Protein AF-0000000085040928 (afdb_homodimer)

pLDDT: mean 96.96, std 4.63, range [49.91, 98.94]

Foldseek 3Di:
DAFAEEEEDDDDCNLQLVVLCVQVPGHHQAYADAPVVQAQPDRPPGGHHYHLPDVVVLVCDPPRHAYAYRDLPLVVSVVSQVVNCVVVVDFHAERAHPQEAADPQEAEEGREAHGHQEYAEHCEYHEYNEYEDANEYHYHNEYAYYSEYAEHNEYHYAQEYEYAQEYHYALEYEDHNEYEEANEYEYHNEYDDHHHYHNFYWYDDPTDTDDD/DAFAEEEEDDDDCNLQLVVLCVLVPGHHQAYADAPPVQAQPDRPPGGHHYHLVPVVVLVCDPPRHAYAYRDLPLVVSVVSQVVNCVVVVDFHAERAHPQEAADPQEAEEGREAHGHHEYAEHCEYAEYNEYEDANEYHYHNEYAYYSEYAEHNEYHYAQEYEYAQEYHYALEYEDHNEYEEANEYEYHNEYDDHHHYHNFYWYDDPTDTDDD

Organism: Cyclobacterium marinum (strain ATCC 25205 / DSM 745 / LMG 13164 / NCIMB 1802) (NCBI:txid880070)

InterPro domains:
  IPR001451 Hexapeptide repeat [PF00132] (106-139)
  IPR001451 Hexapeptide repeat [PF00132] (159-193)
  IPR011004 Trimeric LpxA-like superfamily [SSF51161] (4-210)
  IPR018357 Hexapeptide transferase, conserved site [PS00101] (168-196)
  IPR020019 Acyltransferase PglD-like [TIGR03570] (5-208)
  IPR020019 Acyltransferase PglD-like [cd03360] (7-206)
  IPR050179 Transferase hexapeptide repeat [PTHR43300] (86-212)

Nearest PDB structures (foldseek):
  4eab-assembly1_A  TM=9.393E-01  e=4.333E-16  Caulobacter vibrioides
  4m99-assembly1_B  TM=9.397E-01  e=4.665E-15  Neisseria gonorrhoeae FA 1090
  4m98-assembly1_A  TM=9.317E-01  e=4.550E-14  Neisseria gonorrhoeae FA 1090
  4mzu-assembly2_G  TM=4.873E-01  e=1.053E-05  Shewanella denitrificans OS217
  5dg3-assembly2_D  TM=4.605E-01  e=7.445E-06  Pseudomonas paraeruginosa PA7

Radius of gyration: 23.44 Å; Cα contacts (8 Å, |Δi|>4): 1261; chains: 2; bounding box: 53×74×44 Å

Structure (mmCIF, N/CA/C/O backbone):
data_AF-0000000085040928-model_v1
#
loop_
_entity.id
_entity.type
_entity.pdbx_description
1 polymer 'Sugar O-acyltransferase, sialic acid O-acetyltransferase NeuD family'
#
loop_
_atom_site.group_PDB
_atom_site.id
_atom_site.type_symbol
_atom_site.label_atom_id
_atom_site.label_alt_id
_atom_site.label_comp_id
_atom_site.label_asym_id
_atom_site.label_entity_id
_atom_site.label_seq_id
_atom_site.pdbx_PDB_ins_code
_atom_site.Cartn_x
_atom_site.Cartn_y
_atom_site.Cartn_z
_atom_site.occupancy
_atom_site.B_iso_or_equiv
_atom_site.auth_seq_id
_atom_site.auth_comp_id
_atom_site.auth_asym_id
_atom_site.auth_atom_id
_atom_site.pdbx_PDB_model_num
ATOM 1 N N . MET A 1 1 ? -24.172 20.688 5.977 1 49.91 1 MET A N 1
ATOM 2 C CA . MET A 1 1 ? -23.266 20.797 4.836 1 49.91 1 MET A CA 1
ATOM 3 C C . MET A 1 1 ? -21.812 20.75 5.289 1 49.91 1 MET A C 1
ATOM 5 O O . MET A 1 1 ? -21.5 21.141 6.414 1 49.91 1 MET A O 1
ATOM 9 N N . GLU A 1 2 ? -20.875 19.922 4.578 1 79.88 2 GLU A N 1
ATOM 10 C CA . GLU A 1 2 ? -19.469 19.891 4.98 1 79.88 2 GLU A CA 1
ATOM 11 C C . GLU A 1 2 ? -18.859 21.281 4.969 1 79.88 2 GLU A C 1
ATOM 13 O O . GLU A 1 2 ? -19.203 22.125 4.125 1 79.88 2 GLU A O 1
ATOM 18 N N . LYS A 1 3 ? -18.297 21.766 6.109 1 93.69 3 LYS A N 1
ATOM 19 C CA . LYS A 1 3 ? -17.656 23.062 6.254 1 93.69 3 LYS A CA 1
ATOM 20 C C . LYS A 1 3 ? -16.656 23.312 5.129 1 93.69 3 LYS A C 1
ATOM 22 O O . LYS A 1 3 ? -15.922 22.406 4.734 1 93.69 3 LYS A O 1
ATOM 27 N N . PRO A 1 4 ? -16.766 24.547 4.609 1 97.62 4 PRO A N 1
ATOM 28 C CA . PRO A 1 4 ? -15.727 24.875 3.637 1 97.62 4 PRO A CA 1
ATOM 29 C C . PRO A 1 4 ? -14.32 24.812 4.23 1 97.62 4 PRO A C 1
ATOM 31 O O . PRO A 1 4 ? -14.156 24.859 5.453 1 97.62 4 PRO A O 1
ATOM 34 N N . ILE A 1 5 ? -13.359 24.797 3.352 1 98.38 5 ILE A N 1
ATOM 35 C CA . ILE A 1 5 ? -11.984 24.625 3.787 1 98.38 5 ILE A CA 1
ATOM 36 C C . ILE A 1 5 ? -11.18 25.875 3.475 1 98.38 5 ILE A C 1
ATOM 38 O O . ILE A 1 5 ? -11.297 26.453 2.387 1 98.38 5 ILE A O 1
ATOM 42 N N . ILE A 1 6 ? -10.398 26.328 4.398 1 98.44 6 ILE A N 1
ATOM 43 C CA . ILE A 1 6 ? -9.367 27.328 4.152 1 98.44 6 ILE A CA 1
ATOM 44 C C . ILE A 1 6 ? -7.996 26.641 4.105 1 98.44 6 ILE A C 1
ATOM 46 O O . ILE A 1 6 ? -7.621 25.922 5.031 1 98.44 6 ILE A O 1
ATOM 50 N N . ILE A 1 7 ? -7.297 26.891 3.021 1 98.69 7 ILE A N 1
ATOM 51 C CA . ILE A 1 7 ? -5.992 26.266 2.84 1 98.69 7 ILE A CA 1
ATOM 52 C C . ILE A 1 7 ? -4.887 27.234 3.238 1 98.69 7 ILE A C 1
ATOM 54 O O . ILE A 1 7 ? -4.82 28.359 2.723 1 98.69 7 ILE A O 1
ATOM 58 N N . PHE A 1 8 ? -4.098 26.797 4.191 1 98.56 8 PHE A N 1
ATOM 59 C CA . PHE A 1 8 ? -2.934 27.562 4.617 1 98.56 8 PHE A CA 1
ATOM 60 C C . PHE A 1 8 ? -1.719 27.234 3.758 1 98.56 8 PHE A C 1
ATOM 62 O O . PHE A 1 8 ? -1.2 26.109 3.814 1 98.56 8 PHE A O 1
ATOM 69 N N . GLY A 1 9 ? -1.235 28.156 3.049 1 98.06 9 GLY A N 1
ATOM 70 C CA . GLY A 1 9 ? -0.211 27.984 2.033 1 98.06 9 GLY A CA 1
ATOM 71 C C . GLY A 1 9 ? -0.75 28.078 0.619 1 98.06 9 GLY A C 1
ATOM 72 O O . GLY A 1 9 ? -1.802 27.516 0.309 1 98.06 9 GLY A O 1
ATOM 73 N N . ALA A 1 10 ? -0.018 28.828 -0.24 1 97.88 10 ALA A N 1
ATOM 74 C CA . ALA A 1 10 ? -0.491 29.031 -1.607 1 97.88 10 ALA A CA 1
ATOM 75 C C . ALA A 1 10 ? 0.589 28.672 -2.621 1 97.88 10 ALA A C 1
ATOM 77 O O . ALA A 1 10 ? 0.497 29.031 -3.795 1 97.88 10 ALA A O 1
ATOM 78 N N . LYS A 1 11 ? 1.646 28 -2.176 1 96.38 11 LYS A N 1
ATOM 79 C CA . LYS A 1 11 ? 2.738 27.531 -3.021 1 96.38 11 LYS A CA 1
ATOM 80 C C . LYS A 1 11 ? 2.939 26.031 -2.865 1 96.38 11 LYS A C 1
ATOM 82 O O . LYS A 1 11 ? 2.281 25.391 -2.043 1 96.38 11 LYS A O 1
ATOM 87 N N . GLY A 1 12 ? 3.768 25.5 -3.693 1 96.12 12 GLY A N 1
ATOM 88 C CA . GLY A 1 12 ? 4.109 24.094 -3.527 1 96.12 12 GLY A CA 1
ATOM 89 C C . GLY A 1 12 ? 2.922 23.172 -3.682 1 96.12 12 GLY A C 1
ATOM 90 O O . GLY A 1 12 ? 2.295 23.125 -4.742 1 96.12 12 GLY A O 1
ATOM 91 N N . ILE A 1 13 ? 2.482 22.531 -2.543 1 98.06 13 ILE A N 1
ATOM 92 C CA . ILE A 1 13 ? 1.459 21.484 -2.635 1 98.06 13 ILE A CA 1
ATOM 93 C C . ILE A 1 13 ? 0.075 22.125 -2.488 1 98.06 13 ILE A C 1
ATOM 95 O O . ILE A 1 13 ? -0.921 21.406 -2.328 1 98.06 13 ILE A O 1
ATOM 99 N N . ALA A 1 14 ? -0.025 23.422 -2.543 1 98.38 14 ALA A N 1
ATOM 100 C CA . ALA A 1 14 ? -1.311 24.109 -2.414 1 98.38 14 ALA A CA 1
ATOM 101 C C . ALA A 1 14 ? -2.248 23.734 -3.559 1 98.38 14 ALA A C 1
ATOM 103 O O . ALA A 1 14 ? -3.414 23.406 -3.33 1 98.38 14 ALA A O 1
ATOM 104 N N . HIS A 1 15 ? -1.739 23.828 -4.766 1 98.06 15 HIS A N 1
ATOM 105 C CA . HIS A 1 15 ? -2.557 23.531 -5.934 1 98.06 15 HIS A CA 1
ATOM 106 C C . HIS A 1 15 ? -3.008 22.078 -5.934 1 98.06 15 HIS A C 1
ATOM 108 O O . HIS A 1 15 ? -4.195 21.781 -6.102 1 98.06 15 HIS A O 1
ATOM 114 N N . PRO A 1 16 ? -2.156 21.094 -5.664 1 98.56 16 PRO A N 1
ATOM 115 C CA . PRO A 1 16 ? -2.621 19.703 -5.547 1 98.56 16 PRO A CA 1
ATOM 116 C C . PRO A 1 16 ? -3.602 19.516 -4.391 1 98.56 16 PRO A C 1
ATOM 118 O O . PRO A 1 16 ? -4.508 18.672 -4.484 1 98.56 16 PRO A O 1
ATOM 121 N N . ALA A 1 17 ? -3.402 20.234 -3.322 1 98.69 17 ALA A N 1
ATOM 122 C CA . ALA A 1 17 ? -4.355 20.141 -2.221 1 98.69 17 ALA A CA 1
ATOM 123 C C . ALA A 1 17 ? -5.75 20.578 -2.662 1 98.69 17 ALA A C 1
ATOM 125 O O . ALA A 1 17 ? -6.742 19.906 -2.346 1 98.69 17 ALA A O 1
ATOM 126 N N . LEU A 1 18 ? -5.781 21.641 -3.402 1 98.5 18 LEU A N 1
ATOM 127 C CA . LEU A 1 18 ? -7.055 22.094 -3.951 1 98.5 18 LEU A CA 1
ATOM 128 C C . LEU A 1 18 ? -7.688 21.016 -4.82 1 98.5 18 LEU A C 1
ATOM 130 O O . LEU A 1 18 ? -8.883 20.75 -4.707 1 98.5 18 LEU A O 1
ATOM 134 N N . GLU A 1 19 ? -6.918 20.391 -5.652 1 98.25 19 GLU A N 1
ATOM 135 C CA . GLU A 1 19 ? -7.398 19.328 -6.527 1 98.25 19 GLU A CA 1
ATOM 136 C C . GLU A 1 19 ? -7.992 18.172 -5.723 1 98.25 19 GLU A C 1
ATOM 138 O O . GLU A 1 19 ? -9.008 17.609 -6.109 1 98.25 19 GLU A O 1
ATOM 143 N N . ILE A 1 20 ? -7.352 17.859 -4.637 1 98.62 20 ILE A N 1
ATOM 144 C CA . ILE A 1 20 ? -7.828 16.781 -3.781 1 98.62 20 ILE A CA 1
ATOM 145 C C . ILE A 1 20 ? -9.203 17.125 -3.221 1 98.62 20 ILE A C 1
ATOM 147 O O . ILE A 1 20 ? -10.133 16.312 -3.285 1 98.62 20 ILE A O 1
ATOM 151 N N . PHE A 1 21 ? -9.359 18.297 -2.691 1 98.25 21 PHE A N 1
ATOM 152 C CA . PHE A 1 21 ? -10.648 18.703 -2.137 1 98.25 21 PHE A CA 1
ATOM 153 C C . PHE A 1 21 ? -11.711 18.766 -3.229 1 98.25 21 PHE A C 1
ATOM 155 O O . PHE A 1 21 ? -12.852 18.344 -3.014 1 98.25 21 PHE A O 1
ATOM 162 N N . ASN A 1 22 ? -11.297 19.203 -4.438 1 97.38 22 ASN A N 1
ATOM 163 C CA . ASN A 1 22 ? -12.211 19.25 -5.57 1 97.38 22 ASN A CA 1
ATOM 164 C C . ASN A 1 22 ? -12.68 17.844 -5.977 1 97.38 22 ASN A C 1
ATOM 166 O O . ASN A 1 22 ? -13.812 17.672 -6.422 1 97.38 22 ASN A O 1
ATOM 170 N N . SER A 1 23 ? -11.836 16.938 -5.77 1 97.38 23 SER A N 1
ATOM 171 C CA . SER A 1 23 ? -12.148 15.57 -6.176 1 97.38 23 SER A CA 1
ATOM 172 C C . SER A 1 23 ? -13.305 15.008 -5.355 1 97.38 23 SER A C 1
ATOM 174 O O . SER A 1 23 ? -13.93 14.016 -5.75 1 97.38 23 SER A O 1
ATOM 176 N N . HIS A 1 24 ? -13.617 15.578 -4.238 1 97 24 HIS A N 1
ATOM 177 C CA . HIS A 1 24 ? -14.75 15.211 -3.402 1 97 24 HIS A CA 1
ATOM 178 C C . HIS A 1 24 ? -15.852 16.266 -3.467 1 97 24 HIS A C 1
ATOM 180 O O . HIS A 1 24 ? -16.75 16.281 -2.625 1 97 24 HIS A O 1
ATOM 186 N N . ASP A 1 25 ? -15.703 17.219 -4.305 1 96.25 25 ASP A N 1
ATOM 187 C CA . ASP A 1 25 ? -16.625 18.344 -4.457 1 96.25 25 ASP A CA 1
ATOM 188 C C . ASP A 1 25 ? -16.703 19.172 -3.174 1 96.25 25 ASP A C 1
ATOM 190 O O . ASP A 1 25 ? -17.766 19.688 -2.824 1 96.25 25 ASP A O 1
ATOM 194 N N . ALA A 1 26 ? -15.641 19.156 -2.418 1 96.44 26 ALA A N 1
ATOM 195 C CA . ALA A 1 26 ? -15.586 20 -1.227 1 96.44 26 ALA A CA 1
ATOM 196 C C . ALA A 1 26 ? -15.383 21.469 -1.599 1 96.44 26 ALA A C 1
ATOM 198 O O . ALA A 1 26 ? -14.664 21.781 -2.553 1 96.44 26 ALA A O 1
ATOM 199 N N . VAL A 1 27 ? -15.898 22.328 -0.844 1 96.81 27 VAL A N 1
ATOM 200 C CA . VAL A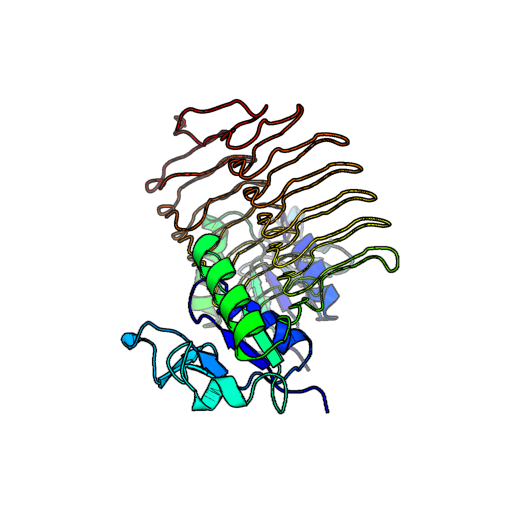 1 27 ? -15.789 23.766 -1.12 1 96.81 27 VAL A CA 1
ATOM 201 C C . VAL A 1 27 ? -14.555 24.328 -0.431 1 96.81 27 VAL A C 1
ATOM 203 O O . VAL A 1 27 ? -14.391 24.188 0.783 1 96.81 27 VAL A O 1
ATOM 206 N N . VAL A 1 28 ? -13.75 24.938 -1.222 1 98.06 28 VAL A N 1
ATOM 207 C CA . VAL A 1 28 ? -12.594 25.641 -0.688 1 98.06 28 VAL A CA 1
ATOM 208 C C . VAL A 1 28 ? -12.867 27.141 -0.679 1 98.06 28 VAL A C 1
ATOM 210 O O . VAL A 1 28 ? -13.086 27.75 -1.732 1 98.06 28 VAL A O 1
ATOM 213 N N . TYR A 1 29 ? -12.844 27.703 0.513 1 97.69 29 TYR A N 1
ATOM 214 C CA . TYR A 1 29 ? -13.156 29.125 0.706 1 97.69 29 TYR A CA 1
ATOM 215 C C . TYR A 1 29 ? -12.055 30 0.125 1 97.69 29 TYR A C 1
ATOM 217 O O . TYR A 1 29 ? -12.344 31.047 -0.457 1 97.69 29 TYR A O 1
ATOM 225 N N . GLY A 1 30 ? -10.789 29.625 0.306 1 98.38 30 GLY A N 1
ATOM 226 C CA . GLY A 1 30 ? -9.648 30.375 -0.196 1 98.38 30 GLY A CA 1
ATOM 227 C C . GLY A 1 30 ? -8.328 29.906 0.391 1 98.38 30 GLY A C 1
ATOM 228 O O . GLY A 1 30 ? -8.289 28.953 1.162 1 98.38 30 GLY A O 1
ATOM 229 N N . PHE A 1 31 ? -7.312 30.625 -0.064 1 98.62 31 PHE A N 1
ATOM 230 C CA . PHE A 1 31 ? -5.957 30.375 0.415 1 98.62 31 PHE A CA 1
ATOM 231 C C . PHE A 1 31 ? -5.48 31.516 1.298 1 98.62 31 PHE A C 1
ATOM 233 O O . PHE A 1 31 ? -5.926 32.656 1.144 1 98.62 31 PHE A O 1
ATOM 240 N N . LEU A 1 32 ? -4.613 31.188 2.236 1 98.31 32 LEU A N 1
ATOM 241 C CA . LEU A 1 32 ? -3.85 32.188 2.98 1 98.31 32 LEU A CA 1
ATOM 242 C C . LEU A 1 32 ? -2.35 31.984 2.783 1 98.31 32 LEU A C 1
ATOM 244 O O . LEU A 1 32 ? -1.872 30.844 2.754 1 98.31 32 LEU A O 1
ATOM 248 N N . ASP A 1 33 ? -1.615 33.094 2.59 1 97.81 33 ASP A N 1
ATOM 249 C CA . ASP A 1 33 ? -0.166 33.031 2.418 1 97.81 33 ASP A CA 1
ATOM 250 C C . ASP A 1 33 ? 0.478 34.344 2.857 1 97.81 33 ASP A C 1
ATOM 252 O O . ASP A 1 33 ? -0.072 35.438 2.621 1 97.81 33 ASP A O 1
ATOM 256 N N . ASP A 1 34 ? 1.644 34.219 3.355 1 96.06 34 ASP A N 1
ATOM 257 C CA . ASP A 1 34 ? 2.291 35.438 3.871 1 96.06 34 ASP A CA 1
ATOM 258 C C . ASP A 1 34 ? 2.928 36.25 2.744 1 96.06 34 ASP A C 1
ATOM 260 O O . ASP A 1 34 ? 3.279 37.406 2.932 1 96.06 34 ASP A O 1
ATOM 264 N N . ASP A 1 35 ? 3.148 35.594 1.638 1 96.69 35 ASP A N 1
ATOM 265 C CA . ASP A 1 35 ? 3.693 36.312 0.49 1 96.69 35 ASP A CA 1
ATOM 266 C C . ASP A 1 35 ? 2.67 37.281 -0.088 1 96.69 35 ASP A C 1
ATOM 268 O O . ASP A 1 35 ? 1.792 36.875 -0.857 1 96.69 35 ASP A O 1
ATOM 272 N N . ALA A 1 36 ? 2.809 38.531 0.121 1 95.94 36 ALA A N 1
ATOM 273 C CA . ALA A 1 36 ? 1.86 39.562 -0.263 1 95.94 36 ALA A CA 1
ATOM 274 C C . ALA A 1 36 ? 1.718 39.625 -1.78 1 95.94 36 ALA A C 1
ATOM 276 O O . ALA A 1 36 ? 0.669 40.031 -2.291 1 95.94 36 ALA A O 1
ATOM 277 N N . SER A 1 37 ? 2.729 39.281 -2.463 1 97.38 37 SER A N 1
ATOM 278 C CA . SER A 1 37 ? 2.703 39.344 -3.92 1 97.38 37 SER A CA 1
ATOM 279 C C . SER A 1 37 ? 1.68 38.375 -4.504 1 97.38 37 SER A C 1
ATOM 281 O O . SER A 1 37 ? 1.268 38.5 -5.656 1 97.38 37 SER A O 1
ATOM 283 N N . LEU A 1 38 ? 1.277 37.406 -3.639 1 97.06 38 LEU A N 1
ATOM 284 C CA . LEU A 1 38 ? 0.316 36.406 -4.09 1 97.06 38 LEU A CA 1
ATOM 285 C C . LEU A 1 38 ? -1.11 36.844 -3.773 1 97.06 38 LEU A C 1
ATOM 287 O O . LEU A 1 38 ? -2.068 36.281 -4.312 1 97.06 38 LEU A O 1
ATOM 291 N N . HIS A 1 39 ? -1.273 37.812 -2.93 1 96.31 39 HIS A N 1
ATOM 292 C CA . HIS A 1 39 ? -2.605 38.219 -2.484 1 96.31 39 HIS A CA 1
ATOM 293 C C . HIS A 1 39 ? -3.438 38.75 -3.645 1 96.31 39 HIS A C 1
ATOM 295 O O . HIS A 1 39 ? -2.92 39.438 -4.508 1 96.31 39 HIS A O 1
ATOM 301 N N . GLN A 1 40 ? -4.773 38.406 -3.727 1 94.12 40 GLN A N 1
ATOM 302 C CA . GLN A 1 40 ? -5.75 38.781 -4.734 1 94.12 40 GLN A CA 1
ATOM 303 C C . GLN A 1 40 ? -5.52 38.031 -6.047 1 94.12 40 GLN A C 1
ATOM 305 O O . GLN A 1 40 ? -6.191 38.312 -7.047 1 94.12 40 GLN A O 1
ATOM 310 N N . LYS A 1 41 ? -4.48 37.25 -6.055 1 97.44 41 LYS A N 1
ATOM 311 C CA . LYS A 1 41 ? -4.367 36.281 -7.137 1 97.44 41 LYS A CA 1
ATOM 312 C C . LYS A 1 41 ? -5.188 35.031 -6.844 1 97.44 41 LYS A C 1
ATOM 314 O O . LYS A 1 41 ? -5.949 35 -5.875 1 97.44 41 LYS A O 1
ATOM 319 N N . GLU A 1 42 ? -5.188 34.125 -7.766 1 97.88 42 GLU A N 1
ATOM 320 C CA . GLU A 1 42 ? -6.004 32.938 -7.582 1 97.88 42 GLU A CA 1
ATOM 321 C C . GLU A 1 42 ? -5.242 31.688 -7.988 1 97.88 42 GLU A C 1
ATOM 323 O O . GLU A 1 42 ? -4.285 31.75 -8.758 1 97.88 42 GLU A O 1
ATOM 328 N N . ILE A 1 43 ? -5.57 30.656 -7.414 1 97.44 43 ILE A N 1
ATOM 329 C CA . ILE A 1 43 ? -5.23 29.328 -7.883 1 97.44 43 ILE A CA 1
ATOM 330 C C . ILE A 1 43 ? -6.488 28.609 -8.367 1 97.44 43 ILE A C 1
ATOM 332 O O . ILE A 1 43 ? -7.387 28.312 -7.582 1 97.44 43 ILE A O 1
ATOM 336 N N . ASN A 1 44 ? -6.605 28.297 -9.648 1 96.5 44 ASN A N 1
ATOM 337 C CA . ASN A 1 44 ? -7.754 27.625 -10.258 1 96.5 44 ASN A CA 1
ATOM 338 C C . ASN A 1 44 ? -9.07 28.234 -9.789 1 96.5 44 ASN A C 1
ATOM 340 O O . ASN A 1 44 ? -9.961 27.516 -9.32 1 96.5 44 ASN A O 1
ATOM 344 N N . ASN A 1 45 ? -9.219 29.5 -9.75 1 96.19 45 ASN A N 1
ATOM 345 C CA . ASN A 1 45 ? -10.414 30.297 -9.5 1 96.19 45 ASN A CA 1
ATOM 346 C C . ASN A 1 45 ? -10.719 30.406 -8.008 1 96.19 45 ASN A C 1
ATOM 348 O O . ASN A 1 45 ? -11.836 30.75 -7.621 1 96.19 45 ASN A O 1
ATOM 352 N N . VAL A 1 46 ? -9.766 30.031 -7.172 1 98.12 46 VAL A N 1
ATOM 353 C CA . VAL A 1 46 ? -9.914 30.234 -5.734 1 98.12 46 VAL A CA 1
ATOM 354 C C . VAL A 1 46 ? -8.938 31.297 -5.254 1 98.12 46 VAL A C 1
ATOM 356 O O . VAL A 1 46 ? -7.73 31.203 -5.508 1 98.12 46 VAL A O 1
ATOM 359 N N . ALA A 1 47 ? -9.383 32.219 -4.551 1 98.19 47 ALA A N 1
ATOM 360 C CA . ALA A 1 47 ? -8.617 33.406 -4.25 1 98.19 47 ALA A CA 1
ATOM 361 C C . ALA A 1 47 ? -7.617 33.156 -3.125 1 98.19 47 ALA A C 1
ATOM 363 O O . ALA A 1 47 ? -7.898 32.406 -2.197 1 98.19 47 ALA A O 1
ATOM 364 N N . ILE A 1 48 ? -6.477 33.781 -3.227 1 98.5 48 ILE A N 1
ATOM 365 C CA . ILE A 1 48 ? -5.562 33.938 -2.104 1 98.5 48 ILE A CA 1
ATOM 366 C C . ILE A 1 48 ? -5.941 35.188 -1.294 1 98.5 48 ILE A C 1
ATOM 368 O O . ILE A 1 48 ? -5.645 36.312 -1.695 1 98.5 48 ILE A O 1
ATOM 372 N N . LEU A 1 49 ? -6.484 35 -0.146 1 97.56 49 LEU A N 1
ATOM 373 C CA . LEU A 1 49 ? -7.305 35.969 0.557 1 97.56 49 LEU A CA 1
ATOM 374 C C . LEU A 1 49 ? -6.438 36.938 1.355 1 97.56 49 LEU A C 1
ATOM 376 O O . LEU A 1 49 ? -6.777 38.125 1.498 1 97.56 49 LEU A O 1
ATOM 380 N N . GLY A 1 50 ? -5.355 36.406 1.921 1 96.94 50 GLY A N 1
ATOM 381 C CA . GLY A 1 50 ? -4.562 37.25 2.809 1 96.94 50 GLY A CA 1
ATOM 382 C C . GLY A 1 50 ? -3.469 36.469 3.529 1 96.94 50 GLY A C 1
ATOM 383 O O . GLY A 1 50 ? -2.982 35.469 3.031 1 96.94 50 GLY A O 1
ATOM 384 N N . LYS A 1 51 ? -3.08 37.062 4.645 1 96.62 51 LYS A N 1
ATOM 385 C CA . LYS A 1 51 ? -1.956 36.5 5.379 1 96.62 51 LYS A CA 1
ATOM 386 C C . LYS A 1 51 ? -2.41 35.344 6.273 1 96.62 51 LYS A C 1
ATOM 388 O O . LYS A 1 51 ? -3.586 35.25 6.625 1 96.62 51 LYS A O 1
ATOM 393 N N . LEU A 1 52 ? -1.503 34.531 6.691 1 95.25 52 LEU A N 1
ATOM 394 C CA . LEU A 1 52 ? -1.763 33.312 7.457 1 95.25 52 LEU A CA 1
ATOM 395 C C . LEU A 1 52 ? -2.357 33.656 8.82 1 95.25 52 LEU A C 1
ATOM 397 O O . LEU A 1 52 ? -3.271 32.969 9.289 1 95.25 52 LEU A O 1
ATOM 401 N N . GLU A 1 53 ? -1.879 34.688 9.438 1 94.38 53 GLU A N 1
ATOM 402 C CA . GLU A 1 53 ? -2.324 35.031 10.789 1 94.38 53 GLU A CA 1
ATOM 403 C C . GLU A 1 53 ? -3.367 36.125 10.781 1 94.38 53 GLU A C 1
ATOM 405 O O . GLU A 1 53 ? -3.51 36.875 11.766 1 94.38 53 GLU A O 1
ATOM 410 N N . ASP A 1 54 ? -4.008 36.281 9.656 1 93.88 54 ASP A N 1
ATOM 411 C CA . ASP A 1 54 ? -5.105 37.25 9.602 1 93.88 54 ASP A CA 1
ATOM 412 C C . ASP A 1 54 ? -6.234 36.844 10.547 1 93.88 54 ASP A C 1
ATOM 414 O O . ASP A 1 54 ? -6.859 35.781 10.359 1 93.88 54 ASP A O 1
ATOM 418 N N . ASP A 1 55 ? -6.629 37.688 11.453 1 94.06 55 ASP A N 1
ATOM 419 C CA . ASP A 1 55 ? -7.598 37.344 12.5 1 94.06 55 ASP A CA 1
ATOM 420 C C . ASP A 1 55 ? -8.992 37.156 11.906 1 94.06 55 ASP A C 1
ATOM 422 O O . ASP A 1 55 ? -9.773 36.344 12.43 1 94.06 55 ASP A O 1
ATOM 426 N N . GLY A 1 56 ? -9.234 37.906 10.914 1 95.06 56 GLY A N 1
ATOM 427 C CA . GLY A 1 56 ? -10.531 37.781 10.266 1 95.06 56 GLY A CA 1
ATOM 428 C C . GLY A 1 56 ? -10.789 36.375 9.727 1 95.06 56 GLY A C 1
ATOM 429 O O . GLY A 1 56 ? -11.891 35.844 9.867 1 95.06 56 GLY A O 1
ATOM 430 N N . PHE A 1 57 ? -9.812 35.812 9.188 1 95.69 57 PHE A N 1
ATOM 431 C CA . PHE A 1 57 ? -9.961 34.469 8.625 1 95.69 57 PHE A CA 1
ATOM 432 C C . PHE A 1 57 ? -9.75 33.406 9.703 1 95.69 57 PHE A C 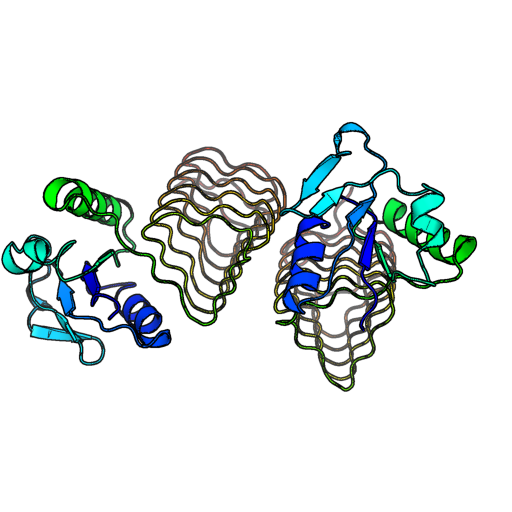1
ATOM 434 O O . PHE A 1 57 ? -10.422 32.375 9.711 1 95.69 57 PHE A O 1
ATOM 441 N N . LEU A 1 58 ? -8.812 33.625 10.602 1 95.94 58 LEU A N 1
ATOM 442 C CA . LEU A 1 58 ? -8.516 32.688 11.664 1 95.94 58 LEU A CA 1
ATOM 443 C C . LEU A 1 58 ? -9.75 32.438 12.523 1 95.94 58 LEU A C 1
ATOM 445 O O . LEU A 1 58 ? -9.977 31.297 12.961 1 95.94 58 LEU A O 1
ATOM 449 N N . LYS A 1 59 ? -10.555 33.406 12.719 1 95.44 59 LYS A N 1
ATOM 450 C CA . LYS A 1 59 ? -11.727 33.281 13.578 1 95.44 59 LYS A CA 1
ATOM 451 C C . LYS A 1 59 ? -12.766 32.375 12.961 1 95.44 59 LYS A C 1
ATOM 453 O O . LYS A 1 59 ? -13.648 31.859 13.664 1 95.44 59 LYS A O 1
ATOM 458 N N . LEU A 1 60 ? -12.68 32.188 11.672 1 95.88 60 LEU A N 1
ATOM 459 C CA . LEU A 1 60 ? -13.625 31.312 10.977 1 95.88 60 LEU A CA 1
ATOM 460 C C . LEU A 1 60 ? -13.297 29.844 11.195 1 95.88 60 LEU A C 1
ATOM 462 O O . LEU A 1 60 ? -14.156 28.984 11.039 1 95.88 60 LEU A O 1
ATOM 466 N N . ILE A 1 61 ? -12.086 29.562 11.539 1 96.31 61 ILE A N 1
ATOM 467 C CA . ILE A 1 61 ? -11.609 28.188 11.672 1 96.31 61 ILE A CA 1
ATOM 468 C C . ILE A 1 61 ? -12.211 27.547 12.914 1 96.31 61 ILE A C 1
ATOM 470 O O . ILE A 1 61 ? -12.156 28.125 14.008 1 96.31 61 ILE A O 1
ATOM 474 N N . GLY A 1 62 ? -12.68 26.375 12.75 1 94.31 62 GLY A N 1
ATOM 475 C CA . GLY A 1 62 ? -13.336 25.672 13.844 1 94.31 62 GLY A CA 1
ATOM 476 C C . GLY A 1 62 ? -14.828 25.969 13.922 1 94.31 62 GLY A C 1
ATOM 477 O O . GLY A 1 62 ? -15.617 25.078 14.234 1 94.31 62 GLY A O 1
ATOM 478 N N . LYS A 1 63 ? -15.297 27.156 13.555 1 91.69 63 LYS A N 1
ATOM 479 C CA . LYS A 1 63 ? -16.688 27.578 13.648 1 91.69 63 LYS A CA 1
ATOM 480 C C . LYS A 1 63 ? -17.406 27.422 12.305 1 91.69 63 LYS A C 1
ATOM 482 O O . LYS A 1 63 ? -18.344 26.641 12.18 1 91.69 63 LYS A O 1
ATOM 487 N N . LYS A 1 64 ? -16.875 28 11.367 1 95.38 64 LYS A N 1
ATOM 488 C CA . LYS A 1 64 ? -17.547 28.078 10.07 1 95.38 64 LYS A CA 1
ATOM 489 C C . LYS A 1 64 ? -16.75 27.312 9 1 95.38 64 LYS A C 1
ATOM 491 O O . LYS A 1 64 ? -17.328 26.875 8 1 95.38 64 LYS A O 1
ATOM 496 N N . CYS A 1 65 ? -15.43 27.266 9.234 1 97.56 65 CYS A N 1
ATOM 497 C CA . CYS A 1 65 ? -14.547 26.641 8.25 1 97.56 65 CYS A CA 1
ATOM 498 C C . CYS A 1 65 ? -13.633 25.625 8.898 1 97.56 65 CYS A C 1
ATOM 500 O O . CYS A 1 65 ? -13.438 25.641 10.109 1 97.56 65 CYS A O 1
ATOM 502 N N . GLU A 1 66 ? -13.133 24.703 8.078 1 97.75 66 GLU A N 1
ATOM 503 C CA . GLU A 1 66 ? -12.016 23.828 8.43 1 97.75 66 GLU A CA 1
ATOM 504 C C . GLU A 1 66 ? -10.703 24.344 7.828 1 97.75 66 GLU A C 1
ATOM 506 O O . GLU A 1 66 ? -10.719 25.188 6.941 1 97.75 66 GLU A O 1
ATOM 511 N N . ALA A 1 67 ? -9.641 23.812 8.398 1 98.31 67 ALA A N 1
ATOM 512 C CA . ALA A 1 67 ? -8.336 24.25 7.934 1 98.31 67 ALA A CA 1
ATOM 513 C C . ALA A 1 67 ? -7.5 23.062 7.438 1 98.31 67 ALA A C 1
ATOM 515 O O . ALA A 1 67 ? -7.547 21.984 8.016 1 98.31 67 ALA A O 1
ATOM 516 N N . PHE A 1 68 ? -6.785 23.344 6.379 1 98.75 68 PHE A N 1
ATOM 517 C CA . PHE A 1 68 ? -5.75 22.438 5.906 1 98.75 68 PHE A CA 1
ATOM 518 C C . PHE A 1 68 ? -4.438 23.188 5.672 1 98.75 68 PHE A C 1
ATOM 520 O O . PHE A 1 68 ? -4.434 24.281 5.109 1 98.75 68 PHE A O 1
ATOM 527 N N . VAL A 1 69 ? -3.336 22.531 6.117 1 98.69 69 VAL A N 1
ATOM 528 C CA . VAL A 1 69 ? -2.023 23.141 5.945 1 98.69 69 VAL A CA 1
ATOM 529 C C . VAL A 1 69 ? -1.341 22.562 4.707 1 98.69 69 VAL A C 1
ATOM 531 O O . VAL A 1 69 ? -0.949 21.406 4.695 1 98.69 69 VAL A O 1
ATOM 534 N N . ALA A 1 70 ? -1.153 23.406 3.641 1 98.56 70 ALA A N 1
ATOM 535 C CA . ALA A 1 70 ? -0.562 22.984 2.375 1 98.56 70 ALA A CA 1
ATOM 536 C C . ALA A 1 70 ? 0.843 23.547 2.207 1 98.56 70 ALA A C 1
ATOM 538 O O . ALA A 1 70 ? 1.117 24.266 1.236 1 98.56 70 ALA A O 1
ATOM 539 N N . VAL A 1 71 ? 1.718 23.172 3.094 1 97 71 VAL A N 1
ATOM 540 C CA . VAL A 1 71 ? 3.117 23.594 3.096 1 97 71 VAL A CA 1
ATOM 541 C C . VAL A 1 71 ? 4.02 22.359 3.18 1 97 71 VAL A C 1
ATOM 543 O O . VAL A 1 71 ? 3.809 21.484 4.02 1 97 71 VAL A O 1
ATOM 546 N N . ASP A 1 72 ? 5.016 22.25 2.295 1 95.44 72 ASP A N 1
ATOM 547 C CA . ASP A 1 72 ? 5.824 21.031 2.285 1 95.44 72 ASP A CA 1
ATOM 548 C C . ASP A 1 72 ? 7.137 21.234 3.037 1 95.44 72 ASP A C 1
ATOM 550 O O . ASP A 1 72 ? 7.883 20.281 3.266 1 95.44 72 ASP A O 1
ATOM 554 N N . ASP A 1 73 ? 7.379 22.516 3.461 1 94.38 73 ASP A N 1
ATOM 555 C CA . ASP A 1 73 ? 8.484 22.734 4.383 1 94.38 73 ASP A CA 1
ATOM 556 C C . ASP A 1 73 ? 8.141 22.234 5.785 1 94.38 73 ASP A C 1
ATOM 558 O O . ASP A 1 73 ? 7.176 22.688 6.395 1 94.38 73 ASP A O 1
ATOM 562 N N . PRO A 1 74 ? 9 21.297 6.25 1 93.81 74 PRO A N 1
ATOM 563 C CA . PRO A 1 74 ? 8.609 20.641 7.496 1 93.81 74 PRO A CA 1
ATOM 564 C C . PRO A 1 74 ? 8.531 21.594 8.68 1 93.81 74 PRO A C 1
ATOM 566 O O . PRO A 1 74 ? 7.59 21.531 9.477 1 93.81 74 PRO A O 1
ATOM 569 N N . LYS A 1 75 ? 9.438 22.469 8.797 1 93.75 75 LYS A N 1
ATOM 570 C CA . LYS A 1 75 ? 9.453 23.391 9.922 1 93.75 75 LYS A CA 1
ATOM 571 C C . LYS A 1 75 ? 8.289 24.375 9.836 1 93.75 75 LYS A C 1
ATOM 573 O O . LYS A 1 75 ? 7.629 24.656 10.836 1 93.75 75 LYS A O 1
ATOM 578 N N . TYR A 1 76 ? 8.156 24.828 8.648 1 95.56 76 TYR A N 1
ATOM 579 C CA . TYR A 1 76 ? 7.07 25.781 8.453 1 95.56 76 TYR A CA 1
ATOM 580 C C . TYR A 1 76 ? 5.715 25.125 8.672 1 95.56 76 TYR A C 1
ATOM 582 O O . TYR A 1 76 ? 4.828 25.703 9.312 1 95.56 76 TYR A O 1
ATOM 590 N N . ARG A 1 77 ? 5.484 23.969 8.203 1 97.62 77 ARG A N 1
ATOM 591 C CA . ARG A 1 77 ? 4.254 23.203 8.422 1 97.62 77 ARG A CA 1
ATOM 592 C C . ARG A 1 77 ? 3.986 23.016 9.906 1 97.62 77 ARG A C 1
ATOM 594 O O . ARG A 1 77 ? 2.873 23.25 10.375 1 97.62 77 ARG A O 1
ATOM 601 N N . GLU A 1 78 ? 4.98 22.641 10.57 1 97.12 78 GLU A N 1
ATOM 602 C CA . GLU A 1 78 ? 4.852 22.438 12.008 1 97.12 78 GLU A CA 1
ATOM 603 C C . GLU A 1 78 ? 4.41 23.719 12.711 1 97.12 78 GLU A C 1
ATOM 605 O O . GLU A 1 78 ? 3.566 23.688 13.602 1 97.12 78 GLU A O 1
ATOM 610 N N . SER A 1 79 ? 4.984 24.797 12.32 1 96.94 79 SER A N 1
ATOM 611 C CA . SER A 1 79 ? 4.656 26.078 12.938 1 96.94 79 SER A CA 1
ATOM 612 C C . SER A 1 79 ? 3.197 26.438 12.703 1 96.94 79 SER A C 1
ATOM 614 O O . SER A 1 79 ? 2.535 26.969 13.602 1 96.94 79 SER A O 1
ATOM 616 N N . LEU A 1 80 ? 2.703 26.188 11.539 1 97.44 80 LEU A N 1
ATOM 617 C CA . LEU A 1 80 ? 1.317 26.516 11.211 1 97.44 80 LEU A CA 1
ATOM 618 C C . LEU A 1 80 ? 0.356 25.609 11.969 1 97.44 80 LEU A C 1
ATOM 620 O O . LEU A 1 80 ? -0.706 26.047 12.414 1 97.44 80 LEU A O 1
ATOM 624 N N . VAL A 1 81 ? 0.71 24.359 12.109 1 98.06 81 VAL A N 1
ATOM 625 C CA . VAL A 1 81 ? -0.094 23.422 12.891 1 98.06 81 VAL A CA 1
ATOM 626 C C . VAL A 1 81 ? -0.197 23.906 14.336 1 98.06 81 VAL A C 1
ATOM 628 O O . VAL A 1 81 ? -1.287 23.922 14.914 1 98.06 81 VAL A O 1
ATOM 631 N N . LYS A 1 82 ? 0.926 24.312 14.812 1 97.31 82 LYS A N 1
ATOM 632 C CA . LYS A 1 82 ? 0.957 24.828 16.172 1 97.31 82 LYS A CA 1
ATOM 633 C C . LYS A 1 82 ? 0.066 26.062 16.312 1 97.31 82 LYS A C 1
ATOM 635 O O . LYS A 1 82 ? -0.674 26.188 17.297 1 97.31 82 LYS A O 1
ATOM 640 N N . LEU A 1 83 ? 0.205 26.906 15.383 1 96 83 LEU A N 1
ATOM 641 C CA . LEU A 1 83 ? -0.605 28.125 15.367 1 96 83 LEU A CA 1
ATOM 642 C C . LEU A 1 83 ? -2.09 27.781 15.438 1 96 83 LEU A C 1
ATOM 644 O O . LEU A 1 83 ? -2.816 28.328 16.266 1 96 83 LEU A O 1
ATOM 648 N N . LEU A 1 84 ? -2.572 26.859 14.617 1 97.25 84 LEU A N 1
ATOM 649 C CA . LEU A 1 84 ? -3.979 26.484 14.555 1 97.25 84 LEU A CA 1
ATOM 650 C C . LEU A 1 84 ? -4.418 25.812 15.852 1 97.25 84 LEU A C 1
ATOM 652 O O . LEU A 1 84 ? -5.516 26.062 16.344 1 97.25 84 LEU A O 1
ATOM 656 N N . ASN A 1 85 ? -3.545 24.984 16.344 1 96.88 85 ASN A N 1
ATOM 657 C CA . ASN A 1 85 ? -3.844 24.281 17.594 1 96.88 85 ASN A CA 1
ATOM 658 C C . ASN A 1 85 ? -3.99 25.266 18.75 1 96.88 85 ASN A C 1
ATOM 660 O O . ASN A 1 85 ? -4.91 25.125 19.562 1 96.88 85 ASN A O 1
ATOM 664 N N . GLU A 1 86 ? -3.096 26.188 18.812 1 95.75 86 GLU A N 1
ATOM 665 C CA . GLU A 1 86 ? -3.027 27.078 19.953 1 95.75 86 GLU A CA 1
ATOM 666 C C . GLU A 1 86 ? -4.066 28.188 19.859 1 95.75 86 GLU A C 1
ATOM 668 O O . GLU A 1 86 ? -4.73 28.516 20.844 1 95.75 86 GLU A O 1
ATOM 673 N N . ARG A 1 87 ? -4.258 28.703 18.719 1 94.69 87 ARG A N 1
ATOM 674 C CA . ARG A 1 87 ? -5.094 29.891 18.562 1 94.69 87 ARG A CA 1
ATOM 675 C C . ARG A 1 87 ? -6.551 29.5 18.328 1 94.69 87 ARG A C 1
ATOM 677 O O . ARG A 1 87 ? -7.461 30.234 18.734 1 94.69 87 ARG A O 1
ATOM 684 N N . ARG A 1 88 ? -6.77 28.391 17.703 1 95.25 88 ARG A N 1
ATOM 685 C CA . ARG A 1 88 ? -8.141 28.062 17.312 1 95.25 88 ARG A CA 1
ATOM 686 C C . ARG A 1 88 ? -8.578 26.75 17.953 1 95.25 88 ARG A C 1
ATOM 688 O O . ARG A 1 88 ? -9.75 26.375 17.891 1 95.25 88 ARG A O 1
ATOM 695 N N . LYS A 1 89 ? -7.66 25.969 18.562 1 96.25 89 LYS A N 1
ATOM 696 C CA . LYS A 1 89 ? -7.922 24.719 19.25 1 96.25 89 LYS A CA 1
ATOM 697 C C . LYS A 1 89 ? -8.531 23.688 18.297 1 96.25 89 LYS A C 1
ATOM 699 O O . LYS A 1 89 ? -9.469 22.969 18.672 1 96.25 89 LYS A O 1
ATOM 704 N N . VAL A 1 90 ? -8.008 23.672 17.062 1 95.75 90 VAL A N 1
ATOM 705 C CA . VAL A 1 90 ? -8.492 22.703 16.078 1 95.75 90 VAL A CA 1
ATOM 706 C C . VAL A 1 90 ? -7.305 21.984 15.438 1 95.75 90 VAL A C 1
ATOM 708 O O . VAL A 1 90 ? -6.18 22.484 15.445 1 95.75 90 VAL A O 1
ATOM 711 N N . GLN A 1 91 ? -7.59 20.734 14.969 1 96.88 91 GLN A N 1
ATOM 712 C CA . GLN A 1 91 ? -6.641 20.016 14.125 1 96.88 91 GLN A CA 1
ATOM 713 C C . GLN A 1 91 ? -6.938 20.234 12.648 1 96.88 91 GLN A C 1
ATOM 715 O O . GLN A 1 91 ? -8.102 20.25 12.234 1 96.88 91 GLN A O 1
ATOM 720 N N . PRO A 1 92 ? -5.859 20.484 11.922 1 98.19 92 PRO A N 1
ATOM 721 C CA . PRO A 1 92 ? -6.082 20.5 10.477 1 98.19 92 PRO A CA 1
ATOM 722 C C . PRO A 1 92 ? -6.75 19.234 9.961 1 98.19 92 PRO A C 1
ATOM 724 O O . PRO A 1 92 ? -6.488 18.141 10.469 1 98.19 92 PRO A O 1
ATOM 727 N N . VAL A 1 93 ? -7.574 19.391 8.891 1 98.19 93 VAL A N 1
ATOM 728 C CA . VAL A 1 93 ? -8.266 18.234 8.32 1 98.19 93 VAL A CA 1
ATOM 729 C C . VAL A 1 93 ? -7.344 17.516 7.332 1 98.19 93 VAL A C 1
ATOM 731 O O . VAL A 1 93 ? -6.328 18.078 6.91 1 98.19 93 VAL A O 1
ATOM 734 N N . ASN A 1 94 ? -7.711 16.312 7.02 1 98.69 94 ASN A N 1
ATOM 735 C CA . ASN A 1 94 ? -7.004 15.547 5.996 1 98.69 94 ASN A CA 1
ATOM 736 C C . ASN A 1 94 ? -7.438 15.961 4.594 1 98.69 94 ASN A C 1
ATOM 738 O O . ASN A 1 94 ? -8.602 16.297 4.371 1 98.69 94 ASN A O 1
ATOM 742 N N . ALA A 1 95 ? -6.488 16 3.729 1 98.75 95 ALA A N 1
ATOM 743 C CA . ALA A 1 95 ? -6.758 16.016 2.293 1 98.75 95 ALA A CA 1
ATOM 744 C C . ALA A 1 95 ? -6.52 14.648 1.666 1 98.75 95 ALA A C 1
ATOM 746 O O . ALA A 1 95 ? -5.375 14.258 1.427 1 98.75 95 ALA A O 1
ATOM 747 N N . LEU A 1 96 ? -7.566 13.93 1.336 1 98.62 96 LEU A N 1
ATOM 748 C CA . LEU A 1 96 ? -7.508 12.57 0.823 1 98.62 96 LEU A CA 1
ATOM 749 C C . LEU A 1 96 ? -8.07 12.492 -0.592 1 98.62 96 LEU A C 1
ATOM 751 O O . LEU A 1 96 ? -9.273 12.648 -0.794 1 98.62 96 LEU A O 1
ATOM 755 N N . HIS A 1 97 ? -7.27 12.25 -1.537 1 98.75 97 HIS A N 1
ATOM 756 C CA . HIS A 1 97 ? -7.738 12.211 -2.918 1 98.75 97 HIS A CA 1
ATOM 757 C C . HIS A 1 97 ? -8.734 11.07 -3.131 1 98.75 97 HIS A C 1
ATOM 759 O O . HIS A 1 97 ? -8.547 9.977 -2.596 1 98.75 97 HIS A O 1
ATOM 765 N N . ARG A 1 98 ? -9.664 11.273 -4.035 1 98.06 98 ARG A N 1
ATOM 766 C CA . ARG A 1 98 ? -10.727 10.305 -4.266 1 98.06 98 ARG A CA 1
ATOM 767 C C . ARG A 1 98 ? -10.18 9.016 -4.867 1 98.06 98 ARG A C 1
ATOM 769 O O . ARG A 1 98 ? -10.766 7.945 -4.699 1 98.06 98 ARG A O 1
ATOM 776 N N . LEU A 1 99 ? -9.047 9.047 -5.496 1 97.75 99 LEU A N 1
ATOM 777 C CA . LEU A 1 99 ? -8.484 7.875 -6.164 1 97.75 99 LEU A CA 1
ATOM 778 C C . LEU A 1 99 ? -7.504 7.148 -5.25 1 97.75 99 LEU A C 1
ATOM 780 O O . LEU A 1 99 ? -6.949 6.113 -5.629 1 97.75 99 LEU A O 1
ATOM 784 N N . ALA A 1 100 ? -7.289 7.715 -4.047 1 98.38 100 ALA A N 1
ATOM 785 C CA . ALA A 1 100 ? -6.504 6.957 -3.074 1 98.38 100 ALA A CA 1
ATOM 786 C C . ALA A 1 100 ? -7.297 5.777 -2.525 1 98.38 100 ALA A C 1
ATOM 788 O O . ALA A 1 100 ? -8.531 5.805 -2.51 1 98.38 100 ALA A O 1
ATOM 789 N N . TYR A 1 101 ? -6.551 4.758 -2.275 1 98.44 101 TYR A N 1
ATOM 790 C CA . TYR A 1 101 ? -7.156 3.633 -1.574 1 98.44 101 TYR A CA 1
ATOM 791 C C . TYR A 1 101 ? -6.637 3.537 -0.144 1 98.44 101 TYR A C 1
ATOM 793 O O . TYR A 1 101 ? -5.434 3.381 0.076 1 98.44 101 TYR A O 1
ATOM 801 N N . ILE A 1 102 ? -7.566 3.617 0.758 1 98.06 102 ILE A N 1
ATOM 802 C CA . ILE A 1 102 ? -7.25 3.484 2.176 1 98.06 102 ILE A CA 1
ATOM 803 C C . ILE A 1 102 ? -8.039 2.326 2.777 1 98.06 102 ILE A C 1
ATOM 805 O O . ILE A 1 102 ? -9.273 2.361 2.816 1 98.06 102 ILE A O 1
ATOM 809 N N . SER A 1 103 ? -7.254 1.372 3.227 1 97.06 103 SER A N 1
ATOM 810 C CA . SER A 1 103 ? -7.918 0.224 3.836 1 97.06 103 SER A CA 1
ATOM 811 C C . SER A 1 103 ? -8.828 0.655 4.98 1 97.06 103 SER A C 1
ATOM 813 O O . SER A 1 103 ? -8.492 1.562 5.742 1 97.06 103 SER A O 1
ATOM 815 N N . THR A 1 104 ? -9.93 -0.039 5.164 1 91.94 104 THR A N 1
ATOM 816 C CA . THR A 1 104 ? -10.875 0.264 6.234 1 91.94 104 THR A CA 1
ATOM 817 C C . THR A 1 104 ? -10.258 -0.014 7.598 1 91.94 104 THR A C 1
ATOM 819 O O . THR A 1 104 ? -10.742 0.482 8.617 1 91.94 104 THR A O 1
ATOM 822 N N . ASP A 1 105 ? -9.188 -0.817 7.559 1 93.69 105 ASP A N 1
ATOM 823 C CA . ASP A 1 105 ? -8.547 -1.188 8.82 1 93.69 105 ASP A CA 1
ATOM 824 C C . ASP A 1 105 ? -7.285 -0.368 9.062 1 93.69 105 ASP A C 1
ATOM 826 O O . ASP A 1 105 ? -6.551 -0.617 10.023 1 93.69 105 ASP A O 1
ATOM 830 N N . ALA A 1 106 ? -7.066 0.568 8.211 1 97.12 106 ALA A N 1
ATOM 831 C CA . ALA A 1 106 ? -5.922 1.45 8.414 1 97.12 106 ALA A CA 1
ATOM 832 C C . ALA A 1 106 ? -6.262 2.578 9.383 1 97.12 106 ALA A C 1
ATOM 834 O O . ALA A 1 106 ? -7.426 2.961 9.516 1 97.12 106 ALA A O 1
ATOM 835 N N . GLY A 1 107 ? -5.234 3.027 10.148 1 98.12 107 GLY A N 1
ATOM 836 C CA . GLY A 1 107 ? -5.355 4.219 10.977 1 98.12 107 GLY A CA 1
ATOM 837 C C . GLY A 1 107 ? -4.691 5.438 10.367 1 98.12 107 GLY A C 1
ATOM 838 O O . GLY A 1 107 ? -3.547 5.367 9.914 1 98.12 107 GLY A O 1
ATOM 839 N N . ILE A 1 108 ? -5.395 6.535 10.336 1 98.31 108 ILE A N 1
ATOM 840 C CA . ILE A 1 108 ? -4.848 7.777 9.797 1 98.31 108 ILE A CA 1
ATOM 841 C C . ILE A 1 108 ? -5.094 8.922 10.781 1 98.31 108 ILE A C 1
ATOM 843 O O . ILE A 1 108 ? -6.223 9.125 11.234 1 98.31 108 ILE A O 1
ATOM 847 N N . GLY A 1 109 ? -4.051 9.648 11.086 1 98.62 109 GLY A N 1
ATOM 848 C CA . GLY A 1 109 ? -4.168 10.797 11.969 1 98.62 109 GLY A CA 1
ATOM 849 C C . GLY A 1 109 ? -4.828 11.992 11.305 1 98.62 109 GLY A C 1
ATOM 850 O O . GLY A 1 109 ? -5.777 11.844 10.539 1 98.62 109 GLY A O 1
ATOM 851 N N . HIS A 1 110 ? -4.242 13.156 11.664 1 98.5 110 HIS A N 1
ATOM 852 C CA . HIS A 1 110 ? -4.828 14.406 11.195 1 98.5 110 HIS A CA 1
ATOM 853 C C . HIS A 1 110 ? -3.859 15.164 10.297 1 98.5 110 HIS A C 1
ATOM 855 O O . HIS A 1 110 ? -2.645 14.984 10.391 1 98.5 110 HIS A O 1
ATOM 861 N N . GLY A 1 111 ? -4.477 15.977 9.422 1 98.62 111 GLY A N 1
ATOM 862 C CA . GLY A 1 111 ? -3.699 16.938 8.656 1 98.62 111 GLY A CA 1
ATOM 863 C C . GLY A 1 111 ? -2.865 16.297 7.562 1 98.62 111 GLY A C 1
ATOM 864 O O . GLY A 1 111 ? -1.859 16.875 7.133 1 98.62 111 GLY A O 1
ATOM 865 N N . ASN A 1 112 ? -3.297 15.125 7.137 1 98.81 112 ASN A N 1
ATOM 866 C CA . ASN A 1 112 ? -2.492 14.398 6.16 1 98.81 112 ASN A CA 1
ATOM 867 C C . ASN A 1 112 ? -2.865 14.789 4.73 1 98.81 112 ASN A C 1
ATOM 869 O O . ASN A 1 112 ? -4.039 15.008 4.43 1 98.81 112 ASN A O 1
ATOM 873 N N . PHE A 1 113 ? -1.803 14.938 3.92 1 98.88 113 PHE A N 1
ATOM 874 C CA . PHE A 1 113 ? -1.909 15.094 2.475 1 98.88 113 PHE A CA 1
ATOM 875 C C . PHE A 1 113 ? -1.719 13.75 1.771 1 98.88 113 PHE A C 1
ATOM 877 O O . PHE A 1 113 ? -0.608 13.219 1.728 1 98.88 113 PHE A O 1
ATOM 884 N N . ILE A 1 114 ? -2.768 13.156 1.294 1 98.88 114 ILE A N 1
ATOM 885 C CA . ILE A 1 114 ? -2.738 11.875 0.591 1 98.88 114 ILE A CA 1
ATOM 886 C C . ILE A 1 114 ? -3.184 12.07 -0.857 1 98.88 114 ILE A C 1
ATOM 888 O O . ILE A 1 114 ? -4.375 12.227 -1.132 1 98.88 114 ILE A O 1
ATOM 892 N N . ASN A 1 115 ? -2.229 12.031 -1.776 1 98.69 115 ASN A N 1
ATOM 893 C CA . ASN A 1 115 ? -2.473 12.383 -3.172 1 98.69 115 ASN A CA 1
ATOM 894 C C . ASN A 1 115 ? -3.066 11.211 -3.947 1 98.69 115 ASN A C 1
ATOM 896 O O . ASN A 1 115 ? -3.387 10.172 -3.365 1 98.69 115 ASN A O 1
ATOM 900 N N . ALA A 1 116 ? -3.266 11.398 -5.262 1 98.56 116 ALA A N 1
ATOM 901 C CA . ALA A 1 116 ? -3.967 10.445 -6.117 1 98.56 116 ALA A CA 1
ATOM 902 C C . ALA A 1 116 ? -3.248 9.094 -6.137 1 98.56 116 ALA A C 1
ATOM 904 O O . ALA A 1 116 ? -2.018 9.047 -6.219 1 98.56 116 ALA A O 1
ATOM 905 N N . LYS A 1 117 ? -4.039 8 -5.941 1 98.31 117 LYS A N 1
ATOM 906 C CA . LYS A 1 117 ? -3.646 6.617 -6.188 1 98.31 117 LYS A CA 1
ATOM 907 C C . LYS A 1 117 ? -2.643 6.137 -5.141 1 98.31 117 LYS A C 1
ATOM 909 O O . LYS A 1 117 ? -1.957 5.133 -5.348 1 98.31 117 LYS A O 1
ATOM 914 N N . VAL A 1 118 ? -2.572 6.918 -4.074 1 98.81 118 VAL A N 1
ATOM 915 C CA . VAL A 1 118 ? -1.878 6.371 -2.914 1 98.81 118 VAL A CA 1
ATOM 916 C C . VAL A 1 118 ? -2.643 5.164 -2.375 1 98.81 118 VAL A C 1
ATOM 918 O O . VAL A 1 118 ? -3.875 5.156 -2.359 1 98.81 118 VAL A O 1
ATOM 921 N N . THR A 1 119 ? -1.907 4.113 -2.006 1 98.75 119 THR A N 1
ATOM 922 C CA . THR A 1 119 ? -2.514 2.928 -1.413 1 98.75 119 THR A CA 1
ATOM 923 C C . THR A 1 119 ? -2.012 2.717 0.012 1 98.75 119 THR A C 1
ATOM 925 O O . THR A 1 119 ? -0.803 2.627 0.242 1 98.75 119 THR A O 1
ATOM 928 N N . ILE A 1 120 ? -2.932 2.674 0.955 1 98.81 120 ILE A N 1
ATOM 929 C CA . ILE A 1 120 ? -2.625 2.383 2.352 1 98.81 120 ILE A CA 1
ATOM 930 C C . ILE A 1 120 ? -3.232 1.039 2.744 1 98.81 120 ILE A C 1
ATOM 932 O O . ILE A 1 120 ? -4.453 0.88 2.746 1 98.81 120 ILE A O 1
ATOM 936 N N . GLY A 1 121 ? -2.369 0.131 3.08 1 98.06 121 GLY A N 1
ATOM 937 C CA . GLY A 1 121 ? -2.764 -1.258 3.256 1 98.06 121 GLY A CA 1
ATOM 938 C C . GLY A 1 121 ? -3.379 -1.536 4.613 1 98.06 121 GLY A C 1
ATOM 939 O O . GLY A 1 121 ? -3.469 -0.64 5.457 1 98.06 121 GLY A O 1
ATOM 940 N N . ALA A 1 122 ? -3.789 -2.801 4.793 1 97.12 122 ALA A N 1
ATOM 941 C CA . ALA A 1 122 ? -4.504 -3.26 5.98 1 97.12 122 ALA A CA 1
ATOM 942 C C . ALA A 1 122 ? -3.635 -3.133 7.227 1 97.12 122 ALA A C 1
ATOM 944 O O . ALA A 1 122 ? -2.484 -3.58 7.238 1 97.12 122 ALA A O 1
ATOM 945 N N . GLY A 1 123 ? -4.184 -2.521 8.227 1 97.38 123 GLY A N 1
ATOM 946 C CA . GLY A 1 123 ? -3.508 -2.436 9.516 1 97.38 123 GLY A CA 1
ATOM 947 C C . GLY A 1 123 ? -2.371 -1.43 9.523 1 97.38 123 GLY A C 1
ATOM 948 O O . GLY A 1 123 ? -1.648 -1.312 10.516 1 97.38 123 GLY A O 1
ATOM 949 N N . ALA A 1 124 ? -2.182 -0.729 8.375 1 98.56 124 ALA A N 1
ATOM 950 C CA . ALA A 1 124 ? -1.174 0.328 8.359 1 98.56 124 ALA A CA 1
ATOM 951 C C . ALA A 1 124 ? -1.609 1.513 9.219 1 98.56 124 ALA A C 1
ATOM 953 O O . ALA A 1 124 ? -2.805 1.736 9.422 1 98.56 124 ALA A O 1
ATOM 954 N N . GLU A 1 125 ? -0.62 2.248 9.75 1 98.88 125 GLU A N 1
ATOM 955 C CA . GLU A 1 125 ? -0.865 3.43 10.57 1 98.88 125 GLU A CA 1
ATOM 956 C C . GLU A 1 125 ? -0.099 4.641 10.039 1 98.88 125 GLU A C 1
ATOM 958 O O . GLU A 1 125 ? 1.123 4.59 9.891 1 98.88 125 GLU A O 1
ATOM 963 N N . ILE A 1 126 ? -0.839 5.664 9.742 1 98.88 126 ILE A N 1
ATOM 964 C CA . ILE A 1 126 ? -0.249 6.93 9.328 1 98.88 126 ILE A CA 1
ATOM 965 C C . ILE A 1 126 ? -0.424 7.969 10.438 1 98.88 126 ILE A C 1
ATOM 967 O O . ILE A 1 126 ? -1.547 8.242 10.867 1 98.88 126 ILE A O 1
ATOM 971 N N . GLY A 1 127 ? 0.645 8.555 10.898 1 98.75 127 GLY A N 1
ATOM 972 C CA . GLY A 1 127 ? 0.587 9.594 11.914 1 98.75 127 GLY A CA 1
ATOM 973 C C . GLY A 1 127 ? -0.075 10.875 11.43 1 98.75 127 GLY A C 1
ATOM 974 O O . GLY A 1 127 ? -1.04 10.82 10.664 1 98.75 127 GLY A O 1
ATOM 975 N N . ASN A 1 128 ? 0.487 11.984 11.898 1 98.69 128 ASN A N 1
ATOM 976 C CA . ASN A 1 128 ? -0.11 13.289 11.633 1 98.69 128 ASN A CA 1
ATOM 977 C C . ASN A 1 128 ? 0.752 14.117 10.68 1 98.69 128 ASN A C 1
ATOM 979 O O . ASN A 1 128 ? 1.981 14.062 10.742 1 98.69 128 ASN A O 1
ATOM 983 N N . HIS A 1 129 ? 0.057 14.844 9.781 1 98.69 129 HIS A N 1
ATOM 984 C CA . HIS A 1 129 ? 0.656 15.898 8.977 1 98.69 129 HIS A CA 1
ATOM 985 C C . HIS A 1 129 ? 1.709 15.336 8.023 1 98.69 129 HIS A C 1
ATOM 987 O O . HIS A 1 129 ? 2.756 15.953 7.816 1 98.69 129 HIS A O 1
ATOM 993 N N . CYS A 1 130 ? 1.381 14.141 7.531 1 98.81 130 CYS A N 1
ATOM 994 C CA . CYS A 1 130 ? 2.234 13.508 6.531 1 98.81 130 CYS A CA 1
ATOM 995 C C . CYS A 1 130 ? 1.847 13.953 5.125 1 98.81 130 CYS A C 1
ATOM 997 O O . CYS A 1 130 ? 0.735 14.445 4.91 1 98.81 130 CYS A O 1
ATOM 999 N N . ILE A 1 131 ? 2.857 13.875 4.266 1 98.94 131 ILE A N 1
ATOM 1000 C CA . ILE A 1 131 ? 2.641 14.148 2.848 1 98.94 131 ILE A CA 1
ATOM 1001 C C . ILE A 1 131 ? 2.986 12.906 2.027 1 98.94 131 ILE A C 1
ATOM 1003 O O . ILE A 1 131 ? 4.156 12.539 1.912 1 98.94 131 ILE A O 1
ATOM 1007 N N . LEU A 1 132 ? 1.994 12.203 1.53 1 98.94 132 LEU A N 1
ATOM 1008 C CA . LEU A 1 132 ? 2.174 11.055 0.649 1 98.94 132 LEU A CA 1
ATOM 1009 C C . LEU A 1 132 ? 1.838 11.422 -0.793 1 98.94 132 LEU A C 1
ATOM 1011 O O . LEU A 1 132 ? 0.676 11.68 -1.118 1 98.94 132 LEU A O 1
ATOM 1015 N N . HIS A 1 133 ? 2.834 11.359 -1.679 1 98.81 133 HIS A N 1
ATOM 1016 C CA . HIS A 1 133 ? 2.664 11.789 -3.061 1 98.81 133 HIS A CA 1
ATOM 1017 C C . HIS A 1 133 ? 2.092 10.664 -3.922 1 98.81 133 HIS A C 1
ATOM 1019 O O . HIS A 1 133 ? 1.924 9.539 -3.449 1 98.81 133 HIS A O 1
ATOM 1025 N N . THR A 1 134 ? 1.793 11.047 -5.113 1 98.62 134 THR A N 1
ATOM 1026 C CA . THR A 1 134 ? 1.026 10.234 -6.055 1 98.62 134 THR A CA 1
ATOM 1027 C C . THR A 1 134 ? 1.614 8.828 -6.16 1 98.62 134 THR A C 1
ATOM 1029 O O . THR A 1 134 ? 2.834 8.664 -6.227 1 98.62 134 THR A O 1
ATOM 1032 N N . ASN A 1 135 ? 0.794 7.805 -6.051 1 98.38 135 ASN A N 1
ATOM 1033 C CA . ASN A 1 135 ? 1.094 6.402 -6.336 1 98.38 135 ASN A CA 1
ATOM 1034 C C . ASN A 1 135 ? 2.014 5.801 -5.277 1 98.38 135 ASN A C 1
ATOM 1036 O O . ASN A 1 135 ? 2.582 4.727 -5.48 1 98.38 135 ASN A O 1
ATOM 1040 N N . ALA A 1 136 ? 2.209 6.5 -4.176 1 98.81 136 ALA A N 1
ATOM 1041 C CA . ALA A 1 136 ? 2.945 5.871 -3.08 1 98.81 136 ALA A CA 1
ATOM 1042 C C . ALA A 1 136 ? 2.178 4.68 -2.516 1 98.81 136 ALA A C 1
ATOM 1044 O O . ALA A 1 136 ? 0.945 4.676 -2.504 1 98.81 136 ALA A O 1
ATOM 1045 N N . THR A 1 137 ? 2.926 3.67 -2.1 1 98.88 137 THR A N 1
ATOM 1046 C CA . THR A 1 137 ? 2.344 2.459 -1.536 1 98.88 137 THR A CA 1
ATOM 1047 C C . THR A 1 137 ? 2.828 2.24 -0.106 1 98.88 137 THR A C 1
ATOM 1049 O O . THR A 1 137 ? 4.035 2.18 0.144 1 98.88 137 THR A O 1
ATOM 1052 N N . ILE A 1 138 ? 1.875 2.172 0.846 1 98.88 138 ILE A N 1
ATOM 1053 C CA . ILE A 1 138 ? 2.127 1.779 2.229 1 98.88 138 ILE A CA 1
ATOM 1054 C C . ILE A 1 138 ? 1.515 0.406 2.494 1 98.88 138 ILE A C 1
ATOM 1056 O O . ILE A 1 138 ? 0.294 0.277 2.615 1 98.88 138 ILE A O 1
ATOM 1060 N N . GLU A 1 139 ? 2.355 -0.617 2.578 1 98.44 139 GLU A N 1
ATOM 1061 C CA . GLU A 1 139 ? 1.852 -1.982 2.699 1 98.44 139 GLU A CA 1
ATOM 1062 C C . GLU A 1 139 ? 1.36 -2.266 4.113 1 98.44 139 GLU A C 1
ATOM 1064 O O . GLU A 1 139 ? 1.519 -1.434 5.012 1 98.44 139 GLU A O 1
ATOM 1069 N N . HIS A 1 140 ? 0.762 -3.424 4.23 1 97.88 140 HIS A N 1
ATOM 1070 C CA . HIS A 1 140 ? 0.058 -3.787 5.457 1 97.88 140 HIS A CA 1
ATOM 1071 C C . HIS A 1 140 ? 0.985 -3.723 6.664 1 97.88 140 HIS A C 1
ATOM 1073 O O . HIS A 1 140 ? 2.178 -4.02 6.555 1 97.88 140 HIS A O 1
ATOM 1079 N N . GLN A 1 141 ? 0.554 -3.238 7.777 1 97.88 141 GLN A N 1
ATOM 1080 C CA . GLN A 1 141 ? 1.157 -3.244 9.102 1 97.88 141 GLN A CA 1
ATOM 1081 C C . GLN A 1 141 ? 2.332 -2.273 9.18 1 97.88 141 GLN A C 1
ATOM 1083 O O . GLN A 1 141 ? 3.086 -2.275 10.156 1 97.88 141 GLN A O 1
ATOM 1088 N N . ALA A 1 142 ? 2.529 -1.478 8.102 1 98.75 142 ALA A N 1
ATOM 1089 C CA . ALA A 1 142 ? 3.541 -0.427 8.195 1 98.75 142 ALA A CA 1
ATOM 1090 C C . ALA A 1 142 ? 3.096 0.682 9.141 1 98.75 142 ALA A C 1
ATOM 1092 O O . ALA A 1 142 ? 1.899 0.957 9.266 1 98.75 142 ALA A O 1
ATOM 1093 N N . LYS A 1 143 ? 4.051 1.323 9.812 1 98.94 143 LYS A N 1
ATOM 1094 C CA . LYS A 1 143 ? 3.797 2.424 10.742 1 98.94 143 LYS A CA 1
ATOM 1095 C C . LYS A 1 143 ? 4.586 3.668 10.344 1 98.94 143 LYS A C 1
ATOM 1097 O O . LYS A 1 143 ? 5.82 3.65 10.344 1 98.94 143 LYS A O 1
ATOM 1102 N N . ILE A 1 144 ? 3.918 4.73 10.031 1 98.94 144 ILE A N 1
ATOM 1103 C CA . ILE A 1 144 ? 4.523 5.996 9.633 1 98.94 144 ILE A CA 1
ATOM 1104 C C . ILE A 1 144 ? 4.277 7.047 10.719 1 98.94 144 ILE A C 1
ATOM 1106 O O . ILE A 1 144 ? 3.133 7.301 11.094 1 98.94 144 ILE A O 1
ATOM 1110 N N . GLY A 1 145 ? 5.297 7.695 11.203 1 98.81 145 GLY A N 1
ATOM 1111 C CA . GLY A 1 145 ? 5.199 8.719 12.234 1 98.81 145 GLY A CA 1
ATOM 1112 C C . GLY A 1 145 ? 4.676 10.039 11.711 1 98.81 145 GLY A C 1
ATOM 1113 O O . GLY A 1 145 ? 4.074 10.102 10.633 1 98.81 145 GLY A O 1
ATOM 1114 N N . ASP A 1 146 ? 4.898 11.109 12.484 1 98.69 146 ASP A N 1
ATOM 1115 C CA . ASP A 1 146 ? 4.383 12.438 12.172 1 98.69 146 ASP A CA 1
ATOM 1116 C C . ASP A 1 146 ? 5.328 13.18 11.234 1 98.69 146 ASP A C 1
ATOM 1118 O O . ASP A 1 146 ? 6.543 12.992 11.281 1 98.69 146 ASP A O 1
ATOM 1122 N N . PHE A 1 147 ? 4.762 13.969 10.352 1 98.62 147 PHE A N 1
ATOM 1123 C CA . PHE A 1 147 ? 5.5 14.906 9.516 1 98.62 147 PHE A CA 1
ATOM 1124 C C . PHE A 1 147 ? 6.445 14.164 8.578 1 98.62 147 PHE A C 1
ATOM 1126 O O . PHE A 1 147 ? 7.547 14.641 8.297 1 98.62 147 PHE A O 1
ATOM 1133 N N . VAL A 1 148 ? 6.039 12.977 8.18 1 98.81 148 VAL A N 1
ATOM 1134 C CA . VAL A 1 148 ? 6.805 12.195 7.215 1 98.81 148 VAL A CA 1
ATOM 1135 C C . VAL A 1 148 ? 6.383 12.57 5.797 1 98.81 148 VAL A C 1
ATOM 1137 O O . VAL A 1 148 ? 5.203 12.797 5.535 1 98.81 148 VAL A O 1
ATOM 1140 N N . GLN A 1 149 ? 7.336 12.648 4.898 1 98.88 149 GLN A N 1
ATOM 1141 C CA . GLN A 1 149 ? 7.074 12.859 3.48 1 98.88 149 GLN A CA 1
ATOM 1142 C C . GLN A 1 149 ? 7.484 11.641 2.66 1 98.88 149 GLN A C 1
ATOM 1144 O O . GLN A 1 149 ? 8.625 11.18 2.756 1 98.88 149 GLN A O 1
ATOM 1149 N N . VAL A 1 150 ? 6.559 11.141 1.944 1 98.88 150 VAL A N 1
ATOM 1150 C CA . VAL A 1 150 ? 6.797 9.984 1.076 1 98.88 150 VAL A CA 1
ATOM 1151 C C . VAL A 1 150 ? 6.645 10.406 -0.385 1 98.88 150 VAL A C 1
ATOM 1153 O O . VAL A 1 150 ? 5.562 10.812 -0.814 1 98.88 150 VAL A O 1
ATOM 1156 N N . GLY A 1 151 ? 7.688 10.219 -1.141 1 98.75 151 GLY A N 1
ATOM 1157 C CA . GLY A 1 151 ? 7.707 10.641 -2.531 1 98.75 151 GLY A CA 1
ATOM 1158 C C . GLY A 1 151 ? 6.84 9.773 -3.43 1 98.75 151 GLY A C 1
ATOM 1159 O O . GLY A 1 151 ? 6.395 8.703 -3.023 1 98.75 151 GLY A O 1
ATOM 1160 N N . ALA A 1 152 ? 6.633 10.312 -4.652 1 98.62 152 ALA A N 1
ATOM 1161 C CA . ALA A 1 152 ? 5.781 9.633 -5.625 1 98.62 152 ALA A CA 1
ATOM 1162 C C . ALA A 1 152 ? 6.352 8.266 -5.992 1 98.62 152 ALA A C 1
ATOM 1164 O O . ALA A 1 152 ? 7.559 8.125 -6.191 1 98.62 152 ALA A O 1
ATOM 1165 N N . GLY A 1 153 ? 5.473 7.273 -6.012 1 98.38 153 GLY A N 1
ATOM 1166 C CA . GLY A 1 153 ? 5.848 5.957 -6.5 1 98.38 153 GLY A CA 1
ATOM 1167 C C . GLY A 1 153 ? 6.68 5.168 -5.508 1 98.38 153 GLY A C 1
ATOM 1168 O O . GLY A 1 153 ? 7.113 4.051 -5.801 1 98.38 153 GLY A O 1
ATOM 1169 N N . ALA A 1 154 ? 6.957 5.754 -4.32 1 98.75 154 ALA A N 1
ATOM 1170 C CA . ALA A 1 154 ? 7.715 5.012 -3.314 1 98.75 154 ALA A CA 1
ATOM 1171 C C . ALA A 1 154 ? 6.918 3.82 -2.793 1 98.75 154 ALA A C 1
ATOM 1173 O O . ALA A 1 154 ? 5.684 3.838 -2.805 1 98.75 154 ALA A O 1
ATOM 1174 N N . VAL A 1 155 ? 7.656 2.781 -2.371 1 98.88 155 VAL A N 1
ATOM 1175 C CA . VAL A 1 155 ? 7.055 1.564 -1.834 1 98.88 155 VAL A CA 1
ATOM 1176 C C . VAL A 1 155 ? 7.59 1.3 -0.429 1 98.88 155 VAL A C 1
ATOM 1178 O O . VAL A 1 155 ? 8.773 0.993 -0.255 1 98.88 155 VAL A O 1
ATOM 1181 N N . ILE A 1 156 ? 6.699 1.448 0.55 1 98.88 156 ILE A N 1
ATOM 1182 C CA . ILE A 1 156 ? 6.977 1.102 1.939 1 98.88 156 ILE A CA 1
ATOM 1183 C C . ILE A 1 156 ? 6.379 -0.265 2.262 1 98.88 156 ILE A C 1
ATOM 1185 O O . ILE A 1 156 ? 5.16 -0.396 2.412 1 98.88 156 ILE A O 1
ATOM 1189 N N . ASN A 1 157 ? 7.207 -1.271 2.396 1 98.75 157 ASN A N 1
ATOM 1190 C CA . ASN A 1 157 ? 6.703 -2.637 2.502 1 98.75 157 ASN A CA 1
ATOM 1191 C C . ASN A 1 157 ? 6.203 -2.941 3.91 1 98.75 157 ASN A C 1
ATOM 1193 O O . ASN A 1 157 ? 6.188 -2.062 4.773 1 98.75 157 ASN A O 1
ATOM 1197 N N . SER A 1 158 ? 5.684 -4.152 4.023 1 98.38 158 SER A N 1
ATOM 1198 C CA . SER A 1 158 ? 4.941 -4.578 5.207 1 98.38 158 SER A CA 1
ATOM 1199 C C . SER A 1 158 ? 5.805 -4.48 6.461 1 98.38 158 SER A C 1
ATOM 1201 O O . SER A 1 158 ? 6.992 -4.809 6.434 1 98.38 158 SER A O 1
ATOM 1203 N N . GLY A 1 159 ? 5.246 -3.949 7.484 1 98.38 159 GLY A N 1
ATOM 1204 C CA . GLY A 1 159 ? 5.863 -3.973 8.805 1 98.38 159 GLY A CA 1
ATOM 1205 C C . GLY A 1 159 ? 6.984 -2.963 8.953 1 98.38 159 GLY A C 1
ATOM 1206 O O . GLY A 1 159 ? 7.699 -2.963 9.961 1 98.38 159 GLY A O 1
ATOM 1207 N N . VAL A 1 160 ? 7.215 -2.109 7.949 1 98.88 160 VAL A N 1
ATOM 1208 C CA . VAL A 1 160 ? 8.219 -1.057 8.047 1 98.88 160 VAL A CA 1
ATOM 1209 C C . VAL A 1 160 ? 7.793 -0.033 9.102 1 98.88 160 VAL A C 1
ATOM 1211 O O . VAL A 1 160 ? 6.609 0.289 9.211 1 98.88 160 VAL A O 1
ATOM 1214 N N . THR A 1 161 ? 8.734 0.45 9.867 1 98.94 161 THR A N 1
ATOM 1215 C CA . THR A 1 161 ? 8.5 1.526 10.82 1 98.94 161 THR A CA 1
ATOM 1216 C C . THR A 1 161 ? 9.289 2.773 10.438 1 98.94 161 THR A C 1
ATOM 1218 O O . THR A 1 161 ? 10.516 2.732 10.344 1 98.94 161 THR A O 1
ATOM 1221 N N . ILE A 1 162 ? 8.664 3.848 10.203 1 98.94 162 ILE A N 1
ATOM 1222 C CA . ILE A 1 162 ? 9.266 5.133 9.859 1 98.94 162 ILE A CA 1
ATOM 1223 C C . ILE A 1 162 ? 9.008 6.137 10.984 1 98.94 162 ILE A C 1
ATOM 1225 O O . ILE A 1 162 ? 7.859 6.449 11.297 1 98.94 162 ILE A O 1
ATOM 1229 N N . GLU A 1 163 ? 10.016 6.688 11.516 1 98.88 163 GLU A N 1
ATOM 1230 C CA . GLU A 1 163 ? 9.891 7.633 12.617 1 98.88 163 GLU A CA 1
ATOM 1231 C C . GLU A 1 163 ? 9.578 9.039 12.117 1 98.88 163 GLU A C 1
ATOM 1233 O O . GLU A 1 163 ? 9.547 9.273 10.906 1 98.88 163 GLU A O 1
ATOM 1238 N N . ASN A 1 164 ? 9.391 9.945 13.07 1 98.69 164 ASN A N 1
ATOM 1239 C CA . ASN A 1 164 ? 8.93 11.297 12.773 1 98.69 164 ASN A CA 1
ATOM 1240 C C . ASN A 1 164 ? 9.914 12.047 11.883 1 98.69 164 ASN A C 1
ATOM 1242 O O . ASN A 1 164 ? 11.133 11.938 12.062 1 98.69 164 ASN A O 1
ATOM 1246 N N . GLY A 1 165 ? 9.414 12.75 10.945 1 98.5 165 GLY A N 1
ATOM 1247 C CA . GLY A 1 165 ? 10.188 13.742 10.211 1 98.5 165 GLY A CA 1
ATOM 1248 C C . GLY A 1 165 ? 11.016 13.141 9.094 1 98.5 165 GLY A C 1
ATOM 1249 O O . GLY A 1 165 ? 11.836 13.828 8.484 1 98.5 165 GLY A O 1
ATOM 1250 N N . VAL A 1 166 ? 10.82 11.891 8.805 1 98.75 166 VAL A N 1
ATOM 1251 C CA . VAL A 1 166 ? 11.617 11.227 7.777 1 98.75 166 VAL A CA 1
ATOM 1252 C C . VAL A 1 166 ? 11.203 11.734 6.398 1 98.75 166 VAL A C 1
ATOM 1254 O O . VAL A 1 166 ? 10.016 11.93 6.137 1 98.75 166 VAL A O 1
ATOM 1257 N N . PHE A 1 167 ? 12.203 11.961 5.535 1 98.69 167 PHE A N 1
ATOM 1258 C CA . PHE A 1 167 ? 11.992 12.281 4.129 1 98.69 167 PHE A CA 1
ATOM 1259 C C . PHE A 1 167 ? 12.336 11.086 3.248 1 98.69 167 PHE A C 1
ATOM 1261 O O . PHE A 1 167 ? 13.469 10.586 3.283 1 98.69 167 PHE A O 1
ATOM 1268 N N . ILE A 1 168 ? 11.367 10.625 2.51 1 98.88 168 ILE A N 1
ATOM 1269 C CA . ILE A 1 168 ? 11.539 9.523 1.567 1 98.88 168 ILE A CA 1
ATOM 1270 C C . ILE A 1 168 ? 11.359 10.031 0.14 1 98.88 168 ILE A C 1
ATOM 1272 O O . ILE A 1 168 ? 10.266 10.438 -0.249 1 98.88 168 ILE A O 1
ATOM 1276 N N . GLY A 1 169 ? 12.367 9.93 -0.64 1 98.56 169 GLY A N 1
ATOM 1277 C CA . GLY A 1 169 ? 12.312 10.406 -2.014 1 98.56 169 GLY A CA 1
ATOM 1278 C C . GLY A 1 169 ? 11.453 9.547 -2.914 1 98.56 169 GLY A C 1
ATOM 1279 O O . GLY A 1 169 ? 11.031 8.453 -2.521 1 98.56 169 GLY A O 1
ATOM 1280 N N . SER A 1 170 ? 11.18 10.109 -4.113 1 98.5 170 SER A N 1
ATOM 1281 C CA . SER A 1 170 ? 10.367 9.406 -5.098 1 98.5 170 SER A CA 1
ATOM 1282 C C . SER A 1 170 ? 11.023 8.102 -5.535 1 98.5 170 SER A C 1
ATOM 1284 O O . SER A 1 170 ? 12.242 8.047 -5.715 1 98.5 170 SER A O 1
ATOM 1286 N N . GLY A 1 171 ? 10.211 7.066 -5.672 1 98.19 171 GLY A N 1
ATOM 1287 C CA . GLY A 1 171 ? 10.695 5.82 -6.25 1 98.19 171 GLY A CA 1
ATOM 1288 C C . GLY A 1 171 ? 11.477 4.973 -5.266 1 98.19 171 GLY A C 1
ATOM 1289 O O . GLY A 1 171 ? 12.031 3.936 -5.641 1 98.19 171 GLY A O 1
ATOM 1290 N N . VAL A 1 172 ? 11.555 5.418 -4.027 1 98.62 172 VAL A N 1
ATOM 1291 C CA . VAL A 1 172 ? 12.273 4.648 -3.02 1 98.62 172 VAL A CA 1
ATOM 1292 C C . VAL A 1 172 ? 11.508 3.361 -2.711 1 98.62 172 VAL A C 1
ATOM 1294 O O . VAL A 1 172 ? 10.273 3.357 -2.678 1 98.62 172 VAL A O 1
ATOM 1297 N N . THR A 1 173 ? 12.258 2.273 -2.502 1 98.75 173 THR A N 1
ATOM 1298 C CA . THR A 1 173 ? 11.703 1.018 -2.006 1 98.75 173 THR A CA 1
ATOM 1299 C C . THR A 1 173 ? 12.328 0.645 -0.664 1 98.75 173 THR A C 1
ATOM 1301 O O . THR A 1 173 ? 13.555 0.525 -0.554 1 98.75 173 THR A O 1
ATOM 1304 N N . ILE A 1 174 ? 11.516 0.503 0.339 1 98.81 174 ILE A N 1
ATOM 1305 C CA . ILE A 1 174 ? 11.969 0.043 1.646 1 98.81 174 ILE A CA 1
ATOM 1306 C C . ILE A 1 174 ? 11.469 -1.378 1.896 1 98.81 174 ILE A C 1
ATOM 1308 O O . ILE A 1 174 ? 10.266 -1.629 1.879 1 98.81 174 ILE A O 1
ATOM 1312 N N . VAL A 1 175 ? 12.383 -2.301 2.172 1 98.38 175 VAL A N 1
ATOM 1313 C CA . VAL A 1 175 ? 12.008 -3.705 2.293 1 98.38 175 VAL A CA 1
ATOM 1314 C C . VAL A 1 175 ? 11.297 -3.938 3.625 1 98.38 175 VAL A C 1
ATOM 1316 O O . VAL A 1 175 ? 11.43 -3.131 4.551 1 98.38 175 VAL A O 1
ATOM 1319 N N . SER A 1 176 ? 10.547 -5.02 3.695 1 98.38 176 SER A N 1
ATOM 1320 C CA . SER A 1 176 ? 9.672 -5.344 4.816 1 98.38 176 SER A CA 1
ATOM 1321 C C . SER A 1 176 ? 10.445 -5.371 6.133 1 98.38 176 SER A C 1
ATOM 1323 O O . SER A 1 176 ? 11.57 -5.879 6.188 1 98.38 176 SER A O 1
ATOM 1325 N N . GLY A 1 177 ? 9.891 -4.773 7.137 1 98.31 177 GLY A N 1
ATOM 1326 C CA . GLY A 1 177 ? 10.383 -4.918 8.5 1 98.31 177 GLY A CA 1
ATOM 1327 C C . GLY A 1 177 ? 11.461 -3.908 8.852 1 98.31 177 GLY A C 1
ATOM 1328 O O . GLY A 1 177 ? 11.875 -3.818 10.008 1 98.31 177 GLY A O 1
ATOM 1329 N N . VAL A 1 178 ? 11.969 -3.098 7.902 1 98.69 178 VAL A N 1
ATOM 1330 C CA . VAL A 1 178 ? 13.055 -2.145 8.117 1 98.69 178 VAL A CA 1
ATOM 1331 C C . VAL A 1 178 ? 12.57 -1.003 9.008 1 98.69 178 VAL A C 1
ATOM 1333 O O . VAL A 1 178 ? 11.406 -0.593 8.93 1 98.69 178 VAL A O 1
ATOM 1336 N N . LYS A 1 179 ? 13.438 -0.469 9.805 1 98.88 179 LYS A N 1
ATOM 1337 C CA . LYS A 1 179 ? 13.164 0.682 10.664 1 98.88 179 LYS A CA 1
ATOM 1338 C C . LYS A 1 179 ? 13.961 1.903 10.211 1 98.88 179 LYS A C 1
ATOM 1340 O O . LYS A 1 179 ? 15.18 1.822 10.008 1 98.88 179 LYS A O 1
ATOM 1345 N N . ILE A 1 180 ? 13.352 3.02 10.039 1 98.88 180 ILE A N 1
ATOM 1346 C CA . ILE A 1 180 ? 13.984 4.273 9.648 1 98.88 180 ILE A CA 1
ATOM 1347 C C . ILE A 1 180 ? 13.93 5.266 10.805 1 98.88 180 ILE A C 1
ATOM 1349 O O . ILE A 1 180 ? 12.844 5.602 11.297 1 98.88 180 ILE A O 1
ATOM 1353 N N . GLY A 1 181 ? 15.055 5.832 11.148 1 98.81 181 GLY A N 1
ATOM 1354 C CA . GLY A 1 181 ? 15.156 6.707 12.305 1 98.81 181 GLY A CA 1
ATOM 1355 C C . GLY A 1 181 ? 14.672 8.117 12.031 1 98.81 181 GLY A C 1
ATOM 1356 O O . GLY A 1 181 ? 14.594 8.539 10.883 1 98.81 181 GLY A O 1
ATOM 1357 N N . LYS A 1 182 ? 14.461 8.812 13.148 1 98.62 182 LYS A N 1
ATOM 1358 C CA . LYS A 1 182 ? 13.891 10.148 13.117 1 98.62 182 LYS A CA 1
ATOM 1359 C C . LYS A 1 182 ? 14.711 11.078 12.227 1 98.62 182 LYS A C 1
ATOM 1361 O O . LYS A 1 182 ? 15.945 11.07 12.281 1 98.62 182 LYS A O 1
ATOM 1366 N N . ASN A 1 183 ? 14.055 11.773 11.336 1 98.31 183 ASN A N 1
ATOM 1367 C CA . ASN A 1 183 ? 14.633 12.836 10.516 1 98.31 183 ASN A CA 1
ATOM 1368 C C . ASN A 1 183 ? 15.664 12.289 9.539 1 98.31 183 ASN A C 1
ATOM 1370 O O . ASN A 1 183 ? 16.531 13.031 9.062 1 98.31 183 ASN A O 1
ATOM 1374 N N . ALA A 1 184 ? 15.648 11 9.305 1 98.56 184 ALA A N 1
ATOM 1375 C CA . ALA A 1 184 ? 16.469 10.453 8.234 1 98.56 184 ALA A CA 1
ATOM 1376 C C . ALA A 1 184 ? 15.984 10.938 6.867 1 98.56 184 ALA A C 1
ATOM 1378 O O . ALA A 1 184 ? 14.82 11.32 6.723 1 98.56 184 ALA A O 1
ATOM 1379 N N . ARG A 1 185 ? 16.875 10.961 5.914 1 98.56 185 ARG A N 1
ATOM 1380 C CA . ARG A 1 185 ? 16.562 11.352 4.543 1 98.56 185 ARG A CA 1
ATOM 1381 C C . ARG A 1 185 ? 17.016 10.281 3.553 1 98.56 185 ARG A C 1
ATOM 1383 O O . ARG A 1 185 ? 18.188 9.898 3.533 1 98.56 185 ARG A O 1
ATOM 1390 N N . ILE A 1 186 ? 16.141 9.82 2.775 1 98.69 186 ILE A N 1
ATOM 1391 C CA . ILE A 1 186 ? 16.422 8.789 1.783 1 98.69 186 ILE A CA 1
ATOM 1392 C C . ILE A 1 186 ? 16.297 9.375 0.378 1 98.69 186 ILE A C 1
ATOM 1394 O O . ILE A 1 186 ? 15.219 9.828 -0.017 1 98.69 186 ILE A O 1
ATOM 1398 N N . GLY A 1 187 ? 17.328 9.305 -0.374 1 98.06 187 GLY A N 1
ATOM 1399 C CA . GLY A 1 187 ? 17.344 9.852 -1.722 1 98.06 187 GLY A CA 1
ATOM 1400 C C . GLY A 1 187 ? 16.469 9.078 -2.689 1 98.06 187 GLY A C 1
ATOM 1401 O O . GLY A 1 187 ? 16.234 7.883 -2.496 1 98.06 187 GLY A O 1
ATOM 1402 N N . ALA A 1 188 ? 16.062 9.805 -3.701 1 97.62 188 ALA A N 1
ATOM 1403 C CA . ALA A 1 188 ? 15.156 9.242 -4.691 1 97.62 188 ALA A CA 1
ATOM 1404 C C . ALA A 1 188 ? 15.734 7.98 -5.324 1 97.62 188 ALA A C 1
ATOM 1406 O O . ALA A 1 188 ? 16.938 7.918 -5.602 1 97.62 188 ALA A O 1
ATOM 1407 N N . GLY A 1 189 ? 14.828 6.984 -5.535 1 97.25 189 GLY A N 1
ATOM 1408 C CA . GLY A 1 189 ? 15.203 5.785 -6.266 1 97.25 189 GLY A CA 1
ATOM 1409 C C . GLY A 1 189 ? 15.984 4.793 -5.422 1 97.25 189 GLY A C 1
ATOM 1410 O O . GLY A 1 189 ? 16.344 3.713 -5.898 1 97.25 189 GLY A O 1
ATOM 1411 N N . SER A 1 190 ? 16.25 5.121 -4.137 1 97.94 190 SER A N 1
ATOM 1412 C CA . SER A 1 190 ? 17.062 4.262 -3.285 1 97.94 190 SER A CA 1
ATOM 1413 C C . SER A 1 190 ? 16.328 2.979 -2.924 1 97.94 190 SER A C 1
ATOM 1415 O O . SER A 1 190 ? 15.094 2.945 -2.932 1 97.94 190 SER A O 1
ATOM 1417 N N . VAL A 1 191 ? 17.109 1.929 -2.711 1 98.44 191 VAL A N 1
ATOM 1418 C CA . VAL A 1 191 ? 16.609 0.667 -2.182 1 98.44 191 VAL A CA 1
ATOM 1419 C C . VAL A 1 191 ? 17.172 0.424 -0.787 1 98.44 191 VAL A C 1
ATOM 1421 O O . VAL A 1 191 ? 18.375 0.199 -0.632 1 98.44 191 VAL A O 1
ATOM 1424 N N . VAL A 1 192 ? 16.281 0.464 0.203 1 98.56 192 VAL A N 1
ATOM 1425 C CA . VAL A 1 192 ? 16.703 0.346 1.599 1 98.56 192 VAL A CA 1
ATOM 1426 C C . VAL A 1 192 ? 16.469 -1.084 2.084 1 98.56 192 VAL A C 1
ATOM 1428 O O . VAL A 1 192 ? 15.328 -1.537 2.193 1 98.56 192 VAL A O 1
ATOM 1431 N N . ILE A 1 193 ? 17.562 -1.787 2.42 1 97.19 193 ILE A N 1
ATOM 1432 C CA . ILE A 1 193 ? 17.438 -3.199 2.766 1 97.19 193 ILE A CA 1
ATOM 1433 C C . ILE A 1 193 ? 17.875 -3.412 4.215 1 97.19 193 ILE A C 1
ATOM 1435 O O . ILE A 1 193 ? 17.906 -4.547 4.695 1 97.19 193 ILE A O 1
ATOM 1439 N N . ALA A 1 194 ? 18.281 -2.318 4.871 1 97.62 194 ALA A N 1
ATOM 1440 C CA . ALA A 1 194 ? 18.672 -2.373 6.277 1 97.62 194 ALA A CA 1
ATOM 1441 C C . ALA A 1 194 ? 18.25 -1.108 7.016 1 97.62 194 ALA A C 1
ATOM 1443 O O . ALA A 1 194 ? 17.953 -0.084 6.391 1 97.62 194 ALA A O 1
ATOM 1444 N N . ASP A 1 195 ? 18.234 -1.191 8.344 1 98.62 195 ASP A N 1
ATOM 1445 C CA . ASP A 1 195 ? 17.781 -0.072 9.172 1 98.62 195 ASP A CA 1
ATOM 1446 C C . ASP A 1 195 ? 18.641 1.168 8.922 1 98.62 195 ASP A C 1
ATOM 1448 O O . ASP A 1 195 ? 19.828 1.058 8.625 1 98.62 195 ASP A O 1
ATOM 1452 N N . ILE A 1 196 ? 18.062 2.32 8.969 1 98.5 196 ILE A N 1
ATOM 1453 C CA . ILE A 1 196 ? 18.734 3.607 8.844 1 98.5 196 ILE A CA 1
ATOM 1454 C C . ILE A 1 196 ? 18.672 4.359 10.172 1 98.5 196 ILE A C 1
ATOM 1456 O O . ILE A 1 196 ? 17.594 4.484 10.766 1 98.5 196 ILE A O 1
ATOM 1460 N N . GLU A 1 197 ? 19.75 4.887 10.609 1 98.06 197 GLU A N 1
ATOM 1461 C CA . GLU A 1 197 ? 19.797 5.613 11.875 1 98.06 197 GLU A CA 1
ATOM 1462 C C . GLU A 1 197 ? 19.188 7.004 11.742 1 98.06 197 GLU A C 1
ATOM 1464 O O . GLU A 1 197 ? 19.078 7.531 10.633 1 98.06 197 GLU A O 1
ATOM 1469 N N . ALA A 1 198 ? 18.875 7.559 12.898 1 98.25 198 ALA A N 1
ATOM 1470 C CA . ALA A 1 198 ? 18.344 8.914 12.938 1 98.25 198 ALA A CA 1
ATOM 1471 C C . ALA A 1 198 ? 19.281 9.906 12.273 1 98.25 198 ALA A C 1
ATOM 1473 O O . ALA A 1 198 ? 20.5 9.812 12.438 1 98.25 198 ALA A O 1
ATOM 1474 N N . LYS A 1 199 ? 18.719 10.773 11.43 1 97.62 199 LYS A N 1
ATOM 1475 C CA . LYS A 1 199 ? 19.391 11.93 10.852 1 97.62 199 LYS A CA 1
ATOM 1476 C C . LYS A 1 199 ? 20.375 11.508 9.758 1 97.62 199 LYS A C 1
ATOM 1478 O O . LYS A 1 199 ? 21.109 12.336 9.227 1 97.62 199 LYS A O 1
ATOM 1483 N N . GLN A 1 200 ? 20.375 10.227 9.43 1 97.56 200 GLN A N 1
ATOM 1484 C CA . GLN A 1 200 ? 21.25 9.797 8.352 1 97.56 200 GLN A CA 1
ATOM 1485 C C . GLN A 1 200 ? 20.641 10.094 6.988 1 97.56 200 GLN A C 1
ATOM 1487 O O . GLN A 1 200 ? 19.422 10.008 6.816 1 97.56 200 GLN A O 1
ATOM 1492 N N . THR A 1 201 ? 21.453 10.43 6.109 1 97.88 201 THR A N 1
ATOM 1493 C CA . THR A 1 201 ? 21.078 10.547 4.703 1 97.88 201 THR A CA 1
ATOM 1494 C C . THR A 1 201 ? 21.641 9.383 3.895 1 97.88 201 THR A C 1
ATOM 1496 O O . THR A 1 201 ? 22.844 9.102 3.955 1 97.88 201 THR A O 1
ATOM 1499 N N . VAL A 1 202 ? 20.781 8.672 3.213 1 97.5 202 VAL A N 1
ATOM 1500 C CA . VAL A 1 202 ? 21.234 7.523 2.441 1 97.5 202 VAL A CA 1
ATOM 1501 C C . VAL A 1 202 ? 20.797 7.668 0.985 1 97.5 202 VAL A C 1
ATOM 1503 O O . VAL A 1 202 ? 19.844 8.391 0.688 1 97.5 202 VAL A O 1
ATOM 1506 N N . PHE A 1 203 ? 21.531 7.016 0.108 1 96 203 PHE A N 1
ATOM 1507 C CA . PHE A 1 203 ? 21.25 7.031 -1.32 1 96 203 PHE A CA 1
ATOM 1508 C C . PHE A 1 203 ? 21.812 5.793 -2.004 1 96 203 PHE A C 1
ATOM 1510 O O . PHE A 1 203 ? 22.875 5.289 -1.61 1 96 203 PHE A O 1
ATOM 1517 N N . GLY A 1 204 ? 20.984 5.297 -2.982 1 94.06 204 GLY A N 1
ATOM 1518 C CA . GLY A 1 204 ? 21.562 4.273 -3.84 1 94.06 204 GLY A CA 1
ATOM 1519 C C . GLY A 1 204 ? 20.828 2.949 -3.76 1 94.06 204 GLY A C 1
ATOM 1520 O O . GLY A 1 204 ? 19.828 2.828 -3.041 1 94.06 204 GLY A O 1
ATOM 1521 N N . ASN A 1 205 ? 21.391 1.876 -4.547 1 94.12 205 ASN A N 1
ATOM 1522 C CA . ASN A 1 205 ? 20.859 0.523 -4.66 1 94.12 205 ASN A CA 1
ATOM 1523 C C . ASN A 1 205 ? 21.953 -0.526 -4.562 1 94.12 205 ASN A C 1
ATOM 1525 O O . ASN A 1 205 ? 22.609 -0.837 -5.555 1 94.12 205 ASN A O 1
ATOM 1529 N N . PRO A 1 206 ? 22.141 -0.907 -3.377 1 94.38 206 PRO A N 1
ATOM 1530 C CA . PRO A 1 206 ? 21.422 -0.632 -2.127 1 94.38 206 PRO A CA 1
ATOM 1531 C C . PRO A 1 206 ? 21.781 0.726 -1.529 1 94.38 206 PRO A C 1
ATOM 1533 O O . PRO A 1 206 ? 22.828 1.299 -1.869 1 94.38 206 PRO A O 1
ATOM 1536 N N . ALA A 1 207 ? 20.875 1.216 -0.721 1 93.44 207 ALA A N 1
ATOM 1537 C CA . ALA A 1 207 ? 21.094 2.514 -0.086 1 93.44 207 ALA A CA 1
ATOM 1538 C C . ALA A 1 207 ? 22.297 2.473 0.851 1 93.44 207 ALA A C 1
ATOM 1540 O O . ALA A 1 207 ? 22.438 1.542 1.647 1 93.44 207 ALA A O 1
ATOM 1541 N N . GLN A 1 208 ? 23.109 3.461 0.733 1 94.81 208 GLN A N 1
ATOM 1542 C CA . GLN A 1 208 ? 24.266 3.654 1.591 1 94.81 208 GLN A CA 1
ATOM 1543 C C . GLN A 1 208 ? 24.297 5.066 2.166 1 94.81 208 GLN A C 1
ATOM 1545 O O . GLN A 1 208 ? 23.766 6 1.564 1 94.81 208 GLN A O 1
ATOM 1550 N N . VAL A 1 209 ? 24.969 5.156 3.342 1 94.88 209 VAL A N 1
ATOM 1551 C CA . VAL A 1 209 ? 25.078 6.457 3.988 1 94.88 209 VAL A CA 1
ATOM 1552 C C . VAL A 1 209 ? 25.953 7.379 3.135 1 94.88 209 VAL A C 1
ATOM 1554 O O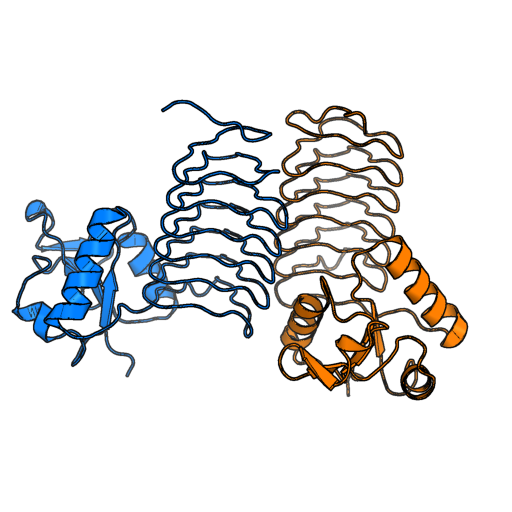 . VAL A 1 209 ? 26.984 6.965 2.621 1 94.88 209 VAL A O 1
ATOM 1557 N N . ILE A 1 210 ? 25.422 8.523 2.926 1 92.38 210 ILE A N 1
ATOM 1558 C CA . ILE A 1 210 ? 26.219 9.5 2.205 1 92.38 210 ILE A CA 1
ATOM 1559 C C . ILE A 1 210 ? 26.484 10.719 3.092 1 92.38 210 ILE A C 1
ATOM 1561 O O . ILE A 1 210 ? 25.688 11.016 3.99 1 92.38 210 ILE A O 1
ATOM 1565 N N . ASP A 1 211 ? 27.531 11.25 3.002 1 81.19 211 ASP A N 1
ATOM 1566 C CA . ASP A 1 211 ? 27.891 12.461 3.736 1 81.19 211 ASP A CA 1
ATOM 1567 C C . ASP A 1 211 ? 27.172 13.68 3.148 1 81.19 211 ASP A C 1
ATOM 1569 O O . ASP A 1 211 ? 27.141 13.852 1.93 1 81.19 211 ASP A O 1
ATOM 1573 N N . LYS A 1 212 ? 26.531 14.328 3.967 1 61.53 212 LYS A N 1
ATOM 1574 C CA . LYS A 1 212 ? 25.969 15.594 3.512 1 61.53 212 LYS A CA 1
ATOM 1575 C C . LYS A 1 212 ? 27.047 16.672 3.402 1 61.53 212 LYS A C 1
ATOM 1577 O O . LYS A 1 212 ? 28 16.688 4.176 1 61.53 212 LYS A O 1
ATOM 1582 N N . MET B 1 1 ? -26.25 -18.094 -2.562 1 50.28 1 MET B N 1
ATOM 1583 C CA . MET B 1 1 ? -25.438 -17.109 -1.859 1 50.28 1 MET B CA 1
ATOM 1584 C C . MET B 1 1 ? -23.969 -17.531 -1.87 1 50.28 1 MET B C 1
ATOM 1586 O O . MET B 1 1 ? -23.656 -18.719 -1.912 1 50.28 1 MET B O 1
ATOM 1590 N N . GLU B 1 2 ? -23.016 -16.562 -2.244 1 81 2 GLU B N 1
ATOM 1591 C CA . GLU B 1 2 ? -21.609 -16.969 -2.291 1 81 2 GLU B CA 1
ATOM 1592 C C . GLU B 1 2 ? -21.156 -17.562 -0.957 1 81 2 GLU B C 1
ATOM 1594 O O . GLU B 1 2 ? -21.594 -17.109 0.104 1 81 2 GLU B O 1
ATOM 1599 N N . LYS B 1 3 ? -20.703 -18.781 -0.982 1 93.56 3 LYS B N 1
ATOM 1600 C CA . LYS B 1 3 ? -20.203 -19.484 0.203 1 93.56 3 LYS B CA 1
ATOM 1601 C C . LYS B 1 3 ? -19.234 -18.609 0.984 1 93.56 3 LYS B C 1
ATOM 1603 O O . LYS B 1 3 ? -18.406 -17.922 0.393 1 93.56 3 LYS B O 1
ATOM 1608 N N . PRO B 1 4 ? -19.422 -18.656 2.355 1 97.56 4 PRO B N 1
ATOM 1609 C CA . PRO B 1 4 ? -18.406 -17.953 3.16 1 97.56 4 PRO B CA 1
ATOM 1610 C C . PRO B 1 4 ? -17.016 -18.547 2.979 1 97.56 4 PRO B C 1
ATOM 1612 O O . PRO B 1 4 ? -16.875 -19.688 2.52 1 97.56 4 PRO B O 1
ATOM 1615 N N . ILE B 1 5 ? -16.062 -17.766 3.361 1 98.31 5 ILE B N 1
ATOM 1616 C CA . ILE B 1 5 ? -14.672 -18.172 3.158 1 98.31 5 ILE B CA 1
ATOM 1617 C C . ILE B 1 5 ? -14.016 -18.453 4.504 1 98.31 5 ILE B C 1
ATOM 1619 O O . ILE B 1 5 ? -14.188 -17.688 5.457 1 98.31 5 ILE B O 1
ATOM 1623 N N . ILE B 1 6 ? -13.312 -19.531 4.617 1 98.44 6 ILE B N 1
ATOM 1624 C CA . ILE B 1 6 ? -12.383 -19.781 5.719 1 98.44 6 ILE B CA 1
ATOM 1625 C C . ILE B 1 6 ? -10.953 -19.531 5.254 1 98.44 6 ILE B C 1
ATOM 1627 O O . ILE B 1 6 ? -10.516 -20.109 4.25 1 98.44 6 ILE B O 1
ATOM 1631 N N . ILE B 1 7 ? -10.266 -18.688 5.969 1 98.62 7 ILE B N 1
ATOM 1632 C CA . ILE B 1 7 ? -8.906 -18.344 5.594 1 98.62 7 ILE B CA 1
ATOM 1633 C C . ILE B 1 7 ? -7.914 -19.156 6.418 1 98.62 7 ILE B C 1
ATOM 1635 O O . ILE B 1 7 ? -7.965 -19.156 7.652 1 98.62 7 ILE B O 1
ATOM 1639 N N . PHE B 1 8 ? -7.074 -19.875 5.703 1 98.56 8 PHE B N 1
ATOM 1640 C CA . PHE B 1 8 ? -6.004 -20.641 6.332 1 98.56 8 PHE B CA 1
ATOM 1641 C C . PHE B 1 8 ? -4.754 -19.781 6.496 1 98.56 8 PHE B C 1
ATOM 1643 O O . PHE B 1 8 ? -4.105 -19.422 5.512 1 98.56 8 PHE B O 1
ATOM 1650 N N . GLY B 1 9 ? -4.359 -19.547 7.691 1 9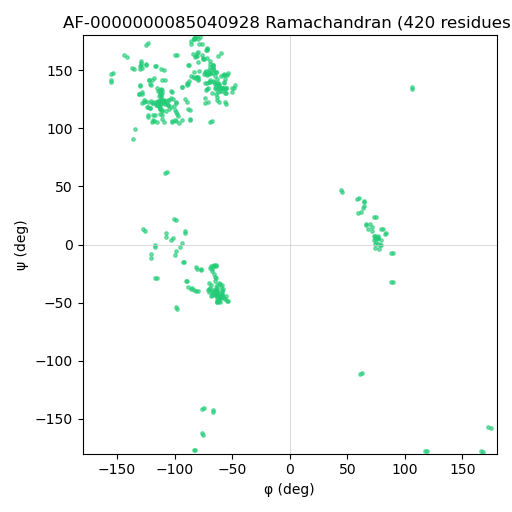8 9 GLY B N 1
ATOM 1651 C CA . GLY B 1 9 ? -3.305 -18.609 8.039 1 98 9 GLY B CA 1
ATOM 1652 C C . GLY B 1 9 ? -3.832 -17.328 8.672 1 98 9 GLY B C 1
ATOM 1653 O O . GLY B 1 9 ? -4.812 -16.766 8.203 1 98 9 GLY B O 1
ATOM 1654 N N . ALA B 1 10 ? -3.211 -16.906 9.766 1 97.62 10 ALA B N 1
ATOM 1655 C CA . ALA B 1 10 ? -3.682 -15.719 10.477 1 97.62 10 ALA B CA 1
ATOM 1656 C C . ALA B 1 10 ? -2.553 -14.703 10.656 1 97.62 10 ALA B C 1
ATOM 1658 O O . ALA B 1 10 ? -2.662 -13.789 11.477 1 97.62 10 ALA B O 1
ATOM 1659 N N . LYS B 1 11 ? -1.452 -14.898 9.992 1 95.5 11 LYS B N 1
ATOM 1660 C CA . LYS B 1 11 ? -0.302 -14 10.016 1 95.5 11 LYS B CA 1
ATOM 1661 C C . LYS B 1 11 ? 0.06 -13.539 8.609 1 95.5 11 LYS B C 1
ATOM 1663 O O . LYS B 1 11 ? -0.535 -13.992 7.625 1 95.5 11 LYS B O 1
ATOM 1668 N N . GLY B 1 12 ? 0.99 -12.641 8.547 1 95.12 12 GLY B N 1
ATOM 1669 C CA . GLY B 1 12 ? 1.479 -12.242 7.238 1 95.12 12 GLY B CA 1
ATOM 1670 C C . GLY B 1 12 ? 0.403 -11.633 6.359 1 95.12 12 GLY B C 1
ATOM 1671 O O . GLY B 1 12 ? -0.177 -10.602 6.711 1 95.12 12 GLY B O 1
ATOM 1672 N N . ILE B 1 13 ? -0.004 -12.328 5.266 1 97.81 13 ILE B N 1
ATOM 1673 C CA . ILE B 1 13 ? -0.906 -11.758 4.273 1 97.81 13 ILE B CA 1
ATOM 1674 C C . ILE B 1 13 ? -2.354 -12.07 4.652 1 97.81 13 ILE B C 1
ATOM 1676 O O . ILE B 1 13 ? -3.27 -11.844 3.857 1 97.81 13 ILE B O 1
ATOM 1680 N N . ALA B 1 14 ? -2.578 -12.586 5.859 1 98.19 14 ALA B N 1
ATOM 1681 C CA . ALA B 1 14 ? -3.936 -12.898 6.301 1 98.19 14 ALA B CA 1
ATOM 1682 C C . ALA B 1 14 ? -4.805 -11.648 6.344 1 98.19 14 ALA B C 1
ATOM 1684 O O . ALA B 1 14 ? -5.938 -11.648 5.855 1 98.19 14 ALA B O 1
ATOM 1685 N N . HIS B 1 15 ? -4.273 -10.633 6.957 1 97.75 15 HIS B N 1
ATOM 1686 C CA . HIS B 1 15 ? -5.027 -9.391 7.094 1 97.75 15 HIS B CA 1
ATOM 1687 C C . HIS B 1 15 ? -5.332 -8.781 5.73 1 97.75 15 HIS B C 1
ATOM 1689 O O . HIS B 1 15 ? -6.48 -8.438 5.441 1 97.75 15 HIS B O 1
ATOM 1695 N N . PRO B 1 16 ? -4.348 -8.641 4.844 1 98.25 16 PRO B N 1
ATOM 1696 C CA . PRO B 1 16 ? -4.668 -8.156 3.498 1 98.25 16 PRO B CA 1
ATOM 1697 C C . PRO B 1 16 ? -5.652 -9.07 2.766 1 98.25 16 PRO B C 1
ATOM 1699 O O . PRO B 1 16 ? -6.465 -8.594 1.971 1 98.25 16 PRO B O 1
ATOM 1702 N N . ALA B 1 17 ? -5.543 -10.359 2.967 1 98.56 17 ALA B N 1
ATOM 1703 C CA . ALA B 1 17 ? -6.5 -11.273 2.346 1 98.56 17 ALA B CA 1
ATOM 1704 C C . ALA B 1 17 ? -7.926 -10.961 2.801 1 98.56 17 ALA B C 1
ATOM 1706 O O . ALA B 1 17 ? -8.852 -10.914 1.983 1 98.56 17 ALA B O 1
ATOM 1707 N N . LEU B 1 18 ? -8.094 -10.766 4.09 1 98.25 18 LEU B N 1
ATOM 1708 C CA . LEU B 1 18 ? -9.398 -10.367 4.613 1 98.25 18 LEU B CA 1
ATOM 1709 C C . LEU B 1 18 ? -9.891 -9.094 3.932 1 98.25 18 LEU B C 1
ATOM 1711 O O . LEU B 1 18 ? -11.055 -9.008 3.535 1 98.25 18 LEU B O 1
ATOM 1715 N N . GLU B 1 19 ? -8.969 -8.172 3.814 1 97.31 19 GLU B N 1
ATOM 1716 C CA . GLU B 1 19 ? -9.305 -6.906 3.164 1 97.31 19 GLU B CA 1
ATOM 1717 C C . GLU B 1 19 ? -9.797 -7.129 1.739 1 97.31 19 GLU B C 1
ATOM 1719 O O . GLU B 1 19 ? -10.75 -6.484 1.299 1 97.31 19 GLU B O 1
ATOM 1724 N N . ILE B 1 20 ? -9.156 -7.977 1.023 1 98.19 20 ILE B N 1
ATOM 1725 C CA . ILE B 1 20 ? -9.539 -8.281 -0.351 1 98.19 20 ILE B CA 1
ATOM 1726 C C . ILE B 1 20 ? -10.953 -8.852 -0.377 1 98.19 20 ILE B C 1
ATOM 1728 O O . ILE B 1 20 ? -11.797 -8.406 -1.16 1 98.19 20 ILE B O 1
ATOM 1732 N N . PHE B 1 21 ? -11.25 -9.812 0.429 1 97.88 21 PHE B N 1
ATOM 1733 C CA . PHE B 1 21 ? -12.578 -10.406 0.449 1 97.88 21 PHE B CA 1
ATOM 1734 C C . PHE B 1 21 ? -13.625 -9.383 0.869 1 97.88 21 PHE B C 1
ATOM 1736 O O . PHE B 1 21 ? -14.719 -9.344 0.308 1 97.88 21 PHE B O 1
ATOM 1743 N N . ASN B 1 22 ? -13.25 -8.547 1.818 1 96.25 22 ASN B N 1
ATOM 1744 C CA . ASN B 1 22 ? -14.156 -7.48 2.242 1 96.25 22 ASN B CA 1
ATOM 1745 C C . ASN B 1 22 ? -14.469 -6.52 1.099 1 96.25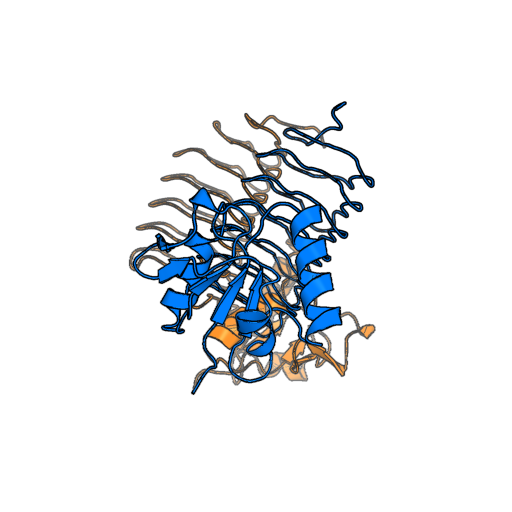 22 ASN B C 1
ATOM 1747 O O . ASN B 1 22 ? -15.57 -5.977 1.018 1 96.25 22 ASN B O 1
ATOM 1751 N N . SER B 1 23 ? -13.5 -6.363 0.288 1 95.69 23 SER B N 1
ATOM 1752 C CA . SER B 1 23 ? -13.664 -5.41 -0.806 1 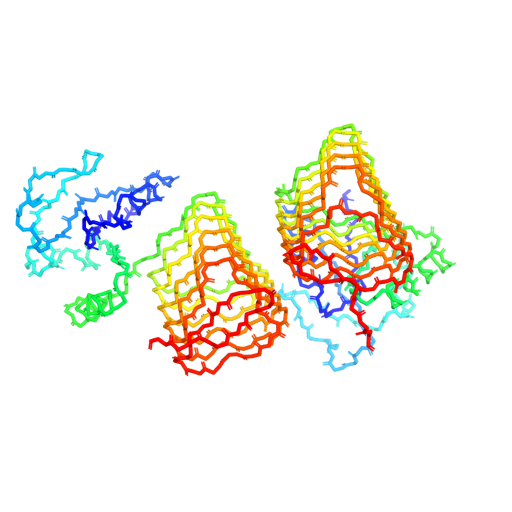95.69 23 SER B CA 1
ATOM 1753 C C . SER B 1 23 ? -14.766 -5.859 -1.767 1 95.69 23 SER B C 1
ATOM 1755 O O . SER B 1 23 ? -15.281 -5.055 -2.545 1 95.69 23 SER B O 1
ATOM 1757 N N . HIS B 1 24 ? -15.156 -7.129 -1.752 1 95.94 24 HIS B N 1
ATOM 1758 C CA . HIS B 1 24 ? -16.25 -7.68 -2.539 1 95.94 24 HIS B CA 1
ATOM 1759 C C . HIS B 1 24 ? -17.453 -7.992 -1.66 1 95.94 24 HIS B C 1
ATOM 1761 O O . HIS B 1 24 ? -18.375 -8.711 -2.082 1 95.94 24 HIS B O 1
ATOM 1767 N N . ASP B 1 25 ? -17.438 -7.59 -0.487 1 95.31 25 ASP B N 1
ATOM 1768 C CA . ASP B 1 25 ? -18.484 -7.859 0.501 1 95.31 25 ASP B CA 1
ATOM 1769 C C . ASP B 1 25 ? -18.656 -9.359 0.712 1 95.31 25 ASP B C 1
ATOM 1771 O O . ASP B 1 25 ? -19.781 -9.828 0.926 1 95.31 25 ASP B O 1
ATOM 1775 N N . ALA B 1 26 ? -17.609 -10.133 0.483 1 95.94 26 ALA B N 1
ATOM 1776 C CA . ALA B 1 26 ? -17.672 -11.562 0.76 1 95.94 26 ALA B CA 1
ATOM 1777 C C . ALA B 1 26 ? -17.641 -11.836 2.262 1 95.94 26 ALA B C 1
ATOM 1779 O O . ALA B 1 26 ? -16.953 -11.125 3.01 1 95.94 26 ALA B O 1
ATOM 1780 N N . VAL B 1 27 ? -18.281 -12.82 2.668 1 96.62 27 VAL B N 1
ATOM 1781 C CA . VAL B 1 27 ? -18.328 -13.164 4.086 1 96.62 27 VAL B CA 1
ATOM 1782 C C . VAL B 1 27 ? -17.172 -14.094 4.438 1 96.62 27 VAL B C 1
ATOM 1784 O O . VAL B 1 27 ? -17 -15.148 3.824 1 96.62 27 VAL B O 1
ATOM 1787 N N . VAL B 1 28 ? -16.406 -13.633 5.367 1 97.75 28 VAL B N 1
ATOM 1788 C CA . VAL B 1 28 ? -15.336 -14.477 5.895 1 97.75 28 VAL B CA 1
ATOM 1789 C C . VAL B 1 28 ? -15.766 -15.086 7.23 1 97.75 28 VAL B C 1
ATOM 1791 O O . VAL B 1 28 ? -16.016 -14.359 8.195 1 97.75 28 VAL B O 1
ATOM 1794 N N . TYR B 1 29 ? -15.805 -16.391 7.262 1 97.56 29 TYR B N 1
ATOM 1795 C CA . TYR B 1 29 ? -16.266 -17.125 8.43 1 97.56 29 TYR B CA 1
ATOM 1796 C C . TYR B 1 29 ? -15.266 -17.031 9.57 1 97.56 29 TYR B C 1
ATOM 1798 O O . TYR B 1 29 ? -15.648 -16.922 10.734 1 97.56 29 TYR B O 1
ATOM 1806 N N . GLY B 1 30 ? -13.984 -17.094 9.25 1 98.25 30 GLY B N 1
ATOM 1807 C CA . GLY B 1 30 ? -12.922 -17.016 10.242 1 98.25 30 GLY B CA 1
ATOM 1808 C C . GLY B 1 30 ? -11.57 -17.438 9.711 1 98.25 30 GLY B C 1
ATOM 1809 O O . GLY B 1 30 ? -11.43 -17.75 8.523 1 98.25 30 GLY B O 1
ATOM 1810 N N . PHE B 1 31 ? -10.625 -17.406 10.648 1 98.62 31 PHE B N 1
ATOM 1811 C CA . PHE B 1 31 ? -9.258 -17.812 10.352 1 98.62 31 PHE B CA 1
ATOM 1812 C C . PHE B 1 31 ? -8.914 -19.109 11.078 1 98.62 31 PHE B C 1
ATOM 1814 O O . PHE B 1 31 ? -9.469 -19.406 12.141 1 98.62 31 PHE B O 1
ATOM 1821 N N . LEU B 1 32 ? -8.023 -19.844 10.469 1 98.31 32 LEU B N 1
ATOM 1822 C CA . LEU B 1 32 ? -7.383 -20.984 11.133 1 98.31 32 LEU B CA 1
ATOM 1823 C C . LEU B 1 32 ? -5.867 -20.797 11.164 1 98.31 32 LEU B C 1
ATOM 1825 O O . LEU B 1 32 ? -5.277 -20.328 10.188 1 98.31 32 LEU B O 1
ATOM 1829 N N . ASP B 1 33 ? -5.281 -21.141 12.312 1 98 33 ASP B N 1
ATOM 1830 C CA . ASP B 1 33 ? -3.834 -21.031 12.469 1 98 33 ASP B CA 1
ATOM 1831 C C . ASP B 1 33 ? -3.332 -22 13.539 1 98 33 ASP B C 1
ATOM 1833 O O . ASP B 1 33 ? -3.992 -22.203 14.562 1 98 33 ASP B O 1
ATOM 1837 N N . ASP B 1 34 ? -2.154 -22.5 13.344 1 96.25 34 ASP B N 1
ATOM 1838 C CA . ASP B 1 34 ? -1.636 -23.5 14.281 1 96.25 34 ASP B CA 1
ATOM 1839 C C . ASP B 1 34 ? -1.085 -22.828 15.539 1 96.25 34 ASP B C 1
ATOM 1841 O O . ASP B 1 34 ? -0.856 -23.5 16.547 1 96.25 34 ASP B O 1
ATOM 1845 N N . ASP B 1 35 ? -0.765 -21.547 15.414 1 96.75 35 ASP B N 1
ATOM 1846 C CA . ASP B 1 35 ? -0.285 -20.812 16.594 1 96.75 35 ASP B CA 1
ATOM 1847 C C . ASP B 1 35 ? -1.398 -20.641 17.625 1 96.75 35 ASP B C 1
ATOM 1849 O O . ASP B 1 35 ? -2.24 -19.75 17.484 1 96.75 35 ASP B O 1
ATOM 1853 N N . ALA B 1 36 ? -1.386 -21.312 18.672 1 95.56 36 ALA B N 1
ATOM 1854 C CA . ALA B 1 36 ? -2.436 -21.328 19.688 1 95.56 36 ALA B CA 1
ATOM 1855 C C . ALA B 1 36 ? -2.57 -19.969 20.359 1 95.56 36 ALA B C 1
ATOM 1857 O O . ALA B 1 36 ? -3.65 -19.625 20.844 1 95.56 36 ALA B O 1
ATOM 1858 N N . SER B 1 37 ? -1.516 -19.25 20.391 1 97.19 37 SER B N 1
ATOM 1859 C CA . SER B 1 37 ? -1.541 -17.938 21.047 1 97.19 37 SER B CA 1
ATOM 1860 C C . SER B 1 37 ? -2.455 -16.969 20.312 1 97.19 37 SER B C 1
ATOM 1862 O O . SER B 1 37 ? -2.871 -15.953 20.859 1 97.19 37 SER B O 1
ATOM 1864 N N . LEU B 1 38 ? -2.766 -17.312 19.078 1 97.06 38 LEU B N 1
ATOM 1865 C CA . LEU B 1 38 ? -3.613 -16.438 18.266 1 97.06 38 LEU B CA 1
ATOM 1866 C C . LEU B 1 38 ? -5.082 -16.844 18.406 1 97.06 38 LEU B C 1
ATOM 1868 O O . LEU B 1 38 ? -5.973 -16.078 18.031 1 97.06 38 LEU B O 1
ATOM 1872 N N . HIS B 1 39 ? -5.336 -17.984 18.922 1 96.19 39 HIS B N 1
ATOM 1873 C CA . HIS B 1 39 ? -6.707 -18.484 18.984 1 96.19 39 HIS B CA 1
ATOM 1874 C C . HIS B 1 39 ? -7.578 -17.609 19.875 1 96.19 39 HIS B C 1
ATOM 1876 O O . HIS B 1 39 ? -7.129 -17.156 20.922 1 96.19 39 HIS B O 1
ATOM 1882 N N . GLN B 1 40 ? -8.867 -17.281 19.422 1 94.25 40 GLN B N 1
ATOM 1883 C CA . GLN B 1 40 ? -9.859 -16.469 20.109 1 94.25 40 GLN B CA 1
ATOM 1884 C C . GLN B 1 40 ? -9.523 -14.984 19.984 1 94.25 40 GLN B C 1
ATOM 1886 O O . GLN B 1 40 ? -10.211 -14.141 20.578 1 94.25 40 GLN B O 1
ATOM 1891 N N . LYS B 1 41 ? -8.398 -14.711 19.375 1 97.06 41 LYS B N 1
ATOM 1892 C CA . LYS B 1 41 ? -8.172 -13.336 18.953 1 97.06 41 LYS B CA 1
ATOM 1893 C C . LYS B 1 41 ? -8.859 -13.047 17.609 1 97.06 41 LYS B C 1
ATOM 1895 O O . LYS B 1 41 ? -9.602 -13.883 17.094 1 97.06 41 LYS B O 1
ATOM 1900 N N . GLU B 1 42 ? -8.742 -11.852 17.203 1 97.56 42 GLU B N 1
ATOM 1901 C CA . GLU B 1 42 ? -9.43 -11.484 15.969 1 97.56 42 GLU B CA 1
ATOM 1902 C C . GLU B 1 42 ? -8.523 -10.656 15.062 1 97.56 42 GLU B C 1
ATOM 1904 O O . GLU B 1 42 ? -7.555 -10.055 15.523 1 97.56 42 GLU B O 1
ATOM 1909 N N . ILE B 1 43 ? -8.758 -10.773 13.844 1 96.12 43 ILE B N 1
ATOM 1910 C CA . ILE B 1 43 ? -8.258 -9.828 12.852 1 96.12 43 ILE B CA 1
ATOM 1911 C C . ILE B 1 43 ? -9.422 -9.023 12.281 1 96.12 43 ILE B C 1
ATOM 1913 O O . ILE B 1 43 ? -10.289 -9.562 11.586 1 96.12 43 ILE B O 1
ATOM 1917 N N . ASN B 1 44 ? -9.422 -7.711 12.516 1 95.19 44 ASN B N 1
ATOM 1918 C CA . ASN B 1 44 ? -10.477 -6.82 12.055 1 95.19 44 ASN B CA 1
ATOM 1919 C C . ASN B 1 44 ? -11.859 -7.414 12.297 1 95.19 44 ASN B C 1
ATOM 1921 O O . ASN B 1 44 ? -12.672 -7.504 11.375 1 95.19 44 ASN B O 1
ATOM 1925 N N . ASN B 1 45 ? -12.117 -7.914 13.438 1 94.75 45 ASN B N 1
ATOM 1926 C CA . ASN B 1 45 ? -13.398 -8.367 13.961 1 94.75 45 ASN B CA 1
ATOM 1927 C C . ASN B 1 45 ? -13.758 -9.758 13.43 1 94.75 45 ASN B C 1
ATOM 1929 O O . ASN B 1 45 ? -14.922 -10.164 13.469 1 94.75 45 ASN B O 1
ATOM 1933 N N . VAL B 1 46 ? -12.82 -10.461 12.836 1 97.56 46 VAL B N 1
ATOM 1934 C CA . VAL B 1 46 ? -13.023 -11.852 12.422 1 97.56 46 VAL B CA 1
ATOM 1935 C C . VAL B 1 46 ? -12.18 -12.773 13.289 1 97.56 46 VAL B C 1
ATOM 1937 O O . VAL B 1 46 ? -10.961 -12.586 13.414 1 97.56 46 VAL B O 1
ATOM 1940 N N . ALA B 1 47 ? -12.742 -13.781 13.766 1 98.06 47 ALA B N 1
ATOM 1941 C CA . ALA B 1 47 ? -12.125 -14.602 14.805 1 98.06 47 ALA B CA 1
ATOM 1942 C C . ALA B 1 47 ? -11.125 -15.586 14.211 1 98.06 47 ALA B C 1
ATOM 1944 O O . ALA B 1 47 ? -11.336 -16.094 13.102 1 98.06 47 ALA B O 1
ATOM 1945 N N . ILE B 1 48 ? -10.07 -15.82 14.945 1 98.44 48 ILE B N 1
ATOM 1946 C CA . ILE B 1 48 ? -9.195 -16.969 14.703 1 98.44 48 ILE B CA 1
ATOM 1947 C C . ILE B 1 48 ? -9.727 -18.188 15.453 1 98.44 48 ILE B C 1
ATOM 1949 O O . ILE B 1 48 ? -9.539 -18.312 16.656 1 98.44 48 ILE B O 1
ATOM 1953 N N . LEU B 1 49 ? -10.258 -19.078 14.734 1 97.62 49 LEU B N 1
ATOM 1954 C CA . LEU B 1 49 ? -11.18 -20.078 15.258 1 97.62 49 LEU B CA 1
ATOM 1955 C C . LEU B 1 49 ? -10.43 -21.25 15.883 1 97.62 49 LEU B C 1
ATOM 1957 O O . LEU B 1 49 ? -10.891 -21.828 16.859 1 97.62 49 LEU B O 1
ATOM 1961 N N . GLY B 1 50 ? -9.336 -21.641 15.242 1 96.62 50 GLY B N 1
ATOM 1962 C CA . GLY B 1 50 ? -8.648 -22.828 15.711 1 96.62 50 GLY B CA 1
ATOM 1963 C C . GLY B 1 50 ? -7.492 -23.25 14.82 1 96.62 50 GLY B C 1
ATOM 1964 O O . GLY B 1 50 ? -6.898 -22.422 14.133 1 96.62 50 GLY B O 1
ATOM 1965 N N . LYS B 1 51 ? -7.164 -24.516 14.953 1 96.5 51 LYS B N 1
ATOM 1966 C CA . LYS B 1 51 ? -5.996 -25.031 14.242 1 96.5 51 LYS B CA 1
ATOM 1967 C C . LYS B 1 51 ? -6.336 -25.344 12.789 1 96.5 51 LYS B C 1
ATOM 1969 O O . LYS B 1 51 ? -7.504 -25.578 12.453 1 96.5 51 LYS B O 1
ATOM 1974 N N . LEU B 1 52 ? -5.348 -25.469 11.969 1 95.06 52 LEU B N 1
ATOM 1975 C CA . LEU B 1 52 ? -5.484 -25.656 10.523 1 95.06 52 LEU B CA 1
ATOM 1976 C C . LEU B 1 52 ? -6.125 -27 10.211 1 95.06 52 LEU B C 1
ATOM 1978 O O . LEU B 1 52 ? -6.965 -27.109 9.312 1 95.06 52 LEU B O 1
ATOM 1982 N N . GLU B 1 53 ? -5.781 -28.031 10.93 1 94 53 GLU B N 1
ATOM 1983 C CA . GLU B 1 53 ? -6.27 -29.375 10.609 1 94 53 GLU B CA 1
ATOM 1984 C C . GLU B 1 53 ? -7.43 -29.766 11.523 1 94 53 GLU B C 1
ATOM 1986 O O . GLU B 1 53 ? -7.66 -30.953 11.766 1 94 53 GLU B O 1
ATOM 1991 N N . ASP B 1 54 ? -8.078 -28.766 12.086 1 93.69 54 ASP B N 1
ATOM 1992 C CA . ASP B 1 54 ? -9.273 -29.047 12.867 1 93.69 54 ASP B CA 1
ATOM 1993 C C . ASP B 1 54 ? -10.359 -29.688 12 1 93.69 54 ASP B C 1
ATOM 1995 O O . ASP B 1 54 ? -10.867 -29.047 11.07 1 93.69 54 ASP B O 1
ATOM 1999 N N . ASP B 1 55 ? -10.828 -30.812 12.328 1 93.56 55 ASP B N 1
ATOM 2000 C CA . ASP B 1 55 ? -11.766 -31.578 11.508 1 93.56 55 ASP B CA 1
ATOM 2001 C C . ASP B 1 55 ? -13.125 -30.875 11.438 1 93.56 55 ASP B C 1
ATOM 2003 O O . ASP B 1 55 ? -13.82 -30.969 10.43 1 93.56 55 ASP B O 1
ATOM 2007 N N . GLY B 1 56 ? -13.461 -30.266 12.516 1 94.69 56 GLY B N 1
ATOM 2008 C CA . GLY B 1 56 ? -14.727 -29.547 12.547 1 94.69 56 GLY B CA 1
ATOM 2009 C C . GLY B 1 56 ? -14.828 -28.469 11.484 1 94.69 56 GLY B C 1
ATOM 2010 O O . GLY B 1 56 ? -15.867 -28.312 10.844 1 94.69 56 GLY B O 1
ATOM 2011 N N . PHE B 1 57 ? -13.766 -27.812 11.25 1 95.5 57 PHE B N 1
ATOM 2012 C CA . PHE B 1 57 ? -13.766 -26.75 10.258 1 95.5 57 PHE B CA 1
ATOM 2013 C C . PHE B 1 57 ? -13.453 -27.312 8.867 1 95.5 57 PHE B C 1
ATOM 2015 O O . PHE B 1 57 ? -14.023 -26.859 7.871 1 95.5 57 PHE B O 1
ATOM 2022 N N . LEU B 1 58 ? -12.57 -28.297 8.805 1 95.56 58 LEU B N 1
ATOM 2023 C CA . LEU B 1 58 ? -12.188 -28.875 7.527 1 95.56 58 LEU B CA 1
ATOM 2024 C C . LEU B 1 58 ? -13.391 -29.484 6.82 1 95.56 58 LEU B C 1
ATOM 2026 O O . LEU B 1 58 ? -13.5 -29.406 5.594 1 95.56 58 LEU B O 1
ATOM 2030 N N . LYS B 1 59 ? -14.273 -30.016 7.551 1 95.12 59 LYS B N 1
ATOM 2031 C CA . LYS B 1 59 ? -15.438 -30.688 6.965 1 95.12 59 LYS B CA 1
ATOM 2032 C C . LYS B 1 59 ? -16.359 -29.688 6.277 1 95.12 59 LYS B C 1
ATOM 2034 O O . LYS B 1 59 ? -17.188 -30.062 5.449 1 95.12 59 LYS B O 1
ATOM 2039 N N . LEU B 1 60 ? -16.234 -28.438 6.672 1 95.81 60 LEU B N 1
ATOM 2040 C CA . LEU B 1 60 ? -17.078 -27.406 6.094 1 95.81 60 LEU B CA 1
ATOM 2041 C C . LEU B 1 60 ? -16.594 -27.016 4.703 1 95.81 60 LEU B C 1
ATOM 2043 O O . LEU B 1 60 ? -17.344 -26.469 3.902 1 95.81 60 LEU B O 1
ATOM 2047 N N . ILE B 1 61 ? -15.367 -27.297 4.426 1 96.12 61 ILE B N 1
ATOM 2048 C CA . ILE B 1 61 ? -14.742 -26.875 3.176 1 96.12 61 ILE B CA 1
ATOM 2049 C C . ILE B 1 61 ? -15.289 -27.719 2.021 1 96.12 61 ILE B C 1
ATOM 2051 O O . ILE B 1 61 ? -15.289 -28.938 2.09 1 96.12 61 ILE B O 1
ATOM 2055 N N . GLY B 1 62 ? -15.648 -27.031 0.967 1 94 62 GLY B N 1
ATOM 2056 C CA . GLY B 1 62 ? -16.234 -27.703 -0.18 1 94 62 GLY B CA 1
ATOM 2057 C C . GLY B 1 62 ? -17.75 -27.812 -0.091 1 94 62 GLY B C 1
ATOM 2058 O O . GLY B 1 62 ? -18.453 -27.672 -1.099 1 94 62 GLY B O 1
ATOM 2059 N N . LYS B 1 63 ? -18.312 -27.938 1.104 1 91.5 63 LYS B N 1
ATOM 2060 C CA . LYS B 1 63 ? -19.75 -28.125 1.311 1 91.5 63 LYS B CA 1
ATOM 2061 C C . LYS B 1 63 ? -20.438 -26.812 1.666 1 91.5 63 LYS B C 1
ATOM 2063 O O . LYS B 1 63 ? -21.297 -26.328 0.931 1 91.5 63 LYS B O 1
ATOM 2068 N N . LYS B 1 64 ? -19.953 -26.188 2.619 1 95.31 64 LYS B N 1
ATOM 2069 C CA . LYS B 1 64 ? -20.609 -25 3.16 1 95.31 64 LYS B CA 1
ATOM 2070 C C . LYS B 1 64 ? -19.734 -23.766 2.994 1 95.31 64 LYS B C 1
ATOM 2072 O O . LYS B 1 64 ? -20.234 -22.641 2.959 1 95.31 64 LYS B O 1
ATOM 2077 N N . CYS B 1 65 ? -18.406 -24.062 2.984 1 97.56 65 CYS B N 1
ATOM 2078 C CA . CYS B 1 65 ? -17.453 -22.953 2.928 1 97.56 65 CYS B CA 1
ATOM 2079 C C . CYS B 1 65 ? -16.438 -23.172 1.816 1 97.56 65 CYS B C 1
ATOM 2081 O O . CYS B 1 65 ? -16.25 -24.297 1.347 1 97.56 65 CYS B O 1
ATOM 2083 N N . GLU B 1 66 ? -15.875 -22.094 1.358 1 97.69 66 GLU B N 1
ATOM 2084 C CA . GLU B 1 66 ? -14.664 -22.109 0.536 1 97.69 66 GLU B CA 1
ATOM 2085 C C . GLU B 1 66 ? -13.422 -21.844 1.376 1 97.69 66 GLU B C 1
ATOM 2087 O O . GLU B 1 66 ? -13.523 -21.391 2.518 1 97.69 66 GLU B O 1
ATOM 2092 N N . ALA B 1 67 ? -12.281 -22.188 0.761 1 98.19 67 ALA B N 1
ATOM 2093 C CA . ALA B 1 67 ? -11.016 -22.016 1.481 1 98.19 67 ALA B CA 1
ATOM 2094 C C . ALA B 1 67 ? -10.062 -21.109 0.703 1 98.19 67 ALA B C 1
ATOM 2096 O O . ALA B 1 67 ? -9.992 -21.188 -0.525 1 98.19 67 ALA B O 1
ATOM 2097 N N . PHE B 1 68 ? -9.359 -20.297 1.427 1 98.69 68 PHE B N 1
ATOM 2098 C CA . PHE B 1 68 ? -8.227 -19.531 0.898 1 98.69 68 PHE B CA 1
ATOM 2099 C C . PHE B 1 68 ? -7 -19.703 1.792 1 98.69 68 PHE B C 1
ATOM 2101 O O . PHE B 1 68 ? -7.109 -19.641 3.018 1 98.69 68 PHE B O 1
ATOM 2108 N N . VAL B 1 69 ? -5.859 -19.906 1.133 1 98.75 69 VAL B N 1
ATOM 2109 C CA . VAL B 1 69 ? -4.613 -20.078 1.88 1 98.75 69 VAL B CA 1
ATOM 2110 C C . VAL B 1 69 ? -3.865 -18.75 1.937 1 98.75 69 VAL B C 1
ATOM 2112 O O . VAL B 1 69 ? -3.344 -18.281 0.922 1 98.75 69 VAL B O 1
ATOM 2115 N N . ALA B 1 70 ? -3.795 -18.141 3.146 1 98.5 70 ALA B N 1
ATOM 2116 C CA . ALA B 1 70 ? -3.148 -16.844 3.346 1 98.5 70 ALA B CA 1
ATOM 2117 C C . ALA B 1 70 ? -1.817 -17 4.074 1 98.5 70 ALA B C 1
ATOM 2119 O O . ALA B 1 70 ? -1.62 -16.438 5.152 1 98.5 70 ALA B O 1
ATOM 2120 N N . VAL B 1 71 ? -0.903 -17.688 3.465 1 96.94 71 VAL B N 1
ATOM 2121 C CA . VAL B 1 71 ? 0.439 -17.922 3.98 1 96.94 71 VAL B CA 1
ATOM 2122 C C . VAL B 1 71 ? 1.477 -17.547 2.928 1 96.94 71 VAL B C 1
ATOM 2124 O O . VAL B 1 71 ? 1.36 -17.938 1.764 1 96.94 71 VAL B O 1
ATOM 2127 N N . ASP B 1 72 ? 2.502 -16.75 3.35 1 94.88 72 ASP B N 1
ATOM 2128 C CA . ASP B 1 72 ? 3.445 -16.297 2.336 1 94.88 72 ASP B CA 1
ATOM 2129 C C . ASP B 1 72 ? 4.719 -17.141 2.346 1 94.88 72 ASP B C 1
ATOM 2131 O O . ASP B 1 72 ? 5.559 -17.016 1.451 1 94.88 72 ASP B O 1
ATOM 2135 N N . ASP B 1 73 ? 4.824 -17.984 3.357 1 94.62 73 ASP B N 1
ATOM 2136 C CA . ASP B 1 73 ? 5.898 -18.969 3.281 1 94.62 73 ASP B CA 1
ATOM 2137 C C . ASP B 1 73 ? 5.602 -20.031 2.215 1 94.62 73 ASP B C 1
ATOM 2139 O O . ASP B 1 73 ? 4.586 -20.719 2.285 1 94.62 73 ASP B O 1
ATOM 2143 N N . PRO B 1 74 ? 6.539 -20.109 1.29 1 93.81 74 PRO B N 1
ATOM 2144 C CA . PRO B 1 74 ? 6.215 -20.953 0.133 1 93.81 74 PRO B CA 1
ATOM 2145 C C . PRO B 1 74 ? 6.02 -22.422 0.504 1 93.81 74 PRO B C 1
ATOM 2147 O O . PRO B 1 74 ? 5.082 -23.062 0.025 1 93.81 74 PRO B O 1
ATOM 2150 N N . LYS B 1 75 ? 6.832 -22.938 1.304 1 93.81 75 LYS B N 1
ATOM 2151 C CA . LYS B 1 75 ? 6.742 -24.359 1.677 1 93.81 75 LYS B CA 1
ATOM 2152 C C . LYS B 1 75 ? 5.477 -24.625 2.488 1 93.81 75 LYS B C 1
ATOM 2154 O O . LYS B 1 75 ? 4.781 -25.609 2.248 1 93.81 75 LYS B O 1
ATOM 2159 N N . TYR B 1 76 ? 5.254 -23.75 3.355 1 95.62 76 TYR B N 1
ATOM 2160 C CA . TYR B 1 76 ? 4.07 -23.891 4.195 1 95.62 76 TYR B CA 1
ATOM 2161 C C . TYR B 1 76 ? 2.797 -23.75 3.369 1 95.62 76 TYR B C 1
ATOM 2163 O O . TYR B 1 76 ? 1.851 -24.531 3.541 1 95.62 76 TYR B O 1
ATOM 2171 N N . ARG B 1 77 ? 2.75 -22.812 2.508 1 97.62 77 ARG B N 1
ATOM 2172 C CA . ARG B 1 77 ? 1.61 -22.641 1.613 1 97.62 77 ARG B CA 1
ATOM 2173 C C . ARG B 1 77 ? 1.357 -23.891 0.793 1 97.62 77 ARG B C 1
ATOM 2175 O O . ARG B 1 77 ? 0.222 -24.375 0.704 1 97.62 77 ARG B O 1
ATOM 2182 N N . GLU B 1 78 ? 2.377 -24.422 0.259 1 97.25 78 GLU B N 1
ATOM 2183 C CA . GLU B 1 78 ? 2.264 -25.641 -0.532 1 97.25 78 GLU B CA 1
ATOM 2184 C C . GLU B 1 78 ? 1.679 -26.781 0.295 1 97.25 78 GLU B C 1
ATOM 2186 O O . GLU B 1 78 ? 0.833 -27.547 -0.19 1 97.25 78 GLU B O 1
ATOM 2191 N N . SER B 1 79 ? 2.123 -26.906 1.465 1 97 79 SER B N 1
ATOM 2192 C CA . SER B 1 79 ? 1.655 -27.984 2.332 1 97 79 SER B CA 1
ATOM 2193 C C . SER B 1 79 ? 0.164 -27.859 2.621 1 97 79 SER B C 1
ATOM 2195 O O . SER B 1 79 ? -0.556 -28.859 2.662 1 97 79 SER B O 1
ATOM 2197 N N . LEU B 1 80 ? -0.321 -26.672 2.836 1 97.44 80 LEU B N 1
ATOM 2198 C CA . LEU B 1 80 ? -1.732 -26.438 3.123 1 97.44 80 LEU B CA 1
ATOM 2199 C C . LEU B 1 80 ? -2.59 -26.703 1.891 1 97.44 80 LEU B C 1
ATOM 2201 O O . LEU B 1 80 ? -3.693 -27.234 2.002 1 97.44 80 LEU B O 1
ATOM 2205 N N . VAL B 1 81 ? -2.055 -26.328 0.745 1 98.06 81 VAL B N 1
ATOM 2206 C CA . VAL B 1 81 ? -2.756 -26.594 -0.505 1 98.06 81 VAL B CA 1
ATOM 2207 C C . VAL B 1 81 ? -2.916 -28.109 -0.684 1 98.06 81 VAL B C 1
ATOM 2209 O O . VAL B 1 81 ? -4.004 -28.594 -1.012 1 98.06 81 VAL B O 1
ATOM 2212 N N . LYS B 1 82 ? -1.863 -28.781 -0.443 1 97.38 82 LYS B N 1
ATOM 2213 C CA . LYS B 1 82 ? -1.899 -30.234 -0.544 1 97.38 82 LYS B CA 1
ATOM 2214 C C . LYS B 1 82 ? -2.916 -30.828 0.426 1 97.38 82 LYS B C 1
ATOM 2216 O O . LYS B 1 82 ? -3.68 -31.719 0.061 1 97.38 82 LYS B O 1
ATOM 2221 N N . LEU B 1 83 ? -2.871 -30.344 1.591 1 96.12 83 LEU B N 1
ATOM 2222 C CA . LEU B 1 83 ? -3.807 -30.781 2.619 1 96.12 83 LEU B CA 1
ATOM 2223 C C . LEU B 1 83 ? -5.246 -30.641 2.143 1 96.12 83 LEU B C 1
ATOM 2225 O O . LEU B 1 83 ? -6.035 -31.578 2.23 1 96.12 83 LEU B O 1
ATOM 2229 N N . LEU B 1 84 ? -5.598 -29.484 1.59 1 97.19 84 LEU B N 1
ATOM 2230 C CA . LEU B 1 84 ? -6.957 -29.203 1.138 1 97.19 84 LEU B CA 1
ATOM 2231 C C . LEU B 1 84 ? -7.328 -30.078 -0.055 1 97.19 84 LEU B C 1
ATOM 2233 O O . LEU B 1 84 ? -8.453 -30.578 -0.134 1 97.19 84 LEU B O 1
ATOM 2237 N N . ASN B 1 85 ? -6.387 -30.219 -0.916 1 96.88 85 ASN B N 1
ATOM 2238 C CA . ASN B 1 85 ? -6.621 -31.047 -2.094 1 96.88 85 ASN B CA 1
ATOM 2239 C C . ASN B 1 85 ? -6.879 -32.5 -1.712 1 96.88 85 ASN B C 1
ATOM 2241 O O . ASN B 1 85 ? -7.789 -33.125 -2.246 1 96.88 85 ASN B O 1
ATOM 2245 N N . GLU B 1 86 ? -6.102 -32.969 -0.823 1 95.81 86 GLU B N 1
ATOM 2246 C CA . GLU B 1 86 ? -6.137 -34.406 -0.5 1 95.81 86 GLU B CA 1
ATOM 2247 C C . GLU B 1 86 ? -7.281 -34.719 0.455 1 95.81 86 GLU B C 1
ATOM 2249 O O . GLU B 1 86 ? -7.984 -35.719 0.279 1 95.81 86 GLU B O 1
ATOM 2254 N N . ARG B 1 87 ? -7.512 -33.875 1.4 1 94.62 87 ARG B N 1
ATOM 2255 C CA . ARG B 1 87 ? -8.461 -34.188 2.461 1 94.62 87 ARG B CA 1
ATOM 2256 C C . ARG B 1 87 ? -9.875 -33.75 2.08 1 94.62 87 ARG B C 1
ATOM 2258 O O . ARG B 1 87 ? -10.859 -34.375 2.49 1 94.62 87 ARG B O 1
ATOM 2265 N N . ARG B 1 88 ? -9.961 -32.688 1.314 1 94.88 88 ARG B N 1
ATOM 2266 C CA . ARG B 1 88 ? -11.281 -32.156 1.034 1 94.88 88 ARG B CA 1
ATOM 2267 C C . ARG B 1 88 ? -11.578 -32.156 -0.461 1 94.88 88 ARG B C 1
ATOM 2269 O O . ARG B 1 88 ? -12.711 -31.906 -0.879 1 94.88 88 ARG B O 1
ATOM 2276 N N . LYS B 1 89 ? -10.555 -32.469 -1.295 1 96 89 LYS B N 1
ATOM 2277 C CA . LYS B 1 89 ? -10.68 -32.562 -2.746 1 96 89 LYS B CA 1
ATOM 2278 C C . LYS B 1 89 ? -11.172 -31.234 -3.34 1 96 89 LYS B C 1
ATOM 2280 O O . LYS B 1 89 ? -12.031 -31.219 -4.223 1 96 89 LYS B O 1
ATOM 2285 N N . VAL B 1 90 ? -10.68 -30.125 -2.793 1 95.56 90 VAL B N 1
ATOM 2286 C CA . VAL B 1 90 ? -11.047 -28.812 -3.285 1 95.56 90 VAL B CA 1
ATOM 2287 C C . VAL B 1 90 ? -9.789 -27.984 -3.566 1 95.56 90 VAL B C 1
ATOM 2289 O O . VAL B 1 90 ? -8.727 -28.266 -3.004 1 95.56 90 VAL B O 1
ATOM 2292 N N . GLN B 1 91 ? -9.938 -27.031 -4.547 1 96.88 91 GLN B N 1
ATOM 2293 C CA . GLN B 1 91 ? -8.906 -26.016 -4.766 1 96.88 91 GLN B CA 1
ATOM 2294 C C . GLN B 1 91 ? -9.219 -24.75 -3.98 1 96.88 91 GLN B C 1
ATOM 2296 O O . GLN B 1 91 ? -10.367 -24.312 -3.916 1 96.88 91 GLN B O 1
ATOM 2301 N N . PRO B 1 92 ? -8.172 -24.219 -3.336 1 98.19 92 PRO B N 1
ATOM 2302 C CA . PRO B 1 92 ? -8.383 -22.906 -2.734 1 98.19 92 PRO B CA 1
ATOM 2303 C C . PRO B 1 92 ? -8.906 -21.875 -3.736 1 98.19 92 PRO B C 1
ATOM 2305 O O . PRO B 1 92 ? -8.523 -21.906 -4.91 1 98.19 92 PRO B O 1
ATOM 2308 N N . VAL B 1 93 ? -9.758 -20.938 -3.281 1 98.06 93 VAL B N 1
ATOM 2309 C CA . VAL B 1 93 ? -10.297 -19.891 -4.148 1 98.06 93 VAL B CA 1
ATOM 2310 C C . VAL B 1 93 ? -9.289 -18.75 -4.293 1 98.06 93 VAL B C 1
ATOM 2312 O O . VAL B 1 93 ? -8.336 -18.656 -3.516 1 98.06 93 VAL B O 1
ATOM 2315 N N . ASN B 1 94 ? -9.523 -17.969 -5.309 1 98.62 94 ASN B N 1
ATOM 2316 C CA . ASN B 1 94 ? -8.719 -16.766 -5.496 1 98.62 94 ASN B CA 1
ATOM 2317 C C . ASN B 1 94 ? -9.188 -15.633 -4.582 1 98.62 94 ASN B C 1
ATOM 2319 O O . ASN B 1 94 ? -10.375 -15.516 -4.293 1 98.62 94 ASN B O 1
ATOM 2323 N N . ALA B 1 95 ? -8.258 -14.898 -4.082 1 98.62 95 ALA B N 1
ATOM 2324 C CA . ALA B 1 95 ? -8.508 -13.578 -3.5 1 98.62 95 ALA B CA 1
ATOM 2325 C C . ALA B 1 95 ? -8.109 -12.469 -4.465 1 98.62 95 ALA B C 1
ATOM 2327 O O . ALA B 1 95 ? -6.922 -12.164 -4.605 1 98.62 95 ALA B O 1
ATOM 2328 N N . LEU B 1 96 ? -9.078 -11.789 -5.078 1 98.56 96 LEU B N 1
ATOM 2329 C CA . LEU B 1 96 ? -8.852 -10.766 -6.09 1 98.56 96 LEU B CA 1
ATOM 2330 C C . LEU B 1 96 ? -9.398 -9.414 -5.633 1 98.56 96 LEU B C 1
ATOM 2332 O O . LEU B 1 96 ? -10.617 -9.234 -5.543 1 98.56 96 LEU B O 1
ATOM 2336 N N . HIS B 1 97 ? -8.547 -8.5 -5.379 1 98.56 97 HIS B N 1
ATOM 2337 C CA . HIS B 1 97 ? -9 -7.207 -4.883 1 98.56 97 HIS B CA 1
ATOM 2338 C C . HIS B 1 97 ? -9.867 -6.496 -5.914 1 98.56 97 HIS B C 1
ATOM 2340 O O . HIS B 1 97 ? -9.578 -6.547 -7.113 1 98.56 97 HIS B O 1
ATOM 2346 N N . ARG B 1 98 ? -10.805 -5.73 -5.445 1 97.38 98 ARG B N 1
ATOM 2347 C CA . ARG B 1 98 ? -11.766 -5.07 -6.324 1 97.38 98 ARG B CA 1
ATOM 2348 C C . ARG B 1 98 ? -11.078 -4.043 -7.215 1 97.38 98 ARG B C 1
ATOM 2350 O O . ARG B 1 98 ? -11.562 -3.736 -8.305 1 97.38 98 ARG B O 1
ATOM 2357 N N . LEU B 1 99 ? -9.961 -3.523 -6.797 1 97.81 99 LEU B N 1
ATOM 2358 C CA . LEU B 1 99 ? -9.289 -2.473 -7.551 1 97.81 99 LEU B CA 1
ATOM 2359 C C . LEU B 1 99 ? -8.242 -3.061 -8.484 1 97.81 99 LEU B C 1
ATOM 2361 O O . LEU B 1 99 ? -7.547 -2.324 -9.195 1 97.81 99 LEU B O 1
ATOM 2365 N N . ALA B 1 100 ? -8.086 -4.375 -8.516 1 98.31 100 ALA B N 1
ATOM 2366 C CA . ALA B 1 100 ? -7.219 -4.996 -9.508 1 98.31 100 ALA B CA 1
ATOM 2367 C C . ALA B 1 100 ? -7.875 -4.988 -10.891 1 98.31 100 ALA B C 1
ATOM 2369 O O . ALA B 1 100 ? -9.102 -5.02 -11 1 98.31 100 ALA B O 1
ATOM 2370 N N . TYR B 1 101 ? -7.016 -4.852 -11.875 1 98.5 101 TYR B N 1
ATOM 2371 C CA . TYR B 1 101 ? -7.488 -4.996 -13.25 1 98.5 101 TYR B CA 1
ATOM 2372 C C . TYR B 1 101 ? -6.957 -6.277 -13.883 1 98.5 101 TYR B C 1
ATOM 2374 O O . TYR B 1 101 ? -5.742 -6.48 -13.961 1 98.5 101 TYR B O 1
ATOM 2382 N N . ILE B 1 102 ? -7.902 -7.105 -14.32 1 98.25 102 ILE B N 1
ATOM 2383 C CA . ILE B 1 102 ? -7.559 -8.352 -14.992 1 98.25 102 ILE B CA 1
ATOM 2384 C C . ILE B 1 102 ? -8.18 -8.383 -16.391 1 98.25 102 ILE B C 1
ATOM 2386 O O . ILE B 1 102 ? -9.406 -8.367 -16.516 1 98.25 102 ILE B O 1
ATOM 2390 N N . SER B 1 103 ? -7.277 -8.438 -17.312 1 98.19 103 SER B N 1
ATOM 2391 C CA . SER B 1 103 ? -7.773 -8.477 -18.688 1 98.19 103 SER B CA 1
ATOM 2392 C C . SER B 1 103 ? -8.719 -9.656 -18.906 1 98.19 103 SER B C 1
ATOM 2394 O O . SER B 1 103 ? -8.492 -10.75 -18.375 1 98.19 103 SER B O 1
ATOM 2396 N N . THR B 1 104 ? -9.727 -9.484 -19.781 1 96.19 104 THR B N 1
ATOM 2397 C CA . THR B 1 104 ? -10.719 -10.516 -20.062 1 96.19 104 THR B CA 1
ATOM 2398 C C . THR B 1 104 ? -10.078 -11.695 -20.797 1 96.19 104 THR B C 1
ATOM 2400 O O . THR B 1 104 ? -10.625 -12.797 -20.797 1 96.19 104 THR B O 1
ATOM 2403 N N . ASP B 1 105 ? -8.922 -11.422 -21.359 1 96.94 105 ASP B N 1
ATOM 2404 C CA . ASP B 1 105 ? -8.266 -12.492 -22.125 1 96.94 105 ASP B CA 1
ATOM 2405 C C . ASP B 1 105 ? -7.113 -13.094 -21.312 1 96.94 105 ASP B C 1
ATOM 2407 O O . ASP B 1 105 ? -6.383 -13.953 -21.828 1 96.94 105 ASP B O 1
ATOM 2411 N N . ALA B 1 106 ? -6.922 -12.656 -20.062 1 98.31 106 ALA B N 1
ATOM 2412 C CA . ALA B 1 106 ? -5.902 -13.242 -19.203 1 98.31 106 ALA B CA 1
ATOM 2413 C C . ALA B 1 106 ? -6.383 -14.562 -18.609 1 98.31 106 ALA B C 1
ATOM 2415 O O . ALA B 1 106 ? -7.586 -14.773 -18.438 1 98.31 106 ALA B O 1
ATOM 2416 N N . GLY B 1 107 ? -5.457 -15.5 -18.359 1 98.56 107 GLY B N 1
ATOM 2417 C CA . GLY B 1 107 ? -5.734 -16.734 -17.641 1 98.56 107 GLY B CA 1
ATOM 2418 C C . GLY B 1 107 ? -5.23 -16.719 -16.203 1 98.56 107 GLY B C 1
ATOM 2419 O O . GLY B 1 107 ? -4.082 -16.344 -15.961 1 98.56 107 GLY B O 1
ATOM 2420 N N . ILE B 1 108 ? -6.047 -17.109 -15.281 1 98.38 108 ILE B N 1
ATOM 2421 C CA . ILE B 1 108 ? -5.664 -17.156 -13.867 1 98.38 108 ILE B CA 1
ATOM 2422 C C . ILE B 1 108 ? -6.051 -18.5 -13.273 1 98.38 108 ILE B C 1
ATOM 2424 O O . ILE B 1 108 ? -7.195 -18.938 -13.406 1 98.38 108 ILE B O 1
ATOM 2428 N N . GLY B 1 109 ? -5.105 -19.125 -12.617 1 98.62 109 GLY B N 1
ATOM 2429 C CA . GLY B 1 109 ? -5.363 -20.406 -11.961 1 98.62 109 GLY B CA 1
ATOM 2430 C C . GLY B 1 109 ? -6.145 -20.266 -10.672 1 98.62 109 GLY B C 1
ATOM 2431 O O . GLY B 1 109 ? -7.07 -19.453 -10.586 1 98.62 109 GLY B O 1
ATOM 2432 N N . HIS B 1 110 ? -5.715 -21.109 -9.719 1 98.5 110 HIS B N 1
ATOM 2433 C CA . HIS B 1 110 ? -6.438 -21.156 -8.453 1 98.5 110 HIS B CA 1
ATOM 2434 C C . HIS B 1 110 ? -5.562 -20.703 -7.297 1 98.5 110 HIS B C 1
ATOM 2436 O O . HIS B 1 110 ? -4.332 -20.766 -7.371 1 98.5 110 HIS B O 1
ATOM 2442 N N . GLY B 1 111 ? -6.242 -20.188 -6.266 1 98.62 111 GLY B N 1
ATOM 2443 C CA . GLY B 1 111 ? -5.578 -19.938 -5 1 98.62 111 GLY B CA 1
ATOM 2444 C C . GLY B 1 111 ? -4.676 -18.719 -5.035 1 98.62 111 GLY B C 1
ATOM 2445 O O . GLY B 1 111 ? -3.732 -18.609 -4.246 1 98.62 111 GLY B O 1
ATOM 2446 N N . ASN B 1 112 ? -4.961 -17.797 -5.969 1 98.81 112 ASN B N 1
ATOM 2447 C CA . ASN B 1 112 ? -4.074 -16.656 -6.141 1 98.81 112 ASN B CA 1
ATOM 2448 C 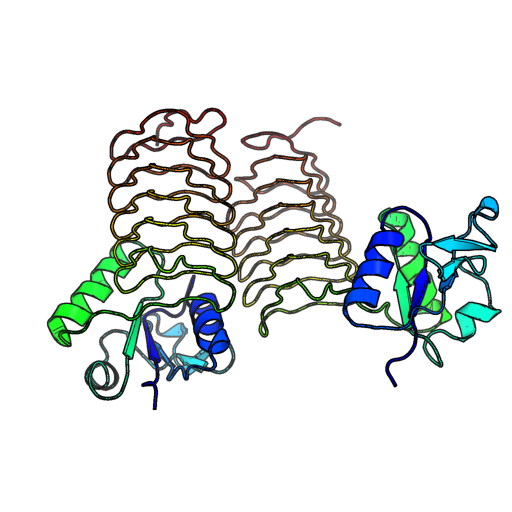C . ASN B 1 112 ? -4.488 -15.492 -5.246 1 98.81 112 ASN B C 1
ATOM 2450 O O . ASN B 1 112 ? -5.68 -15.258 -5.035 1 98.81 112 ASN B O 1
ATOM 2454 N N . PHE B 1 113 ? -3.463 -14.875 -4.637 1 98.88 113 PHE B N 1
ATOM 2455 C CA . PHE B 1 113 ? -3.584 -13.609 -3.922 1 98.88 113 PHE B CA 1
ATOM 2456 C C . PHE B 1 113 ? -3.248 -12.438 -4.836 1 98.88 113 PHE B C 1
ATOM 2458 O O . PHE B 1 113 ? -2.088 -12.25 -5.211 1 98.88 113 PHE B O 1
ATOM 2465 N N . ILE B 1 114 ? -4.23 -11.641 -5.277 1 98.81 114 ILE B N 1
ATOM 2466 C CA . ILE B 1 114 ? -4.051 -10.477 -6.141 1 98.81 114 ILE B CA 1
ATOM 2467 C C . ILE B 1 114 ? -4.516 -9.219 -5.418 1 98.81 114 ILE B C 1
ATOM 2469 O O . ILE B 1 114 ? -5.715 -8.969 -5.301 1 98.81 114 ILE B O 1
ATOM 2473 N N . ASN B 1 115 ? -3.531 -8.406 -4.996 1 98.62 115 ASN B N 1
ATOM 2474 C CA . ASN B 1 115 ? -3.797 -7.266 -4.121 1 98.62 115 ASN B CA 1
ATOM 2475 C C . ASN B 1 115 ? -4.258 -6.047 -4.918 1 98.62 115 ASN B C 1
ATOM 2477 O O . ASN B 1 115 ? -4.473 -6.133 -6.125 1 98.62 115 ASN B O 1
ATOM 2481 N N . ALA B 1 116 ? -4.461 -4.949 -4.191 1 98.31 116 ALA B N 1
ATOM 2482 C CA . ALA B 1 116 ? -5.035 -3.736 -4.77 1 98.31 116 ALA B CA 1
ATOM 2483 C C . ALA B 1 116 ? -4.18 -3.223 -5.926 1 98.31 116 ALA B C 1
ATOM 2485 O O . ALA B 1 116 ? -2.951 -3.191 -5.832 1 98.31 116 ALA B O 1
ATOM 2486 N N . LYS B 1 117 ? -4.863 -2.914 -7.062 1 98.44 117 LYS B N 1
ATOM 2487 C CA . LYS B 1 117 ? -4.332 -2.154 -8.188 1 98.44 117 LYS B CA 1
ATOM 2488 C C . LYS B 1 117 ? -3.273 -2.957 -8.945 1 98.44 117 LYS B C 1
ATOM 2490 O O . LYS B 1 117 ? -2.451 -2.387 -9.664 1 98.44 117 LYS B O 1
ATOM 2495 N N . VAL B 1 118 ? -3.262 -4.215 -8.727 1 98.75 118 VAL B N 1
ATOM 2496 C CA . VAL B 1 118 ? -2.52 -5.086 -9.633 1 98.75 118 VAL B CA 1
ATOM 2497 C C . VAL B 1 118 ? -3.156 -5.059 -11.016 1 98.75 118 VAL B C 1
ATOM 2499 O O . VAL B 1 118 ? -4.383 -5.047 -11.141 1 98.75 118 VAL B O 1
ATOM 2502 N N . THR B 1 119 ? -2.289 -5.043 -12.047 1 98.81 119 THR B N 1
ATOM 2503 C CA . THR B 1 119 ? -2.775 -5.066 -13.414 1 98.81 119 THR B CA 1
ATOM 2504 C C . THR B 1 119 ? -2.238 -6.289 -14.156 1 98.81 119 THR B C 1
ATOM 2506 O O . THR B 1 119 ? -1.026 -6.5 -14.219 1 98.81 119 THR B O 1
ATOM 2509 N N . ILE B 1 120 ? -3.17 -7.086 -14.68 1 98.81 120 ILE B N 1
ATOM 2510 C CA . ILE B 1 120 ? -2.822 -8.25 -15.492 1 98.81 120 ILE B CA 1
ATOM 2511 C C . ILE B 1 120 ? -3.26 -8.016 -16.938 1 98.81 120 ILE B C 1
ATOM 2513 O O . ILE B 1 120 ? -4.453 -7.891 -17.219 1 98.81 120 ILE B O 1
ATOM 2517 N N . GLY B 1 121 ? -2.301 -8.023 -17.75 1 98.44 121 GLY B N 1
ATOM 2518 C CA . GLY B 1 121 ? -2.518 -7.586 -19.109 1 98.44 121 GLY B CA 1
ATOM 2519 C C . GLY B 1 121 ? -3.08 -8.672 -20 1 98.44 121 GLY B C 1
ATOM 2520 O O . GLY B 1 121 ? -3.289 -9.805 -19.562 1 98.44 121 GLY B O 1
ATOM 2521 N N . ALA B 1 122 ? -3.346 -8.289 -21.297 1 98.38 122 ALA B N 1
ATOM 2522 C CA . ALA B 1 122 ? -3.982 -9.148 -22.281 1 98.38 122 ALA B CA 1
ATOM 2523 C C . ALA B 1 122 ? -3.125 -10.375 -22.578 1 98.38 122 ALA B C 1
ATOM 2525 O O . ALA B 1 122 ? -1.921 -10.258 -22.812 1 98.38 122 ALA B O 1
ATOM 2526 N N . GLY B 1 123 ? -3.729 -11.508 -22.453 1 98.31 123 GLY B N 1
ATOM 2527 C CA . GLY B 1 123 ? -3.061 -12.742 -22.844 1 98.31 123 GLY B CA 1
ATOM 2528 C C . GLY B 1 123 ? -2.064 -13.227 -21.812 1 98.31 123 GLY B C 1
ATOM 2529 O O . GLY B 1 123 ? -1.374 -14.227 -22.031 1 98.31 123 GLY B O 1
ATOM 2530 N N . ALA B 1 124 ? -1.912 -12.477 -20.703 1 98.75 124 ALA B N 1
ATOM 2531 C CA . ALA B 1 124 ? -1.049 -12.945 -19.609 1 98.75 124 ALA B CA 1
ATOM 2532 C C . ALA B 1 124 ? -1.632 -14.188 -18.938 1 98.75 124 ALA B C 1
ATOM 2534 O O . ALA B 1 124 ? -2.848 -14.391 -18.953 1 98.75 124 ALA B O 1
ATOM 2535 N N . GLU B 1 125 ? -0.767 -15.008 -18.375 1 98.88 125 GLU B N 1
ATOM 2536 C CA . GLU B 1 125 ? -1.158 -16.234 -17.688 1 98.88 125 GLU B CA 1
ATOM 2537 C C . GLU B 1 125 ? -0.545 -16.297 -16.281 1 98.88 125 GLU B C 1
ATOM 2539 O O . GLU B 1 125 ? 0.675 -16.203 -16.141 1 98.88 125 GLU B O 1
ATOM 2544 N N . ILE B 1 126 ? -1.391 -16.406 -15.32 1 98.88 126 ILE B N 1
ATOM 2545 C CA . ILE B 1 126 ? -0.961 -16.578 -13.938 1 98.88 126 ILE B CA 1
ATOM 2546 C C . ILE B 1 126 ? -1.271 -18.016 -13.484 1 98.88 126 ILE B C 1
ATOM 2548 O O . ILE B 1 126 ? -2.424 -18.438 -13.523 1 98.88 126 ILE B O 1
ATOM 2552 N N . GLY B 1 127 ? -0.291 -18.75 -13.039 1 98.75 127 GLY B N 1
ATOM 2553 C CA . GLY B 1 127 ? -0.476 -20.109 -12.531 1 98.75 127 GLY B CA 1
ATOM 2554 C C . GLY B 1 127 ? -1.278 -20.156 -11.242 1 98.75 127 GLY B C 1
ATOM 2555 O O . GLY B 1 127 ? -2.232 -19.406 -11.07 1 98.75 127 GLY B O 1
ATOM 2556 N N . ASN B 1 128 ? -0.869 -21.078 -10.414 1 98.69 128 ASN B N 1
ATOM 2557 C CA . ASN B 1 128 ? -1.609 -21.328 -9.18 1 98.69 128 ASN B CA 1
ATOM 2558 C C . ASN B 1 128 ? -0.843 -20.844 -7.953 1 98.69 128 ASN B C 1
ATOM 2560 O O . ASN B 1 128 ? 0.385 -20.938 -7.906 1 98.69 128 ASN B O 1
ATOM 2564 N N . HIS B 1 129 ? -1.628 -20.281 -6.98 1 98.69 129 HIS B N 1
ATOM 2565 C CA . HIS B 1 129 ? -1.153 -20.016 -5.629 1 98.69 129 HIS B CA 1
ATOM 2566 C C . HIS B 1 129 ? -0.04 -18.969 -5.637 1 98.69 129 HIS B C 1
ATOM 2568 O O . HIS B 1 129 ? 0.932 -19.094 -4.887 1 98.69 129 HIS B O 1
ATOM 2574 N N . CYS B 1 130 ? -0.191 -17.969 -6.527 1 98.81 130 CYS B N 1
ATOM 2575 C CA . CYS B 1 130 ? 0.732 -16.844 -6.602 1 98.81 130 CYS B CA 1
ATOM 2576 C C . CYS B 1 130 ? 0.297 -15.727 -5.664 1 98.81 130 CYS B C 1
ATOM 2578 O O . CYS B 1 130 ? -0.861 -15.672 -5.246 1 98.81 130 CYS B O 1
ATOM 2580 N N . ILE B 1 131 ? 1.287 -14.961 -5.277 1 98.88 131 ILE B N 1
ATOM 2581 C CA . ILE B 1 131 ? 1.047 -13.766 -4.473 1 98.88 131 ILE B CA 1
ATOM 2582 C C . ILE B 1 131 ? 1.532 -12.531 -5.227 1 98.88 131 ILE B C 1
ATOM 2584 O O . ILE B 1 131 ? 2.736 -12.344 -5.41 1 98.88 131 ILE B O 1
ATOM 2588 N N . LEU B 1 132 ? 0.626 -11.695 -5.742 1 98.88 132 LEU B N 1
ATOM 2589 C CA . LEU B 1 132 ? 0.938 -10.43 -6.398 1 98.88 132 LEU B CA 1
ATOM 2590 C C . LEU B 1 132 ? 0.554 -9.25 -5.512 1 98.88 132 LEU B C 1
ATOM 2592 O O . LEU B 1 132 ? -0.63 -9.008 -5.273 1 98.88 132 LEU B O 1
ATOM 2596 N N . HIS B 1 133 ? 1.565 -8.484 -5.086 1 98.75 133 HIS B N 1
ATOM 2597 C CA . HIS B 1 133 ? 1.342 -7.41 -4.129 1 98.75 133 HIS B CA 1
ATOM 2598 C C . HIS B 1 133 ? 0.912 -6.129 -4.836 1 98.75 133 HIS B C 1
ATOM 2600 O O . HIS B 1 133 ? 0.837 -6.086 -6.066 1 98.75 133 HIS B O 1
ATOM 2606 N N . THR B 1 134 ? 0.617 -5.188 -4.016 1 98.56 134 THR B N 1
ATOM 2607 C CA . THR B 1 134 ? -0.032 -3.949 -4.438 1 98.56 134 THR B CA 1
ATOM 2608 C C . THR B 1 134 ? 0.704 -3.328 -5.621 1 98.56 134 THR B C 1
ATOM 2610 O O . THR B 1 134 ? 1.937 -3.289 -5.641 1 98.56 134 THR B O 1
ATOM 2613 N N . ASN B 1 135 ? 0.005 -2.877 -6.656 1 98.38 135 ASN B N 1
ATOM 2614 C CA . ASN B 1 135 ? 0.465 -2.066 -7.777 1 98.38 135 ASN B CA 1
ATOM 2615 C C . ASN B 1 135 ? 1.427 -2.844 -8.672 1 98.38 135 ASN B C 1
ATOM 2617 O O . ASN B 1 135 ? 2.115 -2.256 -9.508 1 98.38 135 ASN B O 1
ATOM 2621 N N . ALA B 1 136 ? 1.525 -4.148 -8.516 1 98.75 136 ALA B N 1
ATOM 2622 C CA . ALA B 1 136 ? 2.318 -4.934 -9.461 1 98.75 136 ALA B CA 1
ATOM 2623 C C . ALA B 1 136 ? 1.689 -4.922 -10.844 1 98.75 136 ALA B C 1
ATOM 2625 O O . ALA B 1 136 ? 0.464 -4.871 -10.984 1 98.75 136 ALA B O 1
ATOM 2626 N N . THR B 1 137 ? 2.553 -4.977 -11.844 1 98.88 137 THR B N 1
ATOM 2627 C CA . THR B 1 137 ? 2.115 -4.957 -13.234 1 98.88 137 THR B CA 1
ATOM 2628 C C . THR B 1 137 ? 2.617 -6.191 -13.977 1 98.88 137 THR B C 1
ATOM 2630 O O . THR B 1 137 ? 3.818 -6.465 -14 1 98.88 137 THR B O 1
ATOM 2633 N N . ILE B 1 138 ? 1.677 -6.949 -14.539 1 98.88 138 ILE B N 1
ATOM 2634 C CA . ILE B 1 138 ? 1.977 -8.07 -15.43 1 98.88 138 ILE B CA 1
ATOM 2635 C C . ILE B 1 138 ? 1.541 -7.727 -16.859 1 98.88 138 ILE B C 1
ATOM 2637 O O . ILE B 1 138 ? 0.345 -7.688 -17.156 1 98.88 138 ILE B O 1
ATOM 2641 N N . GLU B 1 139 ? 2.494 -7.492 -17.719 1 98.62 139 GLU B N 1
ATOM 2642 C CA . GLU B 1 139 ? 2.174 -7.016 -19.062 1 98.62 139 GLU B CA 1
ATOM 2643 C C . GLU B 1 139 ? 1.713 -8.156 -19.953 1 98.62 139 GLU B C 1
ATOM 2645 O O . GLU B 1 139 ? 1.774 -9.328 -19.562 1 98.62 139 GLU B O 1
ATOM 2650 N N . HIS B 1 140 ? 1.271 -7.762 -21.109 1 98.5 140 HIS B N 1
ATOM 2651 C CA . HIS B 1 140 ? 0.625 -8.688 -22.031 1 98.5 140 HIS B CA 1
ATOM 2652 C C . HIS B 1 140 ? 1.545 -9.859 -22.375 1 98.5 140 HIS B C 1
ATOM 2654 O O . HIS B 1 140 ? 2.762 -9.68 -22.484 1 98.5 140 HIS B O 1
ATOM 2660 N N . GLN B 1 141 ? 1.05 -11.039 -22.359 1 98.38 141 GLN B N 1
ATOM 2661 C CA . GLN B 1 141 ? 1.657 -12.273 -22.844 1 98.38 141 GLN B CA 1
ATOM 2662 C C . GLN B 1 141 ? 2.705 -12.797 -21.875 1 98.38 141 GLN B C 1
ATOM 2664 O O . GLN B 1 141 ? 3.434 -13.742 -22.172 1 98.38 141 GLN B O 1
ATOM 2669 N N . ALA B 1 142 ? 2.84 -12.156 -20.719 1 98.88 142 ALA B N 1
ATOM 2670 C CA . ALA B 1 142 ? 3.709 -12.711 -19.688 1 98.88 142 ALA B CA 1
ATOM 2671 C C . ALA B 1 142 ? 3.131 -14.008 -19.125 1 98.88 142 ALA B C 1
ATOM 2673 O O . ALA B 1 142 ? 1.91 -14.18 -19.062 1 98.88 142 ALA B O 1
ATOM 2674 N N . LYS B 1 143 ? 3.992 -14.922 -18.734 1 98.94 143 LYS B N 1
ATOM 2675 C CA . LYS B 1 143 ? 3.605 -16.203 -18.156 1 98.94 143 LYS B CA 1
ATOM 2676 C C . LYS B 1 143 ? 4.238 -16.391 -16.781 1 98.94 143 LYS B C 1
ATOM 2678 O O . LYS B 1 143 ? 5.461 -16.453 -16.656 1 98.94 143 LYS B O 1
ATOM 2683 N N . ILE B 1 144 ? 3.447 -16.516 -15.781 1 98.94 144 ILE B N 1
ATOM 2684 C CA . ILE B 1 144 ? 3.887 -16.703 -14.406 1 98.94 144 ILE B CA 1
ATOM 2685 C C . ILE B 1 144 ? 3.518 -18.109 -13.93 1 98.94 144 ILE B C 1
ATOM 2687 O O . ILE B 1 144 ? 2.35 -18.5 -13.984 1 98.94 144 ILE B O 1
ATOM 2691 N N . GLY B 1 145 ? 4.449 -18.891 -13.445 1 98.81 145 GLY B N 1
ATOM 2692 C CA . GLY B 1 145 ? 4.23 -20.25 -12.961 1 98.81 145 GLY B CA 1
ATOM 2693 C C . GLY B 1 145 ? 3.555 -20.297 -11.602 1 98.81 145 GLY B C 1
ATOM 2694 O O . GLY B 1 145 ? 2.936 -19.312 -11.18 1 98.81 145 GLY B O 1
ATOM 2695 N N . ASP B 1 146 ? 3.633 -21.453 -10.969 1 98.69 146 ASP B N 1
ATOM 2696 C CA . ASP B 1 146 ? 2.961 -21.688 -9.695 1 98.69 146 ASP B CA 1
ATOM 2697 C C . ASP B 1 146 ? 3.812 -21.188 -8.523 1 98.69 146 ASP B C 1
ATOM 2699 O O . ASP B 1 146 ? 5.043 -21.219 -8.594 1 98.69 146 ASP B O 1
ATOM 2703 N N . PHE B 1 147 ? 3.135 -20.656 -7.488 1 98.62 147 PHE B N 1
ATOM 2704 C CA . PHE B 1 147 ? 3.76 -20.312 -6.215 1 98.62 147 PHE B CA 1
ATOM 2705 C C . PHE B 1 147 ? 4.789 -19.203 -6.398 1 98.62 147 PHE B C 1
ATOM 2707 O O . PHE B 1 147 ? 5.832 -19.203 -5.742 1 98.62 147 PHE B O 1
ATOM 2714 N N . VAL B 1 148 ? 4.547 -18.297 -7.34 1 98.81 148 VAL B N 1
ATOM 2715 C CA . VAL B 1 148 ? 5.402 -17.141 -7.566 1 98.81 148 VAL B CA 1
ATOM 2716 C C . VAL B 1 148 ? 4.945 -15.977 -6.695 1 98.81 148 VAL B C 1
ATOM 2718 O O . VAL B 1 148 ? 3.742 -15.766 -6.516 1 98.81 148 VAL B O 1
ATOM 2721 N N . GLN B 1 149 ? 5.871 -15.266 -6.129 1 98.88 149 GLN B N 1
ATOM 2722 C CA . GLN B 1 149 ? 5.598 -14.039 -5.387 1 98.88 149 GLN B CA 1
ATOM 2723 C C . GLN B 1 149 ? 6.148 -12.82 -6.117 1 98.88 149 GLN B C 1
ATOM 2725 O O . GLN B 1 149 ? 7.332 -12.773 -6.461 1 98.88 149 GLN B O 1
ATOM 2730 N N . VAL B 1 150 ? 5.277 -11.883 -6.379 1 98.88 150 VAL B N 1
ATOM 2731 C CA . VAL B 1 150 ? 5.645 -10.625 -7.035 1 98.88 150 VAL B CA 1
ATOM 2732 C C . VAL B 1 150 ? 5.434 -9.461 -6.07 1 98.88 150 VAL B C 1
ATOM 2734 O O . VAL B 1 150 ? 4.305 -9.18 -5.66 1 98.88 150 VAL B O 1
ATOM 2737 N N . GLY B 1 151 ? 6.5 -8.766 -5.789 1 98.75 151 GLY B N 1
ATOM 2738 C CA . GLY B 1 151 ? 6.457 -7.688 -4.809 1 98.75 151 GLY B CA 1
ATOM 2739 C C . GLY B 1 151 ? 5.711 -6.465 -5.301 1 98.75 151 GLY B C 1
ATOM 2740 O O . GLY B 1 151 ? 5.414 -6.348 -6.492 1 98.75 151 GLY B O 1
ATOM 2741 N N . ALA B 1 152 ? 5.445 -5.57 -4.355 1 98.69 152 ALA B N 1
ATOM 2742 C CA . ALA B 1 152 ? 4.688 -4.359 -4.652 1 98.69 152 ALA B CA 1
ATOM 2743 C C . ALA B 1 152 ? 5.418 -3.492 -5.676 1 98.69 152 ALA B C 1
ATOM 2745 O O . ALA B 1 152 ? 6.637 -3.316 -5.594 1 98.69 152 ALA B O 1
ATOM 2746 N N . GLY B 1 153 ? 4.66 -2.979 -6.668 1 98.44 153 GLY B N 1
ATOM 2747 C CA . GLY B 1 153 ? 5.188 -2.023 -7.629 1 98.44 153 GLY B CA 1
ATOM 2748 C C . GLY B 1 153 ? 6.109 -2.654 -8.656 1 98.44 153 GLY B C 1
ATOM 2749 O O . GLY B 1 153 ? 6.676 -1.958 -9.5 1 98.44 153 GLY B O 1
ATOM 2750 N N . ALA B 1 154 ? 6.32 -3.965 -8.586 1 98.75 154 ALA B N 1
ATOM 2751 C CA . ALA B 1 154 ? 7.164 -4.617 -9.586 1 98.75 154 ALA B CA 1
ATOM 2752 C C . ALA B 1 154 ? 6.512 -4.57 -10.961 1 98.75 154 ALA B C 1
ATOM 2754 O O . ALA B 1 154 ? 5.285 -4.516 -11.078 1 98.75 154 ALA B O 1
ATOM 2755 N N . VAL B 1 155 ? 7.352 -4.551 -11.977 1 98.81 155 VAL B N 1
ATOM 2756 C CA . VAL B 1 155 ? 6.902 -4.48 -13.359 1 98.81 155 VAL B CA 1
ATOM 2757 C C . VAL B 1 155 ? 7.461 -5.668 -14.148 1 98.81 155 VAL B C 1
ATOM 2759 O O . VAL B 1 155 ? 8.672 -5.762 -14.359 1 98.81 155 VAL B O 1
ATOM 2762 N N . ILE B 1 156 ? 6.574 -6.582 -14.516 1 98.88 156 ILE B N 1
ATOM 2763 C CA . ILE B 1 156 ? 6.898 -7.715 -15.383 1 98.88 156 ILE B CA 1
ATOM 2764 C C . ILE B 1 156 ? 6.469 -7.406 -16.812 1 98.88 156 ILE B C 1
ATOM 2766 O O . ILE B 1 156 ? 5.277 -7.422 -17.125 1 98.88 156 ILE B O 1
ATOM 2770 N N . ASN B 1 157 ? 7.441 -7.137 -17.641 1 98.75 157 ASN B N 1
ATOM 2771 C CA . ASN B 1 157 ? 7.121 -6.652 -18.984 1 98.75 157 ASN B CA 1
ATOM 2772 C C . ASN B 1 157 ? 6.668 -7.789 -19.891 1 98.75 157 ASN B C 1
ATOM 2774 O O . ASN B 1 157 ? 6.566 -8.938 -19.453 1 98.75 157 ASN B O 1
ATOM 2778 N N . SER B 1 158 ? 6.34 -7.398 -21.078 1 98.62 158 SER B N 1
ATOM 2779 C CA . SER B 1 158 ? 5.656 -8.266 -22.031 1 98.62 158 SER B CA 1
ATOM 2780 C C . SER B 1 158 ? 6.5 -9.5 -22.359 1 98.62 158 SER B C 1
ATOM 2782 O O . SER B 1 158 ? 7.715 -9.398 -22.531 1 98.62 158 SER B O 1
ATOM 2784 N N . GLY B 1 159 ? 5.879 -10.594 -22.359 1 98.56 159 GLY B N 1
ATOM 2785 C CA . GLY B 1 159 ? 6.496 -11.82 -22.859 1 98.56 159 GLY B CA 1
ATOM 2786 C C . GLY B 1 159 ? 7.488 -12.422 -21.875 1 98.56 159 GLY B C 1
ATOM 2787 O O . GLY B 1 159 ? 8.195 -13.375 -22.219 1 98.56 159 GLY B O 1
ATOM 2788 N N . VAL B 1 160 ? 7.582 -11.922 -20.688 1 98.88 160 VAL B N 1
ATOM 2789 C CA . VAL B 1 160 ? 8.453 -12.484 -19.672 1 98.88 160 VAL B CA 1
ATOM 2790 C C . VAL B 1 160 ? 7.902 -13.844 -19.219 1 98.88 160 VAL B C 1
ATOM 2792 O O . VAL B 1 160 ? 6.688 -14.023 -19.109 1 98.88 160 VAL B O 1
ATOM 2795 N N . THR B 1 161 ? 8.789 -14.781 -19.016 1 98.94 161 THR B N 1
ATOM 2796 C CA . THR B 1 161 ? 8.422 -16.078 -18.469 1 98.94 161 THR B CA 1
ATOM 2797 C C . THR B 1 161 ? 9.055 -16.297 -17.094 1 98.94 161 THR B C 1
ATOM 2799 O O . THR B 1 161 ? 10.273 -16.25 -16.953 1 98.94 161 THR B O 1
ATOM 2802 N N . ILE B 1 162 ? 8.273 -16.531 -16.109 1 98.94 162 ILE B N 1
ATOM 2803 C CA . ILE B 1 162 ? 8.703 -16.781 -14.734 1 98.94 162 ILE B CA 1
ATOM 2804 C C . ILE B 1 162 ? 8.336 -18.203 -14.328 1 98.94 162 ILE B C 1
ATOM 2806 O O . ILE B 1 162 ? 7.156 -18.562 -14.305 1 98.94 162 ILE B O 1
ATOM 2810 N N . GLU B 1 163 ? 9.266 -18.953 -13.938 1 98.88 163 GLU B N 1
ATOM 2811 C CA . GLU B 1 163 ? 9.039 -20.344 -13.57 1 98.88 163 GLU B CA 1
ATOM 2812 C C . GLU B 1 163 ? 8.547 -20.469 -12.133 1 98.88 163 GLU B C 1
ATOM 2814 O O . GLU B 1 163 ? 8.477 -19.469 -11.414 1 98.88 163 GLU B O 1
ATOM 2819 N N . ASN B 1 164 ? 8.25 -21.719 -11.758 1 98.75 164 ASN B N 1
ATOM 2820 C CA . ASN B 1 164 ? 7.629 -21.984 -10.461 1 98.75 164 ASN B CA 1
ATOM 2821 C C . ASN B 1 164 ? 8.516 -21.547 -9.312 1 98.75 164 ASN B C 1
ATOM 2823 O O . ASN B 1 164 ? 9.734 -21.719 -9.352 1 98.75 164 ASN B O 1
ATOM 2827 N N . GLY B 1 165 ? 7.926 -20.922 -8.32 1 98.5 165 GLY B N 1
ATOM 2828 C CA . GLY B 1 165 ? 8.57 -20.703 -7.035 1 98.5 165 GLY B CA 1
ATOM 2829 C C . GLY B 1 165 ? 9.461 -19.484 -7.023 1 98.5 165 GLY B C 1
ATOM 2830 O O . GLY B 1 165 ? 10.211 -19.25 -6.066 1 98.5 165 GLY B O 1
ATOM 2831 N N . VAL B 1 166 ? 9.422 -18.672 -8.031 1 98.75 166 VAL B N 1
ATOM 2832 C CA . VAL B 1 166 ? 10.289 -17.5 -8.117 1 98.75 166 VAL B CA 1
ATOM 2833 C C . VAL B 1 166 ? 9.805 -16.438 -7.141 1 98.75 166 VAL B C 1
ATOM 2835 O O . VAL B 1 166 ? 8.602 -16.219 -6.977 1 98.75 166 VAL B O 1
ATOM 2838 N N . PHE B 1 167 ? 10.766 -15.781 -6.473 1 98.69 167 PHE B N 1
ATOM 2839 C CA . PHE B 1 167 ? 10.516 -14.609 -5.641 1 98.69 167 PHE B CA 1
ATOM 2840 C C . PHE B 1 167 ? 11 -13.344 -6.332 1 98.69 167 PHE B C 1
ATOM 2842 O O . PHE B 1 167 ? 12.18 -13.219 -6.668 1 98.69 167 PHE B O 1
ATOM 2849 N N . ILE B 1 168 ? 10.094 -12.438 -6.57 1 98.81 168 ILE B N 1
ATOM 2850 C CA . ILE B 1 168 ? 10.391 -11.133 -7.148 1 98.81 168 ILE B CA 1
ATOM 2851 C C . ILE B 1 168 ? 10.133 -10.039 -6.117 1 98.81 168 ILE B C 1
ATOM 2853 O O . ILE B 1 168 ? 8.984 -9.781 -5.75 1 98.81 168 ILE B O 1
ATOM 2857 N N . GLY B 1 169 ? 11.148 -9.344 -5.734 1 98.56 169 GLY B N 1
ATOM 2858 C CA . GLY B 1 169 ? 11.016 -8.305 -4.727 1 98.56 169 GLY B CA 1
ATOM 2859 C C . GLY B 1 169 ? 10.281 -7.074 -5.227 1 98.56 169 GLY B C 1
ATOM 2860 O O . GLY B 1 169 ? 10.047 -6.934 -6.43 1 98.56 169 GLY B O 1
ATOM 2861 N N . SER B 1 170 ? 9.953 -6.219 -4.273 1 98.69 170 SER B N 1
ATOM 2862 C CA . SER B 1 170 ? 9.242 -4.988 -4.594 1 98.69 170 SER B CA 1
ATOM 2863 C C . SER B 1 170 ? 10.078 -4.086 -5.5 1 98.69 170 SER B C 1
ATOM 2865 O O . SER B 1 170 ? 11.289 -3.984 -5.332 1 98.69 170 SER B O 1
ATOM 2867 N N . GLY B 1 171 ? 9.383 -3.424 -6.449 1 98.25 171 GLY B N 1
ATOM 2868 C CA . GLY B 1 171 ? 10.016 -2.412 -7.281 1 98.25 171 GLY B CA 1
ATOM 2869 C C . GLY B 1 171 ? 10.906 -2.998 -8.359 1 98.25 171 GLY B C 1
ATOM 2870 O O . GLY B 1 171 ? 11.594 -2.264 -9.07 1 98.25 171 GLY B O 1
ATOM 2871 N N . VAL B 1 172 ? 10.922 -4.305 -8.5 1 98.62 172 VAL B 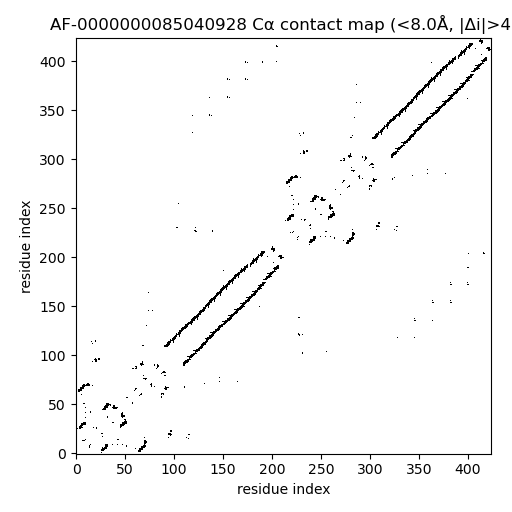N 1
ATOM 2872 C CA . VAL B 1 172 ? 11.734 -4.938 -9.531 1 98.62 172 VAL B CA 1
ATOM 2873 C C . VAL B 1 172 ? 11.141 -4.648 -10.906 1 98.62 172 VAL B C 1
ATOM 2875 O O . VAL B 1 172 ? 9.914 -4.605 -11.07 1 98.62 172 VAL B O 1
ATOM 2878 N N . THR B 1 173 ? 12.023 -4.387 -11.859 1 98.69 173 THR B N 1
ATOM 2879 C CA . THR B 1 173 ? 11.641 -4.289 -13.258 1 98.69 173 THR B CA 1
ATOM 2880 C C . THR B 1 173 ? 12.305 -5.387 -14.078 1 98.69 173 THR B C 1
ATOM 2882 O O . THR B 1 173 ? 13.531 -5.516 -14.086 1 98.69 173 THR B O 1
ATOM 2885 N N . ILE B 1 174 ? 11.523 -6.227 -14.703 1 98.81 174 ILE B N 1
ATOM 2886 C CA . ILE B 1 174 ? 12.031 -7.25 -15.609 1 98.81 174 ILE B CA 1
ATOM 2887 C C . ILE B 1 174 ? 11.719 -6.863 -17.062 1 98.81 174 ILE B C 1
ATOM 2889 O O . ILE B 1 174 ? 10.555 -6.676 -17.422 1 98.81 174 ILE B O 1
ATOM 2893 N N . VAL B 1 175 ? 12.734 -6.746 -17.844 1 98.56 175 VAL B N 1
ATOM 2894 C CA . VAL B 1 175 ? 12.531 -6.273 -19.219 1 98.56 175 VAL B CA 1
ATOM 2895 C C . VAL B 1 175 ? 11.852 -7.355 -20.047 1 98.56 175 VAL B C 1
ATOM 2897 O O . VAL B 1 175 ? 11.883 -8.539 -19.688 1 98.56 175 VAL B O 1
ATOM 2900 N N . SER B 1 176 ? 11.273 -6.973 -21.125 1 98.62 176 SER B N 1
ATOM 2901 C CA . SER B 1 176 ? 10.453 -7.828 -21.969 1 98.62 176 SER B CA 1
ATOM 2902 C C . SER B 1 176 ? 11.227 -9.039 -22.469 1 98.62 176 SER B C 1
ATOM 2904 O O . SER B 1 176 ? 12.406 -8.93 -22.812 1 98.62 176 SER B O 1
ATOM 2906 N N . GLY B 1 177 ? 10.602 -10.156 -22.391 1 98.5 177 GLY B N 1
ATOM 2907 C CA . GLY B 1 177 ? 11.133 -11.352 -23.047 1 98.5 177 GLY B CA 1
ATOM 2908 C C . GLY B 1 177 ? 12.07 -12.141 -22.156 1 98.5 177 GLY B C 1
ATOM 2909 O O . GLY B 1 177 ? 12.469 -13.258 -22.5 1 98.5 177 GLY B O 1
ATOM 2910 N N . VAL B 1 178 ? 12.453 -11.688 -21 1 98.69 178 VAL B N 1
ATOM 2911 C CA . VAL B 1 178 ? 13.406 -12.328 -20.094 1 98.69 178 VAL B CA 1
ATOM 2912 C C . VAL B 1 178 ? 12.781 -13.586 -19.484 1 98.69 178 VAL B C 1
ATOM 2914 O O . VAL B 1 178 ? 11.578 -13.633 -19.234 1 98.69 178 VAL B O 1
ATOM 2917 N N . LYS B 1 179 ? 13.594 -14.547 -19.25 1 98.88 179 LYS B N 1
ATOM 2918 C CA . LYS B 1 179 ? 13.18 -15.789 -18.594 1 98.88 179 LYS B CA 1
ATOM 2919 C C . LYS B 1 179 ? 13.812 -15.93 -17.219 1 98.88 179 LYS B C 1
ATOM 2921 O O . LYS B 1 179 ? 15.031 -15.781 -17.078 1 98.88 179 LYS B O 1
ATOM 2926 N N . ILE B 1 180 ? 13.008 -16.234 -16.25 1 98.88 180 ILE B N 1
ATOM 2927 C CA . ILE B 1 180 ? 13.477 -16.422 -14.875 1 98.88 180 ILE B CA 1
ATOM 2928 C C . ILE B 1 180 ? 13.297 -17.891 -14.477 1 98.88 180 ILE B C 1
ATOM 2930 O O . ILE B 1 180 ? 12.188 -18.422 -14.508 1 98.88 180 ILE B O 1
ATOM 2934 N N . GLY B 1 181 ? 14.367 -18.531 -13.984 1 98.75 181 GLY B N 1
ATOM 2935 C CA . GLY B 1 181 ? 14.359 -19.953 -13.672 1 98.75 181 GLY B CA 1
ATOM 2936 C C . GLY B 1 181 ? 13.703 -20.266 -12.336 1 98.75 181 GLY B C 1
ATOM 2937 O O . GLY B 1 181 ? 13.555 -19.375 -11.484 1 98.75 181 GLY B O 1
ATOM 2938 N N . LYS B 1 182 ? 13.43 -21.547 -12.219 1 98.62 182 LYS B N 1
ATOM 2939 C CA . LYS B 1 182 ? 12.703 -22.047 -11.055 1 98.62 182 LYS B CA 1
ATOM 2940 C C . LYS B 1 182 ? 13.398 -21.656 -9.758 1 98.62 182 LYS B C 1
ATOM 2942 O O . LYS B 1 182 ? 14.625 -21.766 -9.648 1 98.62 182 LYS B O 1
ATOM 2947 N N . ASN B 1 183 ? 12.633 -21.094 -8.812 1 98.31 183 ASN B N 1
ATOM 2948 C CA . ASN B 1 183 ? 13.07 -20.812 -7.449 1 98.31 183 ASN B CA 1
ATOM 2949 C C . ASN B 1 183 ? 14.164 -19.75 -7.418 1 98.31 183 ASN B C 1
ATOM 2951 O O . ASN B 1 183 ? 14.922 -19.656 -6.453 1 98.31 183 ASN B O 1
ATOM 2955 N N . ALA B 1 184 ? 14.305 -19.016 -8.5 1 98.5 184 ALA B N 1
ATOM 2956 C CA . ALA B 1 184 ? 15.18 -17.859 -8.453 1 98.5 184 ALA B CA 1
ATOM 2957 C C . ALA B 1 184 ? 14.633 -16.781 -7.512 1 98.5 184 ALA B C 1
ATOM 2959 O O . ALA B 1 184 ? 13.43 -16.766 -7.234 1 98.5 184 ALA B O 1
ATOM 2960 N N . ARG B 1 185 ? 15.539 -15.969 -6.984 1 98.5 185 ARG B N 1
ATOM 2961 C CA . ARG B 1 185 ? 15.18 -14.859 -6.102 1 98.5 185 ARG B CA 1
ATOM 2962 C C . ARG B 1 185 ? 15.758 -13.539 -6.617 1 98.5 185 ARG B C 1
ATOM 2964 O O . ARG B 1 185 ? 16.969 -13.422 -6.812 1 98.5 185 ARG B O 1
ATOM 2971 N N . ILE B 1 186 ? 14.914 -12.602 -6.828 1 98.56 186 ILE B N 1
ATOM 2972 C CA . ILE B 1 186 ? 15.312 -11.281 -7.305 1 98.56 186 ILE B CA 1
ATOM 2973 C C . ILE B 1 186 ? 15.086 -10.242 -6.207 1 98.56 186 ILE B C 1
ATOM 2975 O O . ILE B 1 186 ? 13.953 -10.008 -5.789 1 98.56 186 ILE B O 1
ATOM 2979 N N . GLY B 1 187 ? 16.125 -9.578 -5.809 1 98 187 GLY B N 1
ATOM 2980 C CA . GLY B 1 187 ? 16.047 -8.594 -4.742 1 98 187 GLY B CA 1
ATOM 2981 C C . GLY B 1 187 ? 15.273 -7.348 -5.141 1 98 187 GLY B C 1
ATOM 2982 O O . GLY B 1 187 ? 15.203 -7.004 -6.324 1 98 187 GLY B O 1
ATOM 2983 N N . ALA B 1 188 ? 14.812 -6.699 -4.137 1 98.12 188 ALA B N 1
ATOM 2984 C CA . ALA B 1 188 ? 14 -5.504 -4.336 1 98.12 188 ALA B CA 1
ATOM 2985 C C . ALA B 1 188 ? 14.742 -4.465 -5.168 1 98.12 188 ALA B C 1
ATOM 2987 O O . ALA B 1 188 ? 15.961 -4.297 -5.027 1 98.12 188 ALA B O 1
ATOM 2988 N N . GLY B 1 189 ? 13.953 -3.752 -6.059 1 97.62 189 GLY B N 1
ATOM 2989 C CA . GLY B 1 189 ? 14.469 -2.617 -6.805 1 97.62 189 GLY B CA 1
ATOM 2990 C C . GLY B 1 189 ? 15.422 -3.018 -7.918 1 97.62 189 GLY B C 1
ATOM 2991 O O . GLY B 1 189 ? 15.992 -2.16 -8.594 1 97.62 189 GLY B O 1
ATOM 2992 N N . SER B 1 190 ? 15.633 -4.301 -8.164 1 98 190 SER B N 1
ATOM 2993 C CA . SER B 1 190 ? 16.562 -4.762 -9.188 1 98 190 SER B CA 1
ATOM 2994 C C . SER B 1 190 ? 16 -4.52 -10.586 1 98 190 SER B C 1
ATOM 2996 O O . SER B 1 190 ? 14.781 -4.441 -10.773 1 98 190 SER B O 1
ATOM 2998 N N . VAL B 1 191 ? 16.859 -4.297 -11.5 1 98.06 191 VAL B N 1
ATOM 2999 C CA . VAL B 1 191 ? 16.531 -4.23 -12.922 1 98.06 191 VAL B CA 1
ATOM 3000 C C . VAL B 1 191 ? 17.125 -5.434 -13.648 1 98.06 191 VAL B C 1
ATOM 3002 O O . VAL B 1 191 ? 18.344 -5.551 -13.758 1 98.06 191 VAL B O 1
ATOM 3005 N N . VAL B 1 192 ? 16.281 -6.34 -14.133 1 98.62 192 VAL B N 1
ATOM 3006 C CA . VAL B 1 192 ? 16.688 -7.586 -14.766 1 98.62 192 VAL B CA 1
ATOM 3007 C C . VAL B 1 192 ? 16.656 -7.434 -16.281 1 98.62 192 VAL B C 1
ATOM 3009 O O . VAL B 1 192 ? 15.578 -7.301 -16.875 1 98.62 192 VAL B O 1
ATOM 3012 N N . ILE B 1 193 ? 17.797 -7.504 -16.891 1 98.19 193 ILE B N 1
ATOM 3013 C CA . ILE B 1 193 ? 17.859 -7.234 -18.312 1 98.19 193 ILE B CA 1
ATOM 3014 C C . ILE B 1 193 ? 18.312 -8.492 -19.062 1 98.19 193 ILE B C 1
ATOM 3016 O O . ILE B 1 193 ? 18.5 -8.477 -20.281 1 98.19 193 ILE B O 1
ATOM 3020 N N . ALA B 1 194 ? 18.609 -9.57 -18.266 1 98.06 194 ALA B N 1
ATOM 3021 C CA . ALA B 1 194 ? 19.016 -10.844 -18.844 1 98.06 194 ALA B CA 1
ATOM 3022 C C . ALA B 1 194 ? 18.422 -12.016 -18.078 1 98.06 194 ALA B C 1
ATOM 3024 O O . ALA B 1 194 ? 17.984 -11.852 -16.938 1 98.06 194 ALA B O 1
ATOM 3025 N N . ASP B 1 195 ? 18.406 -13.172 -18.719 1 98.62 195 ASP B N 1
ATOM 3026 C CA . ASP B 1 195 ? 17.828 -14.367 -18.109 1 98.62 195 ASP B CA 1
ATOM 3027 C C . ASP B 1 195 ? 18.516 -14.695 -16.781 1 98.62 195 ASP B C 1
ATOM 3029 O O . ASP B 1 195 ? 19.719 -14.445 -16.625 1 98.62 195 ASP B O 1
ATOM 3033 N N . ILE B 1 196 ? 17.766 -15.227 -15.836 1 98.44 196 ILE B N 1
ATOM 3034 C CA . ILE B 1 196 ? 18.281 -15.68 -14.547 1 98.44 196 ILE B CA 1
ATOM 3035 C C . ILE B 1 196 ? 18.125 -17.203 -14.438 1 98.44 196 ILE B C 1
ATOM 3037 O O . ILE B 1 196 ? 17.031 -17.734 -14.695 1 98.44 196 ILE B O 1
ATOM 3041 N N . GLU B 1 197 ? 19.156 -17.875 -14.039 1 97.94 197 GLU B N 1
ATOM 3042 C CA . GLU B 1 197 ? 19.125 -19.328 -13.906 1 97.94 197 GLU B CA 1
ATOM 3043 C C . GLU B 1 197 ? 18.344 -19.75 -12.664 1 97.94 197 GLU B C 1
ATOM 3045 O O . GLU B 1 197 ? 18.156 -18.953 -11.742 1 97.94 197 GLU B O 1
ATOM 3050 N N . ALA B 1 198 ? 17.938 -21 -12.703 1 98.25 198 ALA B N 1
ATOM 3051 C CA . ALA B 1 198 ? 17.234 -21.562 -11.562 1 98.25 198 ALA B CA 1
ATOM 3052 C C . ALA B 1 198 ? 18.047 -21.422 -10.281 1 98.25 198 ALA B C 1
ATOM 3054 O O . ALA B 1 198 ? 19.266 -21.594 -10.289 1 98.25 198 ALA B O 1
ATOM 3055 N N . LYS B 1 199 ? 17.375 -21 -9.234 1 97.62 199 LYS B N 1
ATOM 3056 C CA . LYS B 1 199 ? 17.906 -20.984 -7.875 1 97.62 199 LYS B CA 1
ATOM 3057 C C . LYS B 1 199 ? 18.922 -19.875 -7.684 1 97.62 199 LYS B C 1
ATOM 3059 O O . LYS B 1 199 ? 19.547 -19.766 -6.629 1 97.62 199 LYS B O 1
ATOM 3064 N N . GLN B 1 200 ? 19.047 -19.047 -8.688 1 97.44 200 GLN B N 1
ATOM 3065 C CA . GLN B 1 200 ? 19.969 -17.938 -8.531 1 97.44 200 GLN B CA 1
ATOM 3066 C C . GLN B 1 200 ? 19.328 -16.781 -7.762 1 97.44 200 GLN B C 1
ATOM 3068 O O . GLN B 1 200 ? 18.125 -16.531 -7.914 1 97.44 200 GLN B O 1
ATOM 3073 N N . THR B 1 201 ? 20.094 -16.156 -6.969 1 97.81 201 THR B N 1
ATOM 3074 C CA . THR B 1 201 ? 19.703 -14.914 -6.332 1 97.81 201 THR B CA 1
ATOM 3075 C C . THR B 1 201 ? 20.406 -13.727 -6.984 1 97.81 201 THR B C 1
ATOM 3077 O O . THR B 1 201 ? 21.625 -13.727 -7.121 1 97.81 201 THR B O 1
ATOM 3080 N N . VAL B 1 202 ? 19.672 -12.758 -7.445 1 97.31 202 VAL B N 1
ATOM 3081 C CA . VAL B 1 202 ? 20.266 -11.594 -8.094 1 97.31 202 VAL B CA 1
ATOM 3082 C C . VAL B 1 202 ? 19.797 -10.32 -7.402 1 97.31 202 VAL B C 1
ATOM 3084 O O . VAL B 1 202 ? 18.75 -10.305 -6.754 1 97.31 202 VAL B O 1
ATOM 3087 N N . PHE B 1 203 ? 20.625 -9.25 -7.5 1 96.5 203 PHE B N 1
ATOM 3088 C CA . PHE B 1 203 ? 20.328 -7.957 -6.898 1 96.5 203 PHE B CA 1
ATOM 3089 C C . PHE B 1 203 ? 21.047 -6.836 -7.625 1 96.5 203 PHE B C 1
ATOM 3091 O O . PHE B 1 203 ? 22.172 -7.023 -8.102 1 96.5 203 PHE B O 1
ATOM 3098 N N . GLY B 1 204 ? 20.234 -5.652 -7.773 1 93.56 204 GLY B N 1
ATOM 3099 C CA . GLY B 1 204 ? 20.922 -4.469 -8.258 1 93.56 204 GLY B CA 1
ATOM 3100 C C . GLY B 1 204 ? 20.406 -3.977 -9.594 1 93.56 204 GLY B C 1
ATOM 3101 O O . GLY B 1 204 ? 19.453 -4.539 -10.148 1 93.56 204 GLY B O 1
ATOM 3102 N N . ASN B 1 205 ? 21.109 -2.846 -10.102 1 92.69 205 ASN B N 1
ATOM 3103 C CA . ASN B 1 205 ? 20.812 -2.209 -11.383 1 92.69 205 ASN B CA 1
ATOM 3104 C C . ASN B 1 205 ? 22.078 -1.923 -12.18 1 92.69 205 ASN B C 1
ATOM 3106 O O . ASN B 1 205 ? 22.781 -0.949 -11.906 1 92.69 205 ASN B O 1
ATOM 3110 N N . PRO B 1 206 ? 22.344 -2.801 -13.109 1 93.69 206 PRO B N 1
ATOM 3111 C CA . PRO B 1 206 ? 21.578 -3.998 -13.469 1 93.69 206 PRO B CA 1
ATOM 3112 C C . PRO B 1 206 ? 21.734 -5.121 -12.445 1 93.69 206 PRO B C 1
ATOM 3114 O O . PRO B 1 206 ? 22.672 -5.113 -11.648 1 93.69 206 PRO B O 1
ATOM 3117 N N . ALA B 1 207 ? 20.781 -6.02 -12.469 1 93.81 207 ALA B N 1
ATOM 3118 C CA . ALA B 1 207 ? 20.812 -7.145 -11.531 1 93.81 207 ALA B CA 1
ATOM 3119 C C . ALA B 1 207 ? 22.016 -8.047 -11.805 1 93.81 207 ALA B C 1
ATOM 3121 O O . ALA B 1 207 ? 22.297 -8.391 -12.953 1 93.81 207 ALA B O 1
ATOM 3122 N N . GLN B 1 208 ? 22.672 -8.398 -10.711 1 94.62 208 GLN B N 1
ATOM 3123 C CA . GLN B 1 208 ? 23.797 -9.32 -10.75 1 94.62 208 GLN B CA 1
ATOM 3124 C C . GLN B 1 208 ? 23.641 -10.43 -9.719 1 94.62 208 GLN B C 1
ATOM 3126 O O . GLN B 1 208 ? 22.984 -10.25 -8.695 1 94.62 208 GLN B O 1
ATOM 3131 N N . VAL B 1 209 ? 24.25 -11.57 -10.109 1 94.5 209 VAL B N 1
ATOM 3132 C CA . VAL B 1 209 ? 24.203 -12.703 -9.195 1 94.5 209 VAL B CA 1
ATOM 3133 C C . VAL B 1 209 ? 24.922 -12.352 -7.895 1 94.5 209 VAL B C 1
ATOM 3135 O O . VAL B 1 209 ? 26 -11.75 -7.918 1 94.5 209 VAL B O 1
ATOM 3138 N N . ILE B 1 210 ? 24.234 -12.641 -6.84 1 91.44 210 ILE B N 1
ATOM 3139 C CA . ILE B 1 210 ? 24.891 -12.422 -5.559 1 91.44 210 ILE B CA 1
ATOM 3140 C C . ILE B 1 210 ? 24.984 -13.75 -4.801 1 91.44 210 ILE B C 1
ATOM 3142 O O . ILE B 1 210 ? 24.188 -14.656 -5.016 1 91.44 210 ILE B O 1
ATOM 3146 N N . ASP B 1 211 ? 26.031 -13.992 -4.145 1 80.19 211 ASP B N 1
ATOM 3147 C CA . ASP B 1 211 ? 26.188 -15.195 -3.334 1 80.19 211 ASP B CA 1
ATOM 3148 C C . ASP B 1 211 ? 25.297 -15.141 -2.092 1 80.19 211 ASP B C 1
ATOM 3150 O O . ASP B 1 211 ? 25.125 -14.086 -1.486 1 80.19 211 ASP B O 1
ATOM 3154 N N . LYS B 1 212 ? 24.844 -16.172 -2.094 1 62.34 212 LYS B N 1
ATOM 3155 C CA . LYS B 1 212 ? 24.047 -16.25 -0.875 1 62.34 212 LYS B CA 1
ATOM 3156 C C . LYS B 1 212 ? 24.938 -16.359 0.359 1 62.34 212 LYS B C 1
ATOM 3158 O O . LYS B 1 212 ? 25.969 -17.031 0.328 1 62.34 212 LYS B O 1
#

Sequence (424 aa):
MEKPIIIFGAKGIAHPALEIFNSHDAVVYGFLDDDASLHQKEINNVAILGKLEDDGFLKLIGKKCEAFVAVDDPKYRESLVKLLNERRKVQPVNALHRLAYISTDAGIGHGNFINAKVTIGAGAEIGNHCILHTNATIEHQAKIGDFVQVGAGAVINSGVTIENGVFIGSGVTIVSGVKIGKNARIGAGSVVIADIEAKQTVFGNPAQVIDKMEKPIIIFGAKGIAHPALEIFNSHDAVVYGFLDDDASLHQKEINNVAILGKLEDDGFLKLIGKKCEAFVAVDDPKYRESLVKLLNERRKVQPVNALHRLAYISTDAGIGHGNFINAKVTIGAGAEIGNHCILHTNATIEHQAKIGDFVQVGAGAVINSGVTIENGVFIGSGVTIVSGVKIGKNARIGAGSVVIADIEAKQTVFGNPAQVIDK

Secondary structure (DSSP, 8-state):
-PPPEEEE-SSTTHHHHHHHHHHTTPPEEEEE-S-GGGTT-EETTEEEEE-TT-HHHHTTBTTTBEEEE----HHHHHHHHHHHHHHH--PPPPEE-TT-EE-TT-EE-SS-EE-TT-EE-TT-EE-SS-EE-TT-EE-TT-EE-TT-EE-TT-EE-TT-EE-TT-EE-TT-EE-TT-EE-TT-EE-TT-EE-S-B-TT-EEEETTEEE---/-PPPEEEE-SSTTHHHHHHHHHHTTPPEEEEE-S-GGGTT-EETTEEEEE-TT-HHHHTTBTTTBEEEE----HHHHHHHHHHHHHHH--PPPPEE-TT-EE-TT-EE-SS-EE-TT-EE-TT-EE-SS-EE-TT-EE-TT-EE-TT-EE-TT-EE-TT-EE-TT-EE-TT-EE-TT-EE-TT-EE-TT-EE-S-B-TT-EEETTTTEE---

Solvent-accessible surface area (backbone atoms only — not comparable to full-atom values): 19899 Å² total; per-residue (Å²): 127,86,60,31,29,36,32,38,30,72,48,86,47,20,63,60,48,50,50,21,38,50,58,69,70,49,52,63,72,27,24,18,33,74,57,66,89,49,45,81,36,61,58,96,88,32,38,24,74,34,46,67,82,36,62,80,61,50,65,33,38,72,76,63,25,40,40,32,73,23,51,82,49,67,68,60,36,50,51,52,51,48,48,37,37,70,75,50,68,41,76,40,43,63,40,62,17,69,60,31,43,70,35,91,60,35,44,70,57,41,28,27,39,36,31,50,46,20,36,38,24,36,53,14,35,40,35,32,45,24,40,38,27,42,44,18,36,36,28,37,47,16,36,38,32,36,46,25,36,37,21,38,50,14,37,39,27,39,44,20,37,36,33,41,43,21,40,36,25,37,44,18,34,34,44,62,58,33,42,37,25,42,44,15,34,37,37,60,56,13,21,37,85,60,68,42,56,59,61,38,36,30,41,37,67,64,44,38,82,49,85,128,126,86,59,31,30,37,32,39,31,72,49,86,48,18,59,48,48,50,51,24,37,49,59,69,70,48,54,65,73,29,25,18,32,74,58,66,89,50,48,82,38,62,59,96,88,32,40,23,74,35,46,67,83,36,61,81,62,50,65,32,38,74,75,62,24,40,39,31,72,24,50,80,50,66,69,60,37,51,51,52,51,49,48,37,35,72,75,50,68,41,76,39,44,64,40,64,17,71,61,34,45,70,33,91,62,34,45,70,58,43,27,28,40,37,30,49,46,21,37,37,24,52,53,14,34,40,36,32,42,25,38,36,29,42,46,16,36,38,27,38,48,17,37,38,32,36,46,25,37,39,21,38,51,14,36,40,28,38,45,20,38,36,33,42,44,20,39,37,26,35,45,20,37,36,45,61,57,33,41,37,25,42,44,14,35,36,36,54,51,13,31,37,86,61,67,43,58,57,60,39,37,30,41,24,80,65,46,37,82,50,83,127